Protein AF-0000000076749981 (afdb_homodimer)

Organism: NCBI:txid927661

Foldseek 3Di:
DPPDDPLVVLLLVVLQCLLLCVAAFFRADDLVVSCVVSVHDSVSSVSSLVVCVVLVQWDQDPPSGIGGHHPPNVLLLVLLQVLLVLLLLLLLLLLVVVQADLVQLVVLLVQLQVCLVVVNLLSNLVSLVSNSLRSNVSSVDPVSNVVNVVSVSSSSSSSLCSQVVDRSNVSSVLSVVLSVQSVVRDSVSSSVSSSVVSNVSSPGDNVPPPPPPDPDD/DPPDDPLVVLLLVVLQCLLLCVAAFFRADDLVVSCVVSVHDSVSSVSSLVVCVVLVQWDQDPPSGIGGHHPPNVLLLVLLQVLLVLLLLLLLLLLVVVQADLVQLVVLLVQLQVCLVVVNLLSNLVSLVSNSLRSNVSSVDPVSNVVNVVSVSSSSSSSLCSQVVDRSNVSSVLSVVLSVQSVVSDSVSSSVSSSVVSNVSSDGDNNPPPPPPDPPD

InterPro domains:
  IPR000524 Transcription regulator HTH, GntR [PF00392] (6-68)
  IPR000524 Transcription regulator HTH, GntR [PS50949] (4-71)
  IPR000524 Transcription regulator HTH, GntR [SM00345] (10-68)
  IPR000524 Transcription regulator HTH, GntR [cd07377] (5-68)
  IPR008920 Transcription regulator FadR/GntR, C-terminal [G3DSA:1.20.120.530] (72-205)
  IPR008920 Transcription regulator FadR/GntR, C-terminal [SSF48008] (75-200)
  IPR011711 GntR, C-terminal [PF07729] (78-197)
  IPR011711 GntR, C-terminal [SM00895] (78-200)
  IPR036388 Winged helix-like DNA-binding domain superfamily [G3DSA:1.10.10.10] (3-69)
  IPR036390 Winged helix DNA-binding domain superfamily [SSF46785] (3-93)

Nearest PDB structures (foldseek):
  7u5q-assembly2_B  TM=6.425E-01  e=3.480E-09  Brucella melitensis ATCC 23457
  4p9f-assembly1_A  TM=5.879E-01  e=3.651E-08  Escherichia coli UMEA 3718-1
  3sxy-assembly1_B  TM=6.282E-01  e=2.738E-07  Thermotoga maritima
  2hs5-assembly1_A  TM=5.842E-01  e=1.399E-07  Rhodococcus jostii RHA1
  3ihu-assembly2_B  TM=5.791E-01  e=2.487E-07  Cupriavidus pinatubonensis JMP134

Structure (mmCIF, N/CA/C/O backbone):
data_AF-0000000076749981-model_v1
#
loop_
_entity.id
_entity.type
_entity.pdbx_description
1 polymer 'Transcriptional regulator'
#
loop_
_atom_site.group_PDB
_atom_site.id
_atom_site.type_symbol
_atom_site.label_atom_id
_atom_site.label_alt_id
_atom_site.label_comp_id
_atom_site.label_asym_id
_atom_site.label_entity_id
_atom_site.label_seq_id
_atom_site.pdbx_PDB_ins_code
_atom_site.Cartn_x
_atom_site.Cartn_y
_atom_site.Cartn_z
_atom_site.occupancy
_atom_site.B_iso_or_equiv
_atom_site.auth_seq_id
_atom_site.auth_comp_id
_atom_site.auth_asym_id
_atom_site.auth_atom_id
_atom_site.pdbx_PDB_model_num
ATOM 1 N N . MET A 1 1 ? 7.059 35.438 15.633 1 43.53 1 MET A N 1
ATOM 2 C CA . MET A 1 1 ? 6.176 34.281 15.391 1 43.53 1 MET A CA 1
ATOM 3 C C . MET A 1 1 ? 5.246 34.562 14.211 1 43.53 1 MET A C 1
ATOM 5 O O . MET A 1 1 ? 4.473 35.531 14.242 1 43.53 1 MET A O 1
ATOM 9 N N . THR A 1 2 ? 5.801 34.344 13.086 1 57.22 2 THR A N 1
ATOM 10 C CA . THR A 1 2 ? 5.09 34.969 11.977 1 57.22 2 THR A CA 1
ATOM 11 C C . THR A 1 2 ? 3.621 34.562 11.977 1 57.22 2 THR A C 1
ATOM 13 O O . THR A 1 2 ? 3.305 33.375 11.977 1 57.22 2 THR A O 1
ATOM 16 N N . LYS A 1 3 ? 2.811 35.344 12.469 1 72.19 3 LYS A N 1
ATOM 17 C CA . LYS A 1 3 ? 1.356 35.219 12.492 1 72.19 3 LYS A CA 1
ATOM 18 C C . LYS A 1 3 ? 0.835 34.688 11.156 1 72.19 3 LYS A C 1
ATOM 20 O O . LYS A 1 3 ? 1.291 35.125 10.094 1 72.19 3 LYS A O 1
ATOM 25 N N . PRO A 1 4 ? 0.022 33.625 11.227 1 80.75 4 PRO A N 1
ATOM 26 C CA . PRO A 1 4 ? -0.552 33.156 9.969 1 80.75 4 PRO A CA 1
ATOM 27 C C . PRO A 1 4 ? -1.185 34.281 9.156 1 80.75 4 PRO A C 1
ATOM 29 O O . PRO A 1 4 ? -1.751 35.219 9.727 1 80.75 4 PRO A O 1
ATOM 32 N N . THR A 1 5 ? -0.976 34.25 7.945 1 88.94 5 THR A N 1
ATOM 33 C CA . THR A 1 5 ? -1.604 35.188 7.043 1 88.94 5 THR A CA 1
ATOM 34 C C . THR A 1 5 ? -3.121 35.031 7.043 1 88.94 5 THR A C 1
ATOM 36 O O . THR A 1 5 ? -3.635 34 7.516 1 88.94 5 THR A O 1
ATOM 39 N N . LEU A 1 6 ? -3.773 36.031 6.695 1 92.25 6 LEU A N 1
ATOM 40 C CA . LEU A 1 6 ? -5.227 35.969 6.605 1 92.25 6 LEU A CA 1
ATOM 41 C C . LEU A 1 6 ? -5.668 34.812 5.699 1 92.25 6 LEU A C 1
ATOM 43 O O . LEU A 1 6 ? -6.637 34.125 6.008 1 92.25 6 LEU A O 1
ATOM 47 N N . SER A 1 7 ? -4.926 34.562 4.586 1 94.69 7 SER A N 1
ATOM 48 C CA . SER A 1 7 ? -5.223 33.469 3.682 1 94.69 7 SER A CA 1
ATOM 49 C C . SER A 1 7 ? -5.105 32.125 4.391 1 94.69 7 SER A C 1
ATOM 51 O O . SER A 1 7 ? -5.961 31.234 4.223 1 94.69 7 SER A O 1
ATOM 53 N N . GLU A 1 8 ? -4.105 32 5.191 1 92.44 8 GLU A N 1
ATOM 54 C CA . GLU A 1 8 ? -3.898 30.766 5.93 1 92.44 8 GLU A CA 1
ATOM 55 C C . GLU A 1 8 ? -5.012 30.531 6.945 1 92.44 8 GLU A C 1
ATOM 57 O O . GLU A 1 8 ? -5.461 29.406 7.137 1 92.44 8 GLU A O 1
ATOM 62 N N . GLN A 1 9 ? -5.445 31.594 7.531 1 93.75 9 GLN A N 1
ATOM 63 C CA . GLN A 1 9 ? -6.535 31.5 8.492 1 93.75 9 GLN A CA 1
ATOM 64 C C . GLN A 1 9 ? -7.828 31.062 7.82 1 93.75 9 GLN A C 1
ATOM 66 O O . GLN A 1 9 ? -8.547 30.203 8.344 1 93.75 9 GLN A O 1
ATOM 71 N N . ILE A 1 10 ? -8.086 31.641 6.742 1 96.38 10 ILE A N 1
ATOM 72 C CA . ILE A 1 10 ? -9.281 31.297 5.984 1 96.38 10 ILE A CA 1
ATOM 73 C C . ILE A 1 10 ? -9.195 29.859 5.504 1 96.38 10 ILE A C 1
ATOM 75 O O . ILE A 1 10 ? -10.156 29.094 5.633 1 96.38 10 ILE A O 1
ATOM 79 N N . ARG A 1 11 ? -8.016 29.516 4.961 1 95.69 11 ARG A N 1
ATOM 80 C CA . ARG A 1 11 ? -7.785 28.156 4.512 1 95.69 11 ARG A CA 1
ATOM 81 C C . ARG A 1 11 ? -8.047 27.156 5.637 1 95.69 11 ARG A C 1
ATOM 83 O O . ARG A 1 11 ? -8.781 26.188 5.449 1 95.69 11 ARG A O 1
ATOM 90 N N . ASP A 1 12 ? -7.496 27.391 6.793 1 94.25 12 ASP A N 1
ATOM 91 C CA . ASP A 1 12 ? -7.605 26.469 7.914 1 94.25 12 ASP A CA 1
ATOM 92 C C . ASP A 1 12 ? -9.047 26.359 8.398 1 94.25 12 ASP A C 1
ATOM 94 O O . ASP A 1 12 ? -9.523 25.281 8.742 1 94.25 12 ASP A O 1
ATOM 98 N N . ALA A 1 13 ? -9.727 27.469 8.422 1 94.69 13 ALA A N 1
ATOM 99 C CA . ALA A 1 13 ? -11.125 27.484 8.852 1 94.69 13 ALA A CA 1
ATOM 100 C C . ALA A 1 13 ? -12 26.688 7.891 1 94.69 13 ALA A C 1
ATOM 102 O O . ALA A 1 13 ? -12.82 25.875 8.32 1 94.69 13 ALA A O 1
ATOM 103 N N . LEU A 1 14 ? -11.797 26.906 6.625 1 95.69 14 LEU A N 1
ATOM 104 C CA . LEU A 1 14 ? -12.594 26.188 5.625 1 95.69 14 LEU A CA 1
ATOM 105 C C . LEU A 1 14 ? -12.25 24.703 5.617 1 95.69 14 LEU A C 1
ATOM 107 O O . LEU A 1 14 ? -13.141 23.859 5.48 1 95.69 14 LEU A O 1
ATOM 111 N N . LEU A 1 15 ? -10.984 24.469 5.758 1 94.19 15 LEU A N 1
ATOM 112 C CA . LEU A 1 15 ? -10.539 23.078 5.844 1 94.19 15 LEU A CA 1
ATOM 113 C C . LEU A 1 15 ? -11.234 22.359 6.996 1 94.19 15 LEU A C 1
ATOM 115 O O . LEU A 1 15 ? -11.758 21.25 6.816 1 94.19 15 LEU A O 1
ATOM 119 N N . HIS A 1 16 ? -11.273 22.953 8.086 1 91.19 16 HIS A N 1
ATOM 120 C CA . HIS A 1 16 ? -11.938 22.375 9.25 1 91.19 16 HIS A CA 1
ATOM 121 C C . HIS A 1 16 ? -13.414 22.141 8.969 1 91.19 16 HIS A C 1
ATOM 123 O O . HIS A 1 16 ? -13.938 21.062 9.281 1 91.19 16 HIS A O 1
ATOM 129 N N . ARG A 1 17 ? -14.062 23.047 8.352 1 91.56 17 ARG A N 1
ATOM 130 C CA . ARG A 1 17 ? -15.492 22.938 8.062 1 91.56 17 ARG A CA 1
ATOM 131 C C . ARG A 1 17 ? -15.758 21.812 7.055 1 91.56 17 ARG A C 1
ATOM 133 O O . ARG A 1 17 ? -16.797 21.156 7.121 1 91.56 17 ARG A O 1
ATOM 140 N N . ILE A 1 18 ? -14.828 21.656 6.18 1 92.62 18 ILE A N 1
ATOM 141 C CA . ILE A 1 18 ? -14.977 20.594 5.176 1 92.62 18 ILE A CA 1
ATOM 142 C C . ILE A 1 18 ? -14.828 19.234 5.836 1 92.62 18 ILE A C 1
ATOM 144 O O . ILE A 1 18 ? -15.68 18.359 5.656 1 92.62 18 ILE A O 1
ATOM 148 N N . VAL A 1 19 ? -13.883 19.078 6.68 1 89.19 19 VAL A N 1
ATOM 149 C CA . VAL A 1 19 ? -13.531 17.781 7.242 1 89.19 19 VAL A CA 1
ATOM 150 C C . VAL A 1 19 ? -14.555 17.391 8.312 1 89.19 19 VAL A C 1
ATOM 152 O O . VAL A 1 19 ? -14.852 16.203 8.492 1 89.19 19 VAL A O 1
ATOM 155 N N . THR A 1 20 ? -15.156 18.375 8.938 1 85.5 20 THR A N 1
ATOM 156 C CA . THR A 1 20 ? -16.141 18.094 9.984 1 85.5 20 THR A CA 1
ATOM 157 C C . THR A 1 20 ? -17.531 17.922 9.383 1 85.5 20 THR A C 1
ATOM 159 O O . THR A 1 20 ? -18.469 17.516 10.086 1 85.5 20 THR A O 1
ATOM 162 N N . GLY A 1 21 ? -17.656 18.312 8.141 1 87.69 21 GLY A N 1
ATOM 163 C CA . GLY A 1 21 ? -18.922 18.125 7.457 1 87.69 21 GLY A CA 1
ATOM 164 C C . GLY A 1 21 ? -19.812 19.359 7.5 1 87.69 21 GLY A C 1
ATOM 165 O O . GLY A 1 21 ? -20.906 19.375 6.949 1 87.69 21 GLY A O 1
ATOM 166 N N . GLU A 1 22 ? -19.328 20.406 8.203 1 89.88 22 GLU A N 1
ATOM 167 C CA . GLU A 1 22 ? -20.078 21.656 8.188 1 89.88 22 GLU A CA 1
ATOM 168 C C . GLU A 1 22 ? -20.281 22.156 6.762 1 89.88 22 GLU A C 1
ATOM 170 O O . GLU A 1 22 ? -21.328 22.734 6.445 1 89.88 22 GLU A O 1
ATOM 175 N N . LEU A 1 23 ? -19.281 22.047 5.961 1 93.31 23 LEU A N 1
ATOM 176 C CA . LEU A 1 23 ? -19.422 22.219 4.52 1 93.31 23 LEU A CA 1
ATOM 177 C C . LEU A 1 23 ? -19.578 20.875 3.82 1 93.31 23 LEU A C 1
ATOM 179 O O . LEU A 1 23 ? -18.703 20.016 3.906 1 93.31 23 LEU A O 1
ATOM 183 N N . ALA A 1 24 ? -20.672 20.672 3.172 1 91.31 24 ALA A N 1
ATOM 184 C CA . ALA A 1 24 ? -21.031 19.375 2.615 1 91.31 24 ALA A CA 1
ATOM 185 C C . ALA A 1 24 ? -20.344 19.141 1.275 1 91.31 24 ALA A C 1
ATOM 187 O O . ALA A 1 24 ? -19.938 20.094 0.602 1 91.31 24 ALA A O 1
ATOM 188 N N . GLY A 1 25 ? -20.266 17.859 0.978 1 91.56 25 GLY A N 1
ATOM 189 C CA . GLY A 1 25 ? -19.812 17.516 -0.365 1 91.56 25 GLY A CA 1
ATOM 190 C C . GLY A 1 25 ? -20.656 18.172 -1.45 1 91.56 25 GLY A C 1
ATOM 191 O O . GLY A 1 25 ? -21.875 18.234 -1.35 1 91.56 25 GLY A O 1
ATOM 192 N N . ASP A 1 26 ? -19.906 18.688 -2.385 1 92.69 26 ASP A N 1
ATOM 193 C CA . ASP A 1 26 ? -20.5 19.328 -3.564 1 92.69 26 ASP A CA 1
ATOM 194 C C . ASP A 1 26 ? -21.047 20.703 -3.23 1 92.69 26 ASP A C 1
ATOM 196 O O . ASP A 1 26 ? -21.594 21.391 -4.098 1 92.69 26 ASP A O 1
ATOM 200 N N . GLU A 1 27 ? -20.875 21.141 -1.997 1 93.94 27 GLU A N 1
ATOM 201 C CA . GLU A 1 27 ? -21.281 22.516 -1.652 1 93.94 27 GLU A CA 1
ATOM 202 C C . GLU A 1 27 ? -20.422 23.531 -2.385 1 93.94 27 GLU A C 1
ATOM 204 O O . GLU A 1 27 ? -19.203 23.406 -2.455 1 93.94 27 GLU A O 1
ATOM 209 N N . ARG A 1 28 ? -21.078 24.531 -2.883 1 95.12 28 ARG A N 1
ATOM 210 C CA . ARG A 1 28 ? -20.375 25.578 -3.621 1 95.12 28 ARG A CA 1
ATOM 211 C C . ARG A 1 28 ? -19.734 26.562 -2.67 1 95.12 28 ARG A C 1
ATOM 213 O O . ARG A 1 28 ? -20.328 26.969 -1.674 1 95.12 28 ARG A O 1
ATOM 220 N N . LEU A 1 29 ? -18.531 26.891 -2.986 1 96.62 29 LEU A N 1
ATOM 221 C CA . LEU A 1 29 ? -17.812 27.922 -2.248 1 96.62 29 LEU A CA 1
ATOM 222 C C . LEU A 1 29 ? -17.734 29.219 -3.051 1 96.62 29 LEU A C 1
ATOM 224 O O . LEU A 1 29 ? -16.969 29.312 -4.016 1 96.62 29 LEU A O 1
ATOM 228 N N . VAL A 1 30 ? -18.484 30.156 -2.543 1 95.75 30 VAL A N 1
ATOM 229 C CA . VAL A 1 30 ? -18.578 31.438 -3.242 1 95.75 30 VAL A CA 1
ATOM 230 C C . VAL A 1 30 ? -17.609 32.438 -2.611 1 95.75 30 VAL A C 1
ATOM 232 O O . VAL A 1 30 ? -17.75 32.812 -1.439 1 95.75 30 VAL A O 1
ATOM 235 N N . GLU A 1 31 ? -16.688 32.906 -3.42 1 95.88 31 GLU A N 1
ATOM 236 C CA . GLU A 1 31 ? -15.594 33.75 -2.953 1 95.88 31 GLU 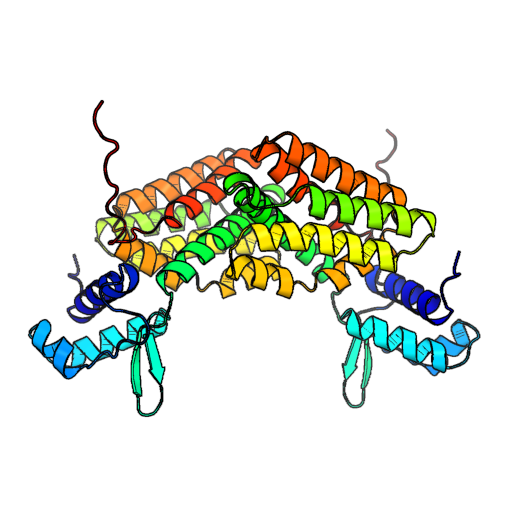A CA 1
ATOM 237 C C . GLU A 1 31 ? -16.125 35 -2.242 1 95.88 31 GLU A C 1
ATOM 239 O O . GLU A 1 31 ? -15.633 35.375 -1.167 1 95.88 31 GLU A O 1
ATOM 244 N N . THR A 1 32 ? -17.156 35.688 -2.797 1 96.44 32 THR A N 1
ATOM 245 C CA . THR A 1 32 ? -17.688 36.938 -2.246 1 96.44 32 THR A CA 1
ATOM 246 C C . THR A 1 32 ? -18.375 36.656 -0.904 1 96.44 32 THR A C 1
ATOM 248 O O . THR A 1 32 ? -18.25 37.469 0.024 1 96.44 32 THR A O 1
ATOM 251 N N . ARG A 1 33 ? -19.062 35.594 -0.754 1 97.19 33 ARG A N 1
ATOM 252 C CA . ARG A 1 33 ? -19.734 35.25 0.488 1 97.19 33 ARG A CA 1
ATOM 253 C C . ARG A 1 33 ? -18.734 34.938 1.592 1 97.19 33 ARG A C 1
ATOM 255 O O . ARG A 1 33 ? -18.891 35.375 2.732 1 97.19 33 ARG A O 1
ATOM 262 N N . ILE A 1 34 ? -17.734 34.219 1.224 1 97.56 34 ILE A N 1
ATOM 263 C CA . ILE A 1 34 ? -16.703 33.844 2.188 1 97.56 34 ILE A CA 1
ATOM 264 C C . ILE A 1 34 ? -15.945 35.094 2.621 1 97.56 34 ILE A C 1
ATOM 266 O O . ILE A 1 34 ? -15.648 35.281 3.807 1 97.56 34 ILE A O 1
ATOM 270 N N . ALA A 1 35 ? -15.641 35.969 1.649 1 97.81 35 ALA A N 1
ATOM 271 C CA . ALA A 1 35 ? -14.977 37.25 1.965 1 97.81 35 ALA A CA 1
ATOM 272 C C . ALA A 1 35 ? -15.789 38.062 2.971 1 97.81 35 ALA A C 1
ATOM 274 O O . ALA A 1 35 ? -15.234 38.594 3.926 1 97.81 35 ALA A O 1
ATOM 275 N N . ALA A 1 36 ? -17.078 38.094 2.779 1 97.62 36 ALA A N 1
ATOM 276 C CA . ALA A 1 36 ? -17.984 38.812 3.686 1 97.62 36 ALA A CA 1
ATOM 277 C C . ALA A 1 36 ? -17.969 38.188 5.078 1 97.62 36 ALA A C 1
ATOM 279 O O . ALA A 1 36 ? -17.922 38.875 6.086 1 97.62 36 ALA A O 1
ATOM 280 N N . GLU A 1 37 ? -17.984 36.906 5.117 1 96.38 37 GLU A N 1
ATOM 281 C CA . GLU A 1 37 ? -17.984 36.188 6.379 1 96.38 37 GLU A CA 1
ATOM 282 C C . GLU A 1 37 ? -16.719 36.469 7.195 1 96.38 37 GLU A C 1
ATOM 284 O O . GLU A 1 37 ? -16.781 36.594 8.422 1 96.38 37 GLU A O 1
ATOM 289 N N . PHE A 1 38 ? -15.648 36.625 6.516 1 96.5 38 PHE A N 1
ATOM 290 C CA . PHE A 1 38 ? -14.375 36.812 7.215 1 96.5 38 PHE A CA 1
ATOM 291 C C . PHE A 1 38 ? -13.984 38.281 7.27 1 96.5 38 PHE A C 1
ATOM 293 O O . PHE A 1 38 ? -12.938 38.625 7.824 1 96.5 38 PHE A O 1
ATOM 300 N N . GLY A 1 39 ? -14.781 39.094 6.715 1 96.94 39 GLY A N 1
ATOM 301 C CA . GLY A 1 39 ? -14.531 40.531 6.754 1 96.94 39 GLY A CA 1
ATOM 302 C C . GLY A 1 39 ? -13.273 40.938 6.012 1 96.94 39 GLY A C 1
ATOM 303 O O . GLY A 1 39 ? -12.469 41.719 6.527 1 96.94 39 GLY A O 1
ATOM 304 N N . THR A 1 40 ? -13.055 40.375 4.883 1 97.12 40 THR A N 1
ATOM 305 C CA . THR A 1 40 ? -11.844 40.656 4.117 1 97.12 40 THR A CA 1
ATOM 306 C C . THR A 1 40 ? -12.164 40.812 2.633 1 97.12 40 THR A C 1
ATOM 308 O O . THR A 1 40 ? -13.32 40.688 2.227 1 97.12 40 THR A O 1
ATOM 311 N N . SER A 1 41 ? -11.164 41.188 1.918 1 96.31 41 SER A N 1
ATOM 312 C CA . SER A 1 41 ? -11.312 41.25 0.467 1 96.31 41 SER A CA 1
ATOM 313 C C . SER A 1 41 ? -11.289 39.844 -0.135 1 96.31 41 SER A C 1
ATOM 315 O O . SER A 1 41 ? -11.031 38.875 0.566 1 96.31 41 SER A O 1
ATOM 317 N N . GLN A 1 42 ? -11.531 39.781 -1.438 1 96.19 42 GLN A N 1
ATOM 318 C CA . GLN A 1 42 ? -11.586 38.5 -2.133 1 96.19 42 GLN A CA 1
ATOM 319 C C . GLN A 1 42 ? -10.18 37.938 -2.328 1 96.19 42 GLN A C 1
ATOM 321 O O . GLN A 1 42 ? -10.023 36.719 -2.516 1 96.19 42 GLN A O 1
ATOM 326 N N . ALA A 1 43 ? -9.211 38.656 -2.262 1 96.5 43 ALA A N 1
ATOM 327 C CA . ALA A 1 43 ? -7.848 38.25 -2.588 1 96.5 43 ALA A CA 1
ATOM 328 C C . ALA A 1 43 ? -7.379 37.125 -1.644 1 96.5 43 ALA A C 1
ATOM 330 O O . ALA A 1 43 ? -6.984 36.062 -2.088 1 96.5 43 ALA A O 1
ATOM 331 N N . PRO A 1 44 ? -7.449 37.344 -0.351 1 97.12 44 PRO A N 1
ATOM 332 C CA . PRO A 1 44 ? -7.023 36.25 0.541 1 97.12 44 PRO A CA 1
ATOM 333 C C . PRO A 1 44 ? -7.914 35.031 0.441 1 97.12 44 PRO A C 1
ATOM 335 O O . PRO A 1 44 ? -7.445 33.906 0.658 1 97.12 44 PRO A O 1
ATOM 338 N N . VAL A 1 45 ? -9.156 35.25 0.099 1 97.38 45 VAL A N 1
ATOM 339 C CA . VAL A 1 45 ? -10.086 34.125 -0.062 1 97.38 45 VAL A CA 1
ATOM 340 C C . VAL A 1 45 ? -9.688 33.281 -1.281 1 97.38 45 VAL A C 1
ATOM 342 O O . VAL A 1 45 ? -9.648 32.062 -1.217 1 97.38 45 VAL A O 1
ATOM 345 N N . ARG A 1 46 ? -9.344 33.938 -2.35 1 96.19 46 ARG A N 1
ATOM 346 C CA . ARG A 1 46 ? -8.914 33.25 -3.561 1 96.19 46 ARG A CA 1
ATOM 347 C C . ARG A 1 46 ? -7.66 32.406 -3.303 1 96.19 46 ARG A C 1
ATOM 349 O O . ARG A 1 46 ? -7.539 31.297 -3.805 1 96.19 46 ARG A O 1
ATOM 356 N N . GLU A 1 47 ? -6.793 32.969 -2.576 1 96.19 47 GLU A N 1
ATOM 357 C CA . GLU A 1 47 ? -5.57 32.25 -2.227 1 96.19 47 GLU A CA 1
ATOM 358 C C . GLU A 1 47 ? -5.879 31.031 -1.363 1 96.19 47 GLU A C 1
ATOM 360 O O . GLU A 1 47 ? -5.324 29.953 -1.587 1 96.19 47 GLU A O 1
ATOM 365 N N . ALA A 1 48 ? -6.73 31.219 -0.422 1 96.56 48 ALA A N 1
ATOM 366 C CA . ALA A 1 48 ? -7.137 30.109 0.45 1 96.56 48 ALA A CA 1
ATOM 367 C C . ALA A 1 48 ? -7.797 29 -0.349 1 96.56 48 ALA A C 1
ATOM 369 O O . ALA A 1 48 ? -7.496 27.812 -0.146 1 96.56 48 ALA A O 1
ATOM 370 N N . LEU A 1 49 ? -8.625 29.391 -1.242 1 96.5 49 LEU A N 1
ATOM 371 C CA . LEU A 1 49 ? -9.352 28.422 -2.051 1 96.5 49 LEU A CA 1
ATOM 372 C C . LEU A 1 49 ? -8.398 27.688 -2.986 1 96.5 49 LEU A C 1
ATOM 374 O O . LEU A 1 49 ? -8.562 26.484 -3.229 1 96.5 49 LEU A O 1
ATOM 378 N N . ARG A 1 50 ? -7.422 28.328 -3.459 1 95.44 50 ARG A N 1
ATOM 379 C CA . ARG A 1 50 ? -6.398 27.672 -4.277 1 95.44 50 ARG A CA 1
ATOM 380 C C . ARG A 1 50 ? -5.637 26.625 -3.479 1 95.44 50 ARG A C 1
ATOM 382 O O . ARG A 1 50 ? -5.352 25.547 -3.984 1 95.44 50 ARG A O 1
ATOM 389 N N . GLU A 1 51 ? -5.324 26.984 -2.285 1 94.44 51 GLU A N 1
ATOM 390 C CA . GLU A 1 51 ? -4.617 26.031 -1.432 1 94.44 51 GLU A CA 1
ATOM 391 C C . GLU A 1 51 ? -5.48 24.812 -1.127 1 94.44 51 GLU A C 1
ATOM 393 O O . GLU A 1 51 ? -4.988 23.688 -1.117 1 94.44 51 GLU A O 1
ATOM 398 N N . LEU A 1 52 ? -6.738 25.062 -0.901 1 95.25 52 LEU A N 1
ATOM 399 C CA . LEU A 1 52 ? -7.66 23.969 -0.636 1 95.25 52 LEU A CA 1
ATOM 400 C C . LEU A 1 52 ? -7.801 23.062 -1.858 1 95.25 52 LEU A C 1
ATOM 402 O O . LEU A 1 52 ? -7.953 21.859 -1.725 1 95.25 52 LEU A O 1
ATOM 406 N N . GLU A 1 53 ? -7.719 23.641 -2.98 1 93.5 53 GLU A N 1
ATOM 407 C CA . GLU A 1 53 ? -7.727 22.875 -4.219 1 93.5 53 GLU A CA 1
ATOM 408 C C . GLU A 1 53 ? -6.477 22 -4.34 1 93.5 53 GLU A C 1
ATOM 410 O O . GLU A 1 53 ? -6.559 20.844 -4.723 1 93.5 53 GLU A O 1
ATOM 415 N N . GLY A 1 54 ? -5.344 22.578 -3.959 1 90.69 54 GLY A N 1
ATOM 416 C CA . GLY A 1 54 ? -4.098 21.828 -3.932 1 90.69 54 GLY A CA 1
ATOM 417 C C . GLY A 1 54 ? -4.121 20.672 -2.955 1 90.69 54 GLY A C 1
ATOM 418 O O . GLY A 1 54 ? -3.447 19.656 -3.17 1 90.69 54 GLY A O 1
ATOM 419 N N . LEU A 1 55 ? -4.953 20.797 -1.984 1 90.81 55 LEU A N 1
ATOM 420 C CA . LEU A 1 55 ? -5.098 19.75 -0.984 1 90.81 55 LEU A CA 1
ATOM 421 C C . LEU A 1 55 ? -6.164 18.75 -1.404 1 90.81 55 LEU A C 1
ATOM 423 O O . LEU A 1 55 ? -6.453 17.797 -0.672 1 90.81 55 LEU A O 1
ATOM 427 N N . ALA A 1 56 ? -6.828 19 -2.451 1 90.5 56 ALA A N 1
ATOM 428 C CA . ALA A 1 56 ? -7.836 18.141 -3.049 1 90.5 56 ALA A CA 1
ATOM 429 C C . ALA A 1 56 ? -9.094 18.078 -2.184 1 90.5 56 ALA A C 1
ATOM 431 O O . ALA A 1 56 ? -9.75 17.031 -2.105 1 90.5 56 ALA A O 1
ATOM 432 N N . LEU A 1 57 ? -9.336 19.109 -1.556 1 93.5 57 LEU A N 1
ATOM 433 C CA . LEU A 1 57 ? -10.547 19.188 -0.747 1 93.5 57 LEU A CA 1
ATOM 434 C C . LEU A 1 57 ? -11.672 19.875 -1.523 1 93.5 57 LEU A C 1
ATOM 436 O O . LEU A 1 57 ? -12.844 19.734 -1.169 1 93.5 57 LEU A O 1
ATOM 440 N N . ILE A 1 58 ? -11.273 20.703 -2.521 1 95 58 ILE A N 1
ATOM 441 C CA . ILE A 1 58 ? -12.25 21.359 -3.385 1 95 58 ILE A CA 1
ATOM 442 C C . ILE A 1 58 ? -11.859 21.172 -4.848 1 95 58 ILE A C 1
ATOM 444 O O . ILE A 1 58 ? -10.727 20.781 -5.148 1 95 58 ILE A O 1
ATOM 448 N N . GLN A 1 59 ? -12.773 21.266 -5.707 1 94.5 59 GLN A N 1
ATOM 449 C CA . GLN A 1 59 ? -12.547 21.141 -7.141 1 94.5 59 GLN A CA 1
ATOM 450 C C . GLN A 1 59 ? -13.297 22.219 -7.914 1 94.5 59 GLN A C 1
ATOM 452 O O . GLN A 1 59 ? -14.328 22.719 -7.457 1 94.5 59 GLN A O 1
ATOM 457 N N . SER A 1 60 ? -12.641 22.609 -8.984 1 91.44 60 SER A N 1
ATOM 458 C CA . SER A 1 60 ? -13.281 23.562 -9.883 1 91.44 60 SER A CA 1
ATOM 459 C C . SER A 1 60 ? -13.969 22.844 -11.039 1 91.44 60 SER A C 1
ATOM 461 O O . SER A 1 60 ? -13.398 21.938 -11.648 1 91.44 60 SER A O 1
ATOM 463 N N . ARG A 1 61 ? -15.172 23.047 -11.188 1 82.81 61 ARG A N 1
ATOM 464 C CA . ARG A 1 61 ? -15.922 22.5 -12.312 1 82.81 61 ARG A CA 1
ATOM 465 C C . ARG A 1 61 ? -16.438 23.609 -13.227 1 82.81 61 ARG A C 1
ATOM 467 O O . ARG A 1 61 ? -16.844 24.672 -12.75 1 82.81 61 ARG A O 1
ATOM 474 N N . PRO A 1 62 ? -16.375 23.328 -14.461 1 83.38 62 PRO A N 1
ATOM 475 C CA . PRO A 1 62 ? -16.938 24.328 -15.375 1 83.38 62 PRO A CA 1
ATOM 476 C C . PRO A 1 62 ? -18.391 24.656 -15.07 1 83.38 62 PRO A C 1
ATOM 478 O O . PRO A 1 62 ? -19.172 23.75 -14.75 1 83.38 62 PRO A O 1
ATOM 481 N N . ARG A 1 63 ? -18.797 25.812 -15.102 1 80.38 63 ARG A N 1
ATOM 482 C CA . ARG A 1 63 ? -20.141 26.359 -14.945 1 80.38 63 ARG A CA 1
ATOM 483 C C . ARG A 1 63 ? -20.625 26.188 -13.508 1 80.38 63 ARG A C 1
ATOM 485 O O . ARG A 1 63 ? -21.703 26.688 -13.156 1 80.38 63 ARG A O 1
ATOM 492 N N . HIS A 1 64 ? -19.891 25.469 -12.672 1 83.81 64 HIS A N 1
ATOM 493 C CA . HIS A 1 64 ? -20.359 25.25 -11.32 1 83.81 64 HIS A CA 1
ATOM 494 C C . HIS A 1 64 ? -19.484 25.953 -10.289 1 83.81 64 HIS A C 1
ATOM 496 O O . HIS A 1 64 ? -19.844 26.062 -9.117 1 83.81 64 HIS A O 1
ATOM 502 N N . GLY A 1 65 ? -18.344 26.406 -10.727 1 91.75 65 GLY A N 1
ATOM 503 C CA . GLY A 1 65 ? -17.438 27.062 -9.797 1 91.75 65 GLY A CA 1
ATOM 504 C C . GLY A 1 65 ? -16.672 26.078 -8.914 1 91.75 65 GLY A C 1
ATOM 505 O O . GLY A 1 65 ? -16.406 24.953 -9.328 1 91.75 65 GLY A O 1
ATOM 506 N N . ARG A 1 66 ? -16.219 26.562 -7.688 1 95.5 66 ARG A N 1
ATOM 507 C CA . ARG A 1 66 ? -15.469 25.734 -6.754 1 95.5 66 ARG A CA 1
ATOM 508 C C . ARG A 1 66 ? -16.406 25.031 -5.773 1 95.5 66 ARG A C 1
ATOM 510 O O . ARG A 1 66 ? -17.234 25.672 -5.141 1 95.5 66 ARG A O 1
ATOM 517 N N . THR A 1 67 ? -16.328 23.688 -5.727 1 95.88 67 THR A N 1
ATOM 518 C CA . THR A 1 67 ? -17.172 22.906 -4.836 1 95.88 67 THR A CA 1
ATOM 519 C C . THR A 1 67 ? -16.328 22 -3.939 1 95.88 67 THR A C 1
ATOM 521 O O . THR A 1 67 ? -15.195 21.672 -4.273 1 95.88 67 THR A O 1
ATOM 524 N N . VAL A 1 68 ? -16.891 21.672 -2.811 1 95.62 68 VAL A N 1
ATOM 525 C CA . VAL A 1 68 ? -16.25 20.734 -1.89 1 95.62 68 VAL A CA 1
ATOM 526 C C . VAL A 1 68 ? -16.281 19.328 -2.484 1 95.62 68 VAL A C 1
ATOM 528 O O . VAL A 1 68 ? -17.312 18.891 -3.016 1 95.62 68 VAL A O 1
ATOM 531 N N . VAL A 1 69 ? -15.117 18.656 -2.4 1 92.94 69 VAL A N 1
ATOM 532 C CA . VAL A 1 69 ? -15.047 17.281 -2.861 1 92.94 69 VAL A CA 1
ATOM 533 C C . VAL A 1 69 ? -15.844 16.375 -1.923 1 92.94 69 VAL A C 1
ATOM 535 O O . VAL A 1 69 ? -15.695 16.453 -0.701 1 92.94 69 VAL A O 1
ATOM 538 N N . PRO A 1 70 ? -16.672 15.5 -2.471 1 90.19 70 PRO A N 1
ATOM 539 C CA . PRO A 1 70 ? -17.453 14.609 -1.613 1 90.19 70 PRO A CA 1
ATOM 540 C C . PRO A 1 70 ? -16.578 13.586 -0.883 1 90.19 70 PRO A C 1
ATOM 542 O O . PRO A 1 70 ? -15.578 13.133 -1.426 1 90.19 70 PRO A O 1
ATOM 545 N N . PHE A 1 71 ? -16.922 13.219 0.358 1 84.25 71 PHE A N 1
ATOM 546 C CA . PHE A 1 71 ? -16.328 12.164 1.177 1 84.25 71 PHE A CA 1
ATOM 547 C C . PHE A 1 71 ? -14.867 12.453 1.479 1 84.25 71 PHE A C 1
ATOM 549 O O . PHE A 1 71 ? -14.055 11.531 1.58 1 84.25 71 PHE A O 1
ATOM 556 N N . ALA A 1 72 ? -14.57 13.688 1.565 1 81.88 72 ALA A N 1
ATOM 557 C CA . ALA A 1 72 ? -13.188 14.094 1.806 1 81.88 72 ALA A CA 1
ATOM 558 C C . ALA A 1 72 ? -12.656 13.492 3.104 1 81.88 72 ALA A C 1
ATOM 560 O O . ALA A 1 72 ? -11.531 12.992 3.148 1 81.88 72 ALA A O 1
ATOM 561 N N . GLU A 1 73 ? -13.492 13.477 4.137 1 82.38 73 GLU A N 1
ATOM 562 C CA . GLU A 1 73 ? -13.07 12.961 5.434 1 82.38 73 GLU A CA 1
ATOM 563 C C . GLU A 1 73 ? -12.773 11.469 5.363 1 82.38 73 GLU A C 1
ATOM 565 O O . GLU A 1 73 ? -11.773 11.008 5.918 1 82.38 73 GLU A O 1
ATOM 570 N N . GLN A 1 74 ? -13.609 10.789 4.695 1 86.5 74 GLN A N 1
ATOM 571 C CA . GLN A 1 74 ? -13.43 9.352 4.543 1 86.5 74 GLN A CA 1
ATOM 572 C C . GLN A 1 74 ? -12.148 9.031 3.777 1 86.5 74 GLN A C 1
ATOM 574 O O . GLN A 1 74 ? -11.406 8.117 4.145 1 86.5 74 GLN A O 1
ATOM 579 N N . THR A 1 75 ? -11.898 9.781 2.799 1 87.12 75 THR A N 1
ATOM 580 C CA . THR A 1 75 ? -10.719 9.555 1.97 1 87.12 75 THR A CA 1
ATOM 581 C C . THR A 1 75 ? -9.438 9.781 2.773 1 87.12 75 THR A C 1
ATOM 583 O O . THR A 1 75 ? -8.461 9.055 2.604 1 87.12 75 THR A O 1
ATOM 586 N N . ILE A 1 76 ? -9.531 10.688 3.621 1 88.06 76 ILE A N 1
ATOM 587 C CA . ILE A 1 76 ? -8.367 10.992 4.445 1 88.06 76 ILE A CA 1
ATOM 588 C C . ILE A 1 76 ? -8.117 9.852 5.43 1 88.06 76 ILE A C 1
ATOM 590 O O . ILE A 1 76 ? -6.992 9.375 5.57 1 88.06 76 ILE A O 1
ATOM 594 N N . ARG A 1 77 ? -9.164 9.391 6.07 1 90.44 77 ARG A N 1
ATOM 595 C CA . ARG A 1 77 ? -9.047 8.289 7.012 1 90.44 77 ARG A CA 1
ATOM 596 C C . ARG A 1 77 ? -8.523 7.035 6.32 1 90.44 77 ARG A C 1
ATOM 598 O O . ARG A 1 77 ? -7.613 6.371 6.828 1 90.44 77 ARG A O 1
ATOM 605 N N . GLU A 1 78 ? -9.031 6.781 5.188 1 94.31 78 GLU A N 1
ATOM 606 C CA . GLU A 1 78 ? -8.625 5.602 4.43 1 94.31 78 GLU A CA 1
ATOM 607 C C . GLU A 1 78 ? -7.16 5.699 4.008 1 94.31 78 GLU A C 1
ATOM 609 O O . GLU A 1 78 ? -6.438 4.699 4.027 1 94.31 78 GLU A O 1
ATOM 614 N N . ALA A 1 79 ? -6.766 6.859 3.701 1 95.44 79 ALA A N 1
ATOM 615 C CA . ALA A 1 79 ? -5.391 7.066 3.254 1 95.44 79 ALA A CA 1
ATOM 616 C C . ALA A 1 79 ? -4.402 6.777 4.379 1 95.44 79 ALA A C 1
ATOM 618 O O . ALA A 1 79 ? -3.303 6.273 4.133 1 95.44 79 ALA A O 1
ATOM 619 N N . TYR A 1 80 ? -4.727 7.109 5.562 1 96.56 80 TYR A N 1
ATOM 620 C CA . TYR A 1 80 ? -3.801 6.914 6.672 1 96.56 80 TYR A CA 1
ATOM 621 C C . TYR A 1 80 ? -3.623 5.434 6.98 1 96.56 80 TYR A C 1
ATOM 623 O O . TYR A 1 80 ? -2.545 5.008 7.402 1 96.56 80 TYR A O 1
ATOM 631 N N . VAL A 1 81 ? -4.652 4.648 6.723 1 97.25 81 VAL A N 1
ATOM 632 C CA . VAL A 1 81 ? -4.535 3.203 6.895 1 97.25 81 VAL A CA 1
ATOM 633 C C . VAL A 1 81 ? -3.545 2.639 5.879 1 97.25 81 VAL A C 1
ATOM 635 O O . VAL A 1 81 ? -2.658 1.86 6.234 1 97.25 81 VAL A O 1
ATOM 638 N N . VAL A 1 82 ? -3.688 3.057 4.656 1 98.31 82 VAL A N 1
ATOM 639 C CA . VAL A 1 82 ? -2.787 2.6 3.6 1 98.31 82 VAL A CA 1
ATOM 640 C C . VAL A 1 82 ? -1.377 3.123 3.859 1 98.31 82 VAL A C 1
ATOM 642 O O . VAL A 1 82 ? -0.399 2.385 3.727 1 98.31 82 VAL A O 1
ATOM 645 N N . ARG A 1 83 ? -1.295 4.395 4.219 1 98.44 83 ARG A N 1
ATOM 646 C CA . ARG A 1 83 ? -0.007 4.984 4.562 1 98.44 83 ARG A CA 1
ATOM 647 C C . ARG A 1 83 ? 0.689 4.184 5.66 1 98.44 83 ARG A C 1
ATOM 649 O O . ARG A 1 83 ? 1.884 3.895 5.559 1 98.44 83 ARG A O 1
ATOM 656 N N . ALA A 1 84 ? -0.071 3.836 6.703 1 98.38 84 ALA A N 1
ATOM 657 C CA . ALA A 1 84 ? 0.484 3.062 7.812 1 98.38 84 ALA A CA 1
ATOM 658 C C . ALA A 1 84 ? 1.084 1.749 7.316 1 98.38 84 ALA A C 1
ATOM 660 O O . ALA A 1 84 ? 2.199 1.388 7.695 1 98.38 84 ALA A O 1
ATOM 661 N N . ALA A 1 85 ? 0.378 1.117 6.496 1 98.62 85 ALA A N 1
ATOM 662 C CA . ALA A 1 85 ? 0.829 -0.163 5.953 1 98.62 85 ALA A CA 1
ATOM 663 C C . ALA A 1 85 ? 2.113 0.003 5.145 1 98.62 85 ALA A C 1
ATOM 665 O O . ALA A 1 85 ? 3.066 -0.76 5.32 1 98.62 85 ALA A O 1
ATOM 666 N N . LEU A 1 86 ? 2.133 0.946 4.305 1 98.75 86 LEU A N 1
ATOM 667 C CA . LEU A 1 86 ? 3.271 1.173 3.424 1 98.75 86 LEU A CA 1
ATOM 668 C C . LEU A 1 86 ? 4.492 1.622 4.219 1 98.75 86 LEU A C 1
ATOM 670 O O . LEU A 1 86 ? 5.609 1.174 3.953 1 98.75 86 LEU A O 1
ATOM 674 N N . GLU A 1 87 ? 4.297 2.498 5.152 1 98.75 87 GLU A N 1
ATOM 675 C CA . GLU A 1 87 ? 5.43 3 5.93 1 98.75 87 GLU A CA 1
ATOM 676 C C . GLU A 1 87 ? 5.957 1.935 6.887 1 98.75 87 GLU A C 1
ATOM 678 O O . GLU A 1 87 ? 7.156 1.89 7.172 1 98.75 87 GLU A O 1
ATOM 683 N N . GLU A 1 88 ? 5.062 1.051 7.375 1 98.56 88 GLU A N 1
ATOM 684 C CA . GLU A 1 88 ? 5.535 -0.113 8.117 1 98.56 88 GLU A CA 1
ATOM 685 C C . GLU A 1 88 ? 6.453 -0.98 7.266 1 98.56 88 GLU A C 1
ATOM 687 O O . GLU A 1 88 ? 7.543 -1.356 7.703 1 98.56 88 GLU A O 1
ATOM 692 N N . ALA A 1 89 ? 6.051 -1.256 6.082 1 98.5 89 ALA A N 1
ATOM 693 C CA . ALA A 1 89 ? 6.836 -2.078 5.164 1 98.5 89 ALA A CA 1
ATOM 694 C C . ALA A 1 89 ? 8.156 -1.396 4.809 1 98.5 89 ALA A C 1
ATOM 696 O O . ALA A 1 89 ? 9.203 -2.045 4.762 1 98.5 89 ALA A O 1
ATOM 697 N N . ALA A 1 90 ? 8.07 -0.117 4.547 1 98.62 90 ALA A N 1
ATOM 698 C CA . ALA A 1 90 ? 9.281 0.64 4.227 1 98.62 90 ALA A CA 1
ATOM 699 C C . ALA A 1 90 ? 10.273 0.608 5.387 1 98.62 90 ALA A C 1
ATOM 701 O O . ALA A 1 90 ? 11.477 0.472 5.176 1 98.62 90 ALA A O 1
ATOM 702 N N . THR A 1 91 ? 9.75 0.756 6.574 1 98.56 91 THR A N 1
ATOM 703 C CA . THR A 1 91 ? 10.594 0.701 7.766 1 98.56 91 THR A CA 1
ATOM 704 C C . THR A 1 91 ? 11.289 -0.651 7.871 1 98.56 91 THR A C 1
ATOM 706 O O . THR A 1 91 ? 12.5 -0.714 8.102 1 98.56 91 THR A O 1
ATOM 709 N N . ARG A 1 92 ? 10.57 -1.688 7.672 1 97.69 92 ARG A N 1
ATOM 710 C CA . ARG A 1 92 ? 11.148 -3.029 7.695 1 97.69 92 ARG A CA 1
ATOM 711 C C . ARG A 1 92 ? 12.266 -3.164 6.672 1 97.69 92 ARG A C 1
ATOM 713 O O . ARG A 1 92 ? 13.375 -3.594 7.004 1 97.69 92 ARG A O 1
ATOM 720 N N . LEU A 1 93 ? 11.977 -2.783 5.477 1 97.5 93 LEU A N 1
ATOM 721 C CA . LEU A 1 93 ? 12.953 -2.896 4.402 1 97.5 93 LEU A CA 1
ATOM 722 C C . LEU A 1 93 ? 14.211 -2.088 4.719 1 97.5 93 LEU A C 1
ATOM 724 O O . LEU A 1 93 ? 15.328 -2.596 4.602 1 97.5 93 LEU A O 1
ATOM 728 N N . ALA A 1 94 ? 13.984 -0.829 5.082 1 98 94 ALA A N 1
ATOM 729 C CA . ALA A 1 94 ? 15.094 0.084 5.324 1 98 94 ALA A CA 1
ATOM 730 C C . ALA A 1 94 ? 15.977 -0.417 6.465 1 98 94 ALA A C 1
ATOM 732 O O . ALA A 1 94 ? 17.203 -0.34 6.387 1 98 94 ALA A O 1
ATOM 733 N N . MET A 1 95 ? 15.406 -0.916 7.516 1 97.44 95 MET A N 1
ATOM 734 C CA . MET A 1 95 ? 16.172 -1.375 8.672 1 97.44 95 MET A CA 1
ATOM 735 C C . MET A 1 95 ? 16.922 -2.666 8.359 1 97.44 95 MET A C 1
ATOM 737 O O . MET A 1 95 ? 18.078 -2.822 8.734 1 97.44 95 MET A O 1
ATOM 741 N N . LEU A 1 96 ? 16.25 -3.584 7.66 1 95.75 96 LEU A N 1
ATOM 742 C CA . LEU A 1 96 ? 16.906 -4.84 7.305 1 95.75 96 LEU A CA 1
ATOM 743 C C . LEU A 1 96 ? 18.062 -4.598 6.348 1 95.75 96 LEU A C 1
ATOM 745 O O . LEU A 1 96 ? 19.078 -5.312 6.395 1 95.75 96 LEU A O 1
ATOM 749 N N . ARG A 1 97 ? 17.938 -3.623 5.543 1 95.31 97 ARG A N 1
ATOM 750 C CA . ARG A 1 97 ? 18.984 -3.268 4.594 1 95.31 97 ARG A CA 1
ATOM 751 C C . ARG A 1 97 ? 20.047 -2.404 5.254 1 95.31 97 ARG A C 1
ATOM 753 O O . ARG A 1 97 ? 21.172 -2.291 4.742 1 95.31 97 ARG A O 1
ATOM 760 N N . GLY A 1 98 ? 19.703 -1.819 6.352 1 94.88 98 GLY A N 1
ATOM 761 C CA . GLY A 1 98 ? 20.609 -0.852 6.961 1 94.88 98 GLY A CA 1
ATOM 762 C C . GLY A 1 98 ? 20.875 0.354 6.078 1 94.88 98 GLY A C 1
ATOM 763 O O . GLY A 1 98 ? 22 0.837 6.004 1 94.88 98 GLY A O 1
ATOM 764 N N . SER A 1 99 ? 19.812 0.8 5.438 1 93.06 99 SER A N 1
ATOM 765 C CA . SER A 1 99 ? 20.031 1.757 4.359 1 93.06 99 SER A CA 1
ATOM 766 C C . SER A 1 99 ? 19.562 3.15 4.75 1 93.06 99 SER A C 1
ATOM 768 O O . SER A 1 99 ? 19.812 4.125 4.039 1 93.06 99 SER A O 1
ATOM 770 N N . PHE A 1 100 ? 18.875 3.256 5.84 1 91.56 100 PHE A N 1
ATOM 771 C CA . PHE A 1 100 ? 18.469 4.605 6.203 1 91.56 100 PHE A CA 1
ATOM 772 C C . PHE A 1 100 ? 19.562 5.312 7 1 91.56 100 PHE A C 1
ATOM 774 O O . PHE A 1 100 ? 20.438 4.664 7.562 1 91.56 100 PHE A O 1
ATOM 781 N N . SER A 1 101 ? 19.531 6.629 6.973 1 96.44 101 SER A N 1
ATOM 782 C CA . SER A 1 101 ? 20.469 7.477 7.703 1 96.44 101 SER A CA 1
ATOM 783 C C . SER A 1 101 ? 19.828 8.07 8.953 1 96.44 101 SER A C 1
ATOM 785 O O . SER A 1 101 ? 18.922 8.891 8.852 1 96.44 101 SER A O 1
ATOM 787 N N . THR A 1 102 ? 20.359 7.668 10.078 1 96.25 102 THR A N 1
ATOM 788 C CA . THR A 1 102 ? 19.844 8.219 11.328 1 96.25 102 THR A CA 1
ATOM 789 C C . THR A 1 102 ? 20.125 9.719 11.406 1 96.25 102 THR A C 1
ATOM 791 O O . THR A 1 102 ? 19.359 10.469 12.023 1 96.25 102 THR A O 1
ATOM 794 N N . ALA A 1 103 ? 21.156 10.156 10.734 1 97.69 103 ALA A N 1
ATOM 795 C CA . ALA A 1 103 ? 21.484 11.578 10.719 1 97.69 103 ALA A CA 1
ATOM 796 C C . ALA A 1 103 ? 20.438 12.375 9.953 1 97.69 103 ALA A C 1
ATOM 798 O O . ALA A 1 103 ? 20.047 13.469 10.383 1 97.69 103 ALA A O 1
ATOM 799 N N . VAL A 1 104 ? 20.031 11.836 8.828 1 98.31 104 VAL A N 1
ATOM 800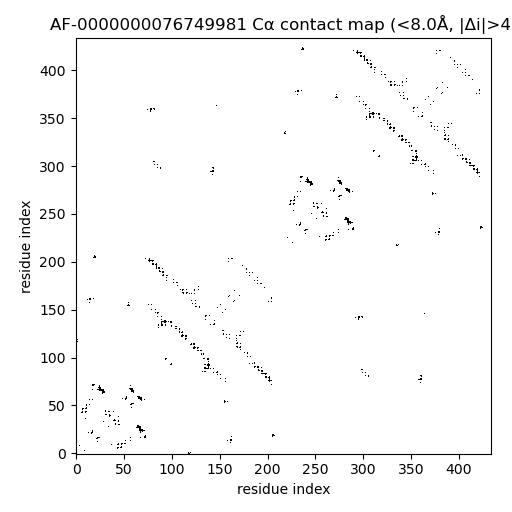 C CA . VAL A 1 104 ? 19.016 12.5 8.023 1 98.31 104 VAL A CA 1
ATOM 801 C C . VAL A 1 104 ? 17.703 12.555 8.797 1 98.31 104 VAL A C 1
ATOM 803 O O . VAL A 1 104 ? 17.031 13.586 8.812 1 98.31 104 VAL A O 1
ATOM 806 N N . LEU A 1 105 ? 17.375 11.469 9.492 1 98.56 105 LEU A N 1
ATOM 807 C CA . LEU A 1 105 ? 16.156 11.422 10.281 1 98.56 105 LEU A CA 1
ATOM 808 C C . LEU A 1 105 ? 16.234 12.391 11.461 1 98.56 105 LEU A C 1
ATOM 810 O O . LEU A 1 105 ? 15.273 13.102 11.758 1 98.56 105 LEU A O 1
ATOM 814 N N . ALA A 1 106 ? 17.359 12.445 12.086 1 98.62 106 ALA A N 1
ATOM 815 C CA . ALA A 1 106 ? 17.562 13.352 13.211 1 98.62 106 ALA A CA 1
ATOM 816 C C . ALA A 1 106 ? 17.453 14.805 12.766 1 98.62 106 ALA A C 1
ATOM 818 O O . ALA A 1 106 ? 16.906 15.641 13.492 1 98.62 106 ALA A O 1
ATOM 819 N N . ALA A 1 107 ? 17.969 15.078 11.609 1 98.75 107 ALA A N 1
ATOM 820 C CA . ALA A 1 107 ? 17.875 16.438 11.07 1 98.75 107 ALA A CA 1
ATOM 821 C C . ALA A 1 107 ? 16.422 16.828 10.82 1 98.75 107 ALA A C 1
ATOM 823 O O . ALA A 1 107 ? 16.016 17.969 11.07 1 98.75 107 ALA A O 1
ATOM 824 N N . ALA A 1 108 ? 15.633 15.914 10.297 1 98.69 108 ALA A N 1
ATOM 825 C CA . ALA A 1 108 ? 14.211 16.172 10.07 1 98.69 108 ALA A CA 1
ATOM 826 C C . ALA A 1 108 ? 13.492 16.453 11.391 1 98.69 108 ALA A C 1
ATOM 828 O O . ALA A 1 108 ? 12.664 17.359 11.469 1 98.69 108 ALA A O 1
ATOM 829 N N . VAL A 1 109 ? 13.82 15.672 12.438 1 98.75 109 VAL A N 1
ATOM 830 C CA . VAL A 1 109 ? 13.211 15.875 13.75 1 98.75 109 VAL A CA 1
ATOM 831 C C . VAL A 1 109 ? 13.617 17.234 14.312 1 98.75 109 VAL A C 1
ATOM 833 O O . VAL A 1 109 ? 12.789 17.953 14.859 1 98.75 109 VAL A O 1
ATOM 836 N N . ALA A 1 110 ? 14.867 17.594 14.141 1 98.81 110 ALA A N 1
ATOM 837 C CA . ALA A 1 110 ? 15.352 18.906 14.578 1 98.81 110 ALA A CA 1
ATOM 838 C C . ALA A 1 110 ? 14.633 20.031 13.844 1 98.81 110 ALA A C 1
ATOM 840 O O . ALA A 1 110 ? 14.273 21.047 14.453 1 98.81 110 ALA A O 1
ATOM 841 N N . ASP A 1 111 ? 14.445 19.844 12.547 1 98.69 111 ASP A N 1
ATOM 842 C CA . ASP A 1 111 ? 13.695 20.812 11.766 1 98.69 111 ASP A CA 1
ATOM 843 C C . ASP A 1 111 ? 12.266 20.953 12.289 1 98.69 111 ASP A C 1
ATOM 845 O O . ASP A 1 111 ? 11.758 22.078 12.43 1 98.69 111 ASP A O 1
ATOM 849 N N . MET A 1 112 ? 11.633 19.797 12.586 1 98.69 112 MET A N 1
ATOM 850 C CA . MET A 1 112 ? 10.289 19.844 13.148 1 98.69 112 MET A CA 1
ATOM 851 C C . MET A 1 112 ? 10.266 20.656 14.445 1 98.69 112 MET A C 1
ATOM 853 O O . MET A 1 112 ? 9.383 21.484 14.648 1 98.69 112 MET A O 1
ATOM 857 N N . SER A 1 113 ? 11.219 20.406 15.281 1 98.56 113 SER A N 1
ATOM 858 C CA . SER A 1 113 ? 11.305 21.094 16.562 1 98.56 113 SER A CA 1
ATOM 859 C C . SER A 1 113 ? 11.492 22.594 16.391 1 98.56 113 SER A C 1
ATOM 861 O O . SER A 1 113 ? 10.859 23.391 17.078 1 98.56 113 SER A O 1
ATOM 863 N N . ARG A 1 114 ? 12.32 22.953 15.492 1 98.31 114 ARG A N 1
ATOM 864 C CA . ARG A 1 114 ? 12.57 24.359 15.211 1 98.31 114 ARG A CA 1
ATOM 865 C C . ARG A 1 114 ? 11.305 25.047 14.703 1 98.31 114 ARG A C 1
ATOM 867 O O . ARG A 1 114 ? 10.938 26.125 15.18 1 98.31 114 ARG A O 1
ATOM 874 N N . HIS A 1 115 ? 10.664 24.406 13.734 1 97.94 115 HIS A N 1
ATOM 875 C CA . HIS A 1 115 ? 9.43 24.969 13.195 1 97.94 115 HIS A CA 1
ATOM 876 C C . HIS A 1 115 ? 8.328 25 14.258 1 97.94 115 HIS A C 1
ATOM 878 O O . HIS A 1 115 ? 7.531 25.953 14.297 1 97.94 115 HIS A O 1
ATOM 884 N N . ALA A 1 116 ? 8.297 23.969 15.117 1 97.81 116 ALA A N 1
ATOM 885 C CA . ALA A 1 116 ? 7.312 23.922 16.188 1 97.81 116 ALA A CA 1
ATOM 886 C C . ALA A 1 116 ? 7.496 25.094 17.156 1 97.81 116 ALA A C 1
ATOM 888 O O . ALA A 1 116 ? 6.52 25.734 17.547 1 97.81 116 ALA A O 1
ATOM 889 N N . ALA A 1 117 ? 8.703 25.406 17.484 1 96.75 117 ALA A N 1
ATOM 890 C CA . ALA A 1 117 ? 9.016 26.516 18.375 1 96.75 117 ALA A CA 1
ATOM 891 C C . ALA A 1 117 ? 8.555 27.844 17.781 1 96.75 117 ALA A C 1
ATOM 893 O O . ALA A 1 117 ? 8.219 28.781 18.516 1 96.75 117 ALA A O 1
ATOM 894 N N . ALA A 1 118 ? 8.5 27.891 16.5 1 95.69 118 ALA A N 1
ATOM 895 C CA . ALA A 1 118 ? 8.086 29.109 15.805 1 95.69 118 ALA A CA 1
ATOM 896 C C . ALA A 1 118 ? 6.602 29.062 15.453 1 95.69 118 ALA A C 1
ATOM 898 O O . ALA A 1 118 ? 6.102 29.922 14.719 1 95.69 118 ALA A O 1
ATOM 899 N N . ASP A 1 119 ? 5.941 28.016 15.898 1 94.31 119 ASP A N 1
ATOM 900 C CA . ASP A 1 119 ? 4.527 27.781 15.609 1 94.31 119 ASP A CA 1
ATOM 901 C C . ASP A 1 119 ? 4.273 27.766 14.102 1 94.31 119 ASP A C 1
ATOM 903 O O . ASP A 1 119 ? 3.271 28.312 13.633 1 94.31 119 ASP A O 1
ATOM 907 N N . ASP A 1 120 ? 5.207 27.234 13.406 1 94.44 120 ASP A N 1
ATOM 908 C CA . ASP A 1 120 ? 5.16 27.109 11.953 1 94.44 120 ASP A CA 1
ATOM 909 C C . ASP A 1 120 ? 4.633 25.734 11.539 1 94.44 120 ASP A C 1
ATOM 911 O O . ASP A 1 120 ? 5.414 24.812 11.297 1 94.44 120 ASP A O 1
ATOM 915 N N . ARG A 1 121 ? 3.359 25.625 11.414 1 95.19 121 ARG A N 1
ATOM 916 C CA . ARG A 1 121 ? 2.705 24.359 11.117 1 95.19 121 ARG A CA 1
ATOM 917 C C . ARG A 1 121 ? 3.143 23.828 9.758 1 95.19 121 ARG A C 1
ATOM 919 O O . ARG A 1 121 ? 3.371 22.625 9.602 1 95.19 121 ARG A O 1
ATOM 926 N N . ASP A 1 122 ? 3.258 24.688 8.781 1 93.56 122 ASP A N 1
ATOM 927 C CA . ASP A 1 122 ? 3.666 24.281 7.438 1 93.56 122 ASP A CA 1
ATOM 928 C C . ASP A 1 122 ? 5.062 23.672 7.457 1 93.56 122 ASP A C 1
ATOM 930 O O . ASP A 1 122 ? 5.312 22.656 6.797 1 93.56 122 ASP A O 1
ATOM 934 N N . GLY A 1 123 ? 5.914 24.328 8.203 1 96.62 123 GLY A N 1
ATOM 935 C CA . GLY A 1 123 ? 7.262 23.797 8.336 1 96.62 123 GLY A CA 1
ATOM 936 C C . GLY A 1 123 ? 7.297 22.438 9.016 1 96.62 123 GLY A C 1
ATOM 937 O O . GLY A 1 123 ? 8.039 21.547 8.594 1 96.62 123 GLY A O 1
ATOM 938 N N . VAL A 1 124 ? 6.504 22.25 10.086 1 98 124 VAL A N 1
ATOM 939 C CA . VAL A 1 124 ? 6.418 20.953 10.766 1 98 124 VAL A CA 1
ATOM 940 C C . VAL A 1 124 ? 5.895 19.891 9.797 1 98 124 VAL A C 1
ATOM 942 O O . VAL A 1 124 ? 6.422 18.781 9.75 1 98 124 VAL A O 1
ATOM 945 N N . CYS A 1 125 ? 4.934 20.266 9.008 1 97.5 125 CYS A N 1
ATOM 946 C CA . CYS A 1 125 ? 4.363 19.344 8.023 1 97.5 125 CYS A CA 1
ATOM 947 C C . CYS A 1 125 ? 5.426 18.875 7.035 1 97.5 125 CYS A C 1
ATOM 949 O O . CYS A 1 125 ? 5.609 17.672 6.84 1 97.5 125 CYS A O 1
ATOM 951 N N . ALA A 1 126 ? 6.133 19.844 6.477 1 97.75 126 ALA A N 1
ATOM 952 C CA . ALA A 1 126 ? 7.145 19.516 5.473 1 97.75 126 ALA A CA 1
ATOM 953 C C . ALA A 1 126 ? 8.234 18.625 6.055 1 97.75 126 ALA A C 1
ATOM 955 O O . ALA A 1 126 ? 8.664 17.656 5.414 1 97.75 126 ALA A O 1
ATOM 956 N N . ALA A 1 127 ? 8.664 18.953 7.238 1 98.69 127 ALA A N 1
ATOM 957 C CA . ALA A 1 127 ? 9.727 18.172 7.883 1 98.69 127 ALA A CA 1
ATOM 958 C C . ALA A 1 127 ? 9.242 16.766 8.234 1 98.69 127 ALA A C 1
ATOM 960 O O . ALA A 1 127 ? 10 15.805 8.125 1 98.69 127 ALA A O 1
ATOM 961 N N . SER A 1 128 ? 8.031 16.641 8.734 1 98.5 128 SER A N 1
ATOM 962 C CA . SER A 1 128 ? 7.438 15.336 9.016 1 98.5 128 SER A CA 1
ATOM 963 C C . SER A 1 128 ? 7.395 14.469 7.766 1 98.5 128 SER A C 1
ATOM 965 O O . SER A 1 128 ? 7.777 13.297 7.805 1 98.5 128 SER A O 1
ATOM 967 N N . VAL A 1 129 ? 6.949 15.047 6.684 1 98.5 129 VAL A N 1
ATOM 968 C CA . VAL A 1 129 ? 6.855 14.312 5.422 1 98.5 129 VAL A CA 1
ATOM 969 C C . VAL A 1 129 ? 8.25 13.898 4.965 1 98.5 129 VAL A C 1
ATOM 971 O O . VAL A 1 129 ? 8.445 12.773 4.484 1 98.5 129 VAL A O 1
ATOM 974 N N . ALA A 1 130 ? 9.219 14.773 5.125 1 98.62 130 ALA A N 1
ATOM 975 C CA . ALA A 1 130 ? 10.594 14.469 4.746 1 98.62 130 ALA A CA 1
ATOM 976 C C . ALA A 1 130 ? 11.133 13.273 5.531 1 98.62 130 ALA A C 1
ATOM 978 O O . ALA A 1 130 ? 11.867 12.445 4.992 1 98.62 130 ALA A O 1
ATOM 979 N N . PHE A 1 131 ? 10.781 13.188 6.84 1 98.81 131 PHE A N 1
ATOM 980 C CA . PHE A 1 131 ? 11.172 12.07 7.695 1 98.81 131 PHE A CA 1
ATOM 981 C C . PHE A 1 131 ? 10.703 10.75 7.113 1 98.81 131 PHE A C 1
ATOM 983 O O . PHE A 1 131 ? 11.508 9.844 6.875 1 98.81 131 PHE A O 1
ATOM 990 N N . HIS A 1 132 ? 9.477 10.641 6.773 1 98.75 132 HIS A N 1
ATOM 991 C CA . HIS A 1 132 ? 8.891 9.406 6.27 1 98.75 132 HIS A CA 1
ATOM 992 C C . HIS A 1 132 ? 9.359 9.109 4.848 1 98.75 132 HIS A C 1
ATOM 994 O O . HIS A 1 132 ? 9.555 7.953 4.48 1 98.75 132 HIS A O 1
ATOM 1000 N N . ARG A 1 133 ? 9.484 10.203 4.059 1 98.56 133 ARG A N 1
ATOM 1001 C CA . ARG A 1 133 ? 9.992 10.031 2.701 1 98.56 133 ARG A CA 1
ATOM 1002 C C . ARG A 1 133 ? 11.367 9.383 2.703 1 98.56 133 ARG A C 1
ATOM 1004 O O . ARG A 1 133 ? 11.641 8.5 1.889 1 98.56 133 ARG A O 1
ATOM 1011 N N . HIS A 1 134 ? 12.203 9.812 3.594 1 98.69 134 HIS A N 1
ATOM 1012 C CA . HIS A 1 134 ? 13.539 9.234 3.682 1 98.69 134 HIS A CA 1
ATOM 1013 C C . HIS A 1 134 ? 13.477 7.734 3.947 1 98.69 134 HIS A C 1
ATOM 1015 O O . HIS A 1 134 ? 14.188 6.953 3.312 1 98.69 134 HIS A O 1
ATOM 1021 N N . VAL A 1 135 ? 12.625 7.316 4.875 1 98.69 135 VAL A N 1
ATOM 1022 C CA . VAL A 1 135 ? 12.477 5.906 5.223 1 98.69 135 VAL A CA 1
ATOM 1023 C C . VAL A 1 135 ? 11.953 5.129 4.02 1 98.69 135 VAL A C 1
ATOM 1025 O O . VAL A 1 135 ? 12.477 4.062 3.688 1 98.69 135 VAL A O 1
ATOM 1028 N N . VAL A 1 136 ? 10.953 5.688 3.336 1 98.62 136 VAL A N 1
ATOM 1029 C CA . VAL A 1 136 ? 10.344 5.043 2.178 1 98.62 136 VAL A CA 1
ATOM 1030 C C . VAL A 1 136 ? 11.375 4.891 1.067 1 98.62 136 VAL A C 1
ATOM 1032 O O . VAL A 1 136 ? 11.508 3.816 0.472 1 98.62 136 VAL A O 1
ATOM 1035 N N . GLU A 1 137 ? 12.156 5.934 0.838 1 98.31 137 GLU A N 1
ATOM 1036 C CA . GLU A 1 137 ? 13.188 5.895 -0.196 1 98.31 137 GLU A CA 1
ATOM 1037 C C . GLU A 1 137 ? 14.297 4.914 0.169 1 98.31 137 GLU A C 1
ATOM 1039 O O . GLU A 1 137 ? 14.812 4.199 -0.695 1 98.31 137 GLU A O 1
ATOM 1044 N N . ALA A 1 138 ? 14.617 4.848 1.432 1 98.06 138 ALA A N 1
ATOM 1045 C CA . ALA A 1 138 ? 15.672 3.953 1.909 1 98.06 138 ALA A CA 1
ATOM 1046 C C . ALA A 1 138 ? 15.266 2.49 1.748 1 98.06 138 ALA A C 1
ATOM 1048 O O . ALA A 1 138 ? 16.125 1.608 1.656 1 98.06 138 ALA A O 1
ATOM 1049 N N . GLY A 1 139 ? 13.953 2.219 1.775 1 96.94 139 GLY A N 1
ATOM 1050 C CA . GLY A 1 139 ? 13.469 0.865 1.566 1 96.94 139 GLY A CA 1
ATOM 1051 C C . GLY A 1 139 ? 13.766 0.33 0.18 1 96.94 139 GLY A C 1
ATOM 1052 O O . GLY A 1 139 ? 13.727 -0.882 -0.045 1 96.94 139 GLY A O 1
ATOM 1053 N N . ASP A 1 140 ? 13.961 1.204 -0.779 1 96.38 140 ASP A N 1
ATOM 1054 C CA . ASP A 1 140 ? 14.414 0.895 -2.131 1 96.38 140 ASP A CA 1
ATOM 1055 C C . ASP A 1 140 ? 13.445 -0.053 -2.832 1 96.38 140 ASP A C 1
ATOM 1057 O O . ASP A 1 140 ? 13.859 -1.044 -3.436 1 96.38 140 ASP A O 1
ATOM 1061 N N . ASN A 1 141 ? 12.258 0.09 -2.674 1 96.88 141 ASN A N 1
ATOM 1062 C CA . ASN A 1 141 ? 11.156 -0.511 -3.422 1 96.88 141 ASN A CA 1
ATOM 1063 C C . ASN A 1 141 ? 10.375 0.536 -4.211 1 96.88 141 ASN A C 1
ATOM 1065 O O . ASN A 1 141 ? 9.625 1.319 -3.635 1 96.88 141 ASN A O 1
ATOM 1069 N N . LEU A 1 142 ? 10.562 0.497 -5.453 1 95.5 142 LEU A N 1
ATOM 1070 C CA . LEU A 1 142 ? 10.039 1.564 -6.297 1 95.5 142 LEU A CA 1
ATOM 1071 C C . LEU A 1 142 ? 8.516 1.551 -6.309 1 95.5 142 LEU A C 1
ATOM 1073 O O . LEU A 1 142 ? 7.883 2.609 -6.312 1 95.5 142 LEU A O 1
ATOM 1077 N N . LEU A 1 143 ? 7.957 0.378 -6.324 1 95.19 143 LEU A N 1
ATOM 1078 C CA . LEU A 1 143 ? 6.5 0.286 -6.332 1 95.19 143 LEU A CA 1
ATOM 1079 C C . LEU A 1 143 ? 5.918 0.79 -5.016 1 95.19 143 LEU A C 1
ATOM 1081 O O . LEU A 1 143 ? 4.906 1.491 -5.008 1 95.19 143 LEU A O 1
ATOM 1085 N N . LEU A 1 144 ? 6.543 0.454 -3.912 1 98 144 LEU A N 1
ATOM 1086 C CA . LEU A 1 144 ? 6.125 0.961 -2.611 1 98 144 LEU A CA 1
ATOM 1087 C C . LEU A 1 144 ? 6.188 2.484 -2.576 1 98 144 LEU A C 1
ATOM 1089 O O . LEU A 1 144 ? 5.234 3.139 -2.141 1 98 144 LEU A O 1
ATOM 1093 N N . ARG A 1 145 ? 7.266 3.062 -3.094 1 97.81 145 ARG A N 1
ATOM 1094 C CA . ARG A 1 145 ? 7.441 4.512 -3.117 1 97.81 145 ARG A CA 1
ATOM 1095 C C . ARG A 1 145 ? 6.367 5.18 -3.967 1 97.81 145 ARG A C 1
ATOM 1097 O O . ARG A 1 145 ? 5.758 6.164 -3.545 1 97.81 145 ARG A O 1
ATOM 1104 N N . ARG A 1 146 ? 6.059 4.59 -5.086 1 96.25 146 ARG A N 1
ATOM 1105 C CA . ARG A 1 146 ? 5.047 5.156 -5.973 1 96.25 146 ARG A CA 1
ATOM 1106 C C . ARG A 1 146 ? 3.664 5.098 -5.328 1 96.25 146 ARG A C 1
ATOM 1108 O O . ARG A 1 146 ? 2.889 6.055 -5.426 1 96.25 146 ARG A O 1
ATOM 1115 N N . SER A 1 147 ? 3.361 3.973 -4.695 1 96.69 147 SER A N 1
ATOM 1116 C CA . SER A 1 147 ? 2.094 3.836 -3.984 1 96.69 147 SER A CA 1
ATOM 1117 C C . SER A 1 147 ? 1.975 4.859 -2.861 1 96.69 147 SER A C 1
ATOM 1119 O O . SER A 1 147 ? 0.926 5.484 -2.693 1 96.69 147 SER A O 1
ATOM 1121 N N . TRP A 1 148 ? 3.023 5.066 -2.141 1 97.88 148 TRP A N 1
ATOM 1122 C CA . TRP A 1 148 ? 3.066 6.027 -1.043 1 97.88 148 TRP A CA 1
ATOM 1123 C C . TRP A 1 148 ? 2.879 7.449 -1.558 1 97.88 148 TRP A C 1
ATOM 1125 O O . TRP A 1 148 ? 2.082 8.211 -1.009 1 97.88 148 TRP A O 1
ATOM 1135 N N . GLU A 1 149 ? 3.529 7.801 -2.682 1 95.88 149 GLU A N 1
ATOM 1136 C CA . GLU A 1 149 ? 3.451 9.133 -3.271 1 95.88 149 GLU A CA 1
ATOM 1137 C C . GLU A 1 149 ? 2.059 9.406 -3.832 1 95.88 149 GLU A C 1
ATOM 1139 O O . GLU A 1 149 ? 1.582 10.547 -3.795 1 95.88 149 GLU A O 1
ATOM 1144 N N . SER A 1 150 ? 1.436 8.383 -4.223 1 94.31 150 SER A N 1
ATOM 1145 C CA . SER A 1 150 ? 0.111 8.547 -4.812 1 94.31 150 SER A CA 1
ATOM 1146 C C . SER A 1 150 ? -0.921 8.93 -3.76 1 94.31 150 SER A C 1
ATOM 1148 O O . SER A 1 150 ? -2.02 9.383 -4.094 1 94.31 150 SER A O 1
ATOM 1150 N N . LEU A 1 151 ? -0.609 8.789 -2.502 1 95.31 151 LEU A N 1
ATOM 1151 C CA . LEU A 1 151 ? -1.519 9.086 -1.401 1 95.31 151 LEU A CA 1
ATOM 1152 C C . LEU A 1 151 ? -1.549 10.578 -1.109 1 95.31 151 LEU A C 1
ATOM 1154 O O . LEU A 1 151 ? -2.312 11.039 -0.256 1 95.31 151 LEU A O 1
ATOM 1158 N N . GLN A 1 152 ? -0.689 11.336 -1.806 1 92.81 152 GLN A N 1
ATOM 1159 C CA . GLN A 1 152 ? -0.623 12.773 -1.562 1 92.81 152 GLN A CA 1
ATOM 1160 C C . GLN A 1 152 ? -0.35 13.07 -0.09 1 92.81 152 GLN A C 1
ATOM 1162 O O . GLN A 1 152 ? -1.083 13.836 0.541 1 92.81 152 GLN A O 1
ATOM 1167 N N . ILE A 1 153 ? 0.711 12.586 0.429 1 93.5 153 ILE A N 1
ATOM 1168 C CA . ILE A 1 153 ? 1.066 12.508 1.842 1 93.5 153 ILE A CA 1
ATOM 1169 C C . ILE A 1 153 ? 1.145 13.914 2.43 1 93.5 153 ILE A C 1
ATOM 1171 O O . ILE A 1 153 ? 0.629 14.172 3.521 1 93.5 153 ILE A O 1
ATOM 1175 N N . GLU A 1 154 ? 1.749 14.828 1.729 1 93.75 154 GLU A N 1
ATOM 1176 C CA . GLU A 1 154 ? 1.902 16.172 2.264 1 93.75 154 GLU A CA 1
ATOM 1177 C C . GLU A 1 154 ? 0.546 16.844 2.477 1 93.75 154 GLU A C 1
ATOM 1179 O O . GLU A 1 154 ? 0.307 17.453 3.52 1 93.75 154 GLU A O 1
ATOM 1184 N N . ALA A 1 155 ? -0.315 16.703 1.543 1 93.06 155 ALA A N 1
ATOM 1185 C CA . ALA A 1 155 ? -1.661 17.266 1.662 1 93.06 155 ALA A CA 1
ATOM 1186 C C . ALA A 1 155 ? -2.416 16.625 2.826 1 93.06 155 ALA A C 1
ATOM 1188 O O . ALA A 1 155 ? -3.016 17.328 3.645 1 93.06 155 ALA A O 1
ATOM 1189 N N . ARG A 1 156 ? -2.344 15.367 2.947 1 92.81 156 ARG A N 1
ATOM 1190 C CA . ARG A 1 156 ? -3.066 14.664 4 1 92.81 156 ARG A CA 1
ATOM 1191 C C . ARG A 1 156 ? -2.502 15 5.375 1 92.81 156 ARG A C 1
ATOM 1193 O O . ARG A 1 156 ? -3.25 15.117 6.348 1 92.81 156 ARG A O 1
ATOM 1200 N N . THR A 1 157 ? -1.212 15.094 5.445 1 94.81 157 THR A N 1
ATOM 1201 C CA . THR A 1 157 ? -0.572 15.469 6.699 1 94.81 157 THR A CA 1
ATOM 1202 C C . THR A 1 157 ? -1.011 16.859 7.133 1 94.81 157 THR A C 1
ATOM 1204 O O . THR A 1 157 ? -1.356 17.078 8.297 1 94.81 157 THR A O 1
ATOM 1207 N N . MET A 1 158 ? -1.066 17.781 6.191 1 93.19 158 MET A N 1
ATOM 1208 C CA . MET A 1 158 ? -1.525 19.141 6.496 1 93.19 158 MET A CA 1
ATOM 1209 C C . MET A 1 158 ? -2.963 19.125 7.004 1 93.19 158 MET A C 1
ATOM 1211 O O . MET A 1 158 ? -3.279 19.766 8.008 1 93.19 158 MET A O 1
ATOM 1215 N N . ILE A 1 159 ? -3.783 18.422 6.355 1 92.75 159 ILE A N 1
ATOM 1216 C CA . ILE A 1 159 ? -5.184 18.312 6.754 1 92.75 159 ILE A CA 1
ATOM 1217 C C . ILE A 1 159 ? -5.277 17.766 8.18 1 92.75 159 ILE A C 1
ATOM 1219 O O . ILE A 1 159 ? -6.012 18.312 9.008 1 92.75 159 ILE A O 1
ATOM 1223 N N . ALA A 1 160 ? -4.539 16.75 8.453 1 92.19 160 ALA A N 1
ATOM 1224 C CA . ALA A 1 160 ? -4.547 16.156 9.789 1 92.19 160 ALA A CA 1
ATOM 1225 C C . ALA A 1 160 ? -4.074 17.156 10.836 1 92.19 160 ALA A C 1
ATOM 1227 O O . ALA A 1 160 ? -4.672 17.266 11.914 1 92.19 160 ALA A O 1
ATOM 1228 N N . LEU A 1 161 ? -3.027 17.906 10.547 1 92.25 161 LEU A N 1
ATOM 1229 C CA . LEU A 1 161 ? -2.475 18.875 11.492 1 92.25 161 LEU A CA 1
ATOM 1230 C C . LEU A 1 161 ? -3.477 19.984 11.773 1 92.25 161 LEU A C 1
ATOM 1232 O O . LEU A 1 161 ? -3.602 20.438 12.914 1 92.25 161 LEU A O 1
ATOM 1236 N N . VAL A 1 162 ? -4.18 20.359 10.742 1 90.19 162 VAL A N 1
ATOM 1237 C CA . VAL A 1 162 ? -5.129 21.453 10.898 1 90.19 162 VAL A CA 1
ATOM 1238 C C . VAL A 1 162 ? -6.375 20.953 11.625 1 90.19 162 VAL A C 1
ATOM 1240 O O . VAL A 1 162 ? -6.938 21.672 12.461 1 90.19 162 VAL A O 1
ATOM 1243 N N . THR A 1 163 ? -6.809 19.812 11.352 1 89.5 163 THR A N 1
ATOM 1244 C CA . THR A 1 163 ? -8.062 19.297 11.867 1 89.5 163 THR A CA 1
ATOM 1245 C C . THR A 1 163 ? -7.895 18.828 13.312 1 89.5 163 THR A C 1
ATOM 1247 O O . THR A 1 163 ? -8.727 19.125 14.172 1 89.5 163 THR A O 1
ATOM 1250 N N . LEU A 1 164 ? -6.855 18.141 13.547 1 89.06 164 LEU A N 1
ATOM 1251 C CA . LEU A 1 164 ? -6.652 17.562 14.875 1 89.06 164 LEU A CA 1
ATOM 1252 C C . LEU A 1 164 ? -5.969 18.578 15.797 1 89.06 164 LEU A C 1
ATOM 1254 O O . LEU A 1 164 ? -6.043 18.453 17.016 1 89.06 164 LEU A O 1
ATOM 1258 N N . GLU A 1 165 ? -5.27 19.438 15.211 1 89.94 165 GLU A N 1
ATOM 1259 C CA . GLU A 1 165 ? -4.59 20.516 15.922 1 89.94 165 GLU A CA 1
ATOM 1260 C C . GLU A 1 165 ? -3.725 19.969 17.062 1 89.94 165 GLU A C 1
ATOM 1262 O O . GLU A 1 165 ? -3.807 20.438 18.188 1 89.94 165 GLU A O 1
ATOM 1267 N N . PRO A 1 166 ? -2.973 19.031 16.719 1 91.94 166 PRO A N 1
ATOM 1268 C CA . PRO A 1 166 ? -2.051 18.578 17.75 1 91.94 166 PRO A CA 1
ATOM 1269 C C . PRO A 1 166 ? -1.005 19.625 18.125 1 91.94 166 PRO A C 1
ATOM 1271 O O . PRO A 1 166 ? -0.77 20.562 17.344 1 91.94 166 PRO A O 1
ATOM 1274 N N . SER A 1 167 ? -0.477 19.5 19.359 1 96.12 167 SER A N 1
ATOM 1275 C CA . SER A 1 167 ? 0.716 20.281 19.672 1 96.12 167 SER A CA 1
ATOM 1276 C C . SER A 1 167 ? 1.832 20 18.672 1 96.12 167 SER A C 1
ATOM 1278 O O . SER A 1 167 ? 2.203 18.844 18.453 1 96.12 167 SER A O 1
ATOM 1280 N N . LEU A 1 168 ? 2.328 21.094 18.047 1 97.31 168 LEU A N 1
ATOM 1281 C CA . LEU A 1 168 ? 3.393 20.906 17.062 1 97.31 168 LEU A CA 1
ATOM 1282 C C . LEU A 1 168 ? 4.637 20.312 17.703 1 97.31 168 LEU A C 1
ATOM 1284 O O . LEU A 1 168 ? 5.352 19.531 17.094 1 97.31 168 LEU A O 1
ATOM 1288 N N . THR A 1 169 ? 4.836 20.688 18.938 1 97.75 169 THR A N 1
ATOM 1289 C CA . THR A 1 169 ? 5.953 20.109 19.688 1 97.75 169 THR A CA 1
ATOM 1290 C C . THR A 1 169 ? 5.738 18.609 19.922 1 97.75 169 THR A C 1
ATOM 1292 O O . THR A 1 169 ? 6.691 17.828 19.906 1 97.75 169 THR A O 1
ATOM 1295 N N . ALA A 1 170 ? 4.516 18.219 20.156 1 97.44 170 ALA A N 1
ATOM 1296 C CA . ALA A 1 170 ? 4.207 16.797 20.344 1 97.44 170 ALA A CA 1
ATOM 1297 C C . ALA A 1 170 ? 4.445 16.016 19.047 1 97.44 170 ALA A C 1
ATOM 1299 O O . ALA A 1 170 ? 4.883 14.867 19.094 1 97.44 170 ALA A O 1
ATOM 1300 N N . VAL A 1 171 ? 4.129 16.641 17.938 1 97.81 171 VAL A N 1
ATOM 1301 C CA . VAL A 1 171 ? 4.379 16 16.641 1 97.81 171 VAL A CA 1
ATOM 1302 C C . VAL A 1 171 ? 5.871 15.703 16.5 1 97.81 171 VAL A C 1
ATOM 1304 O O . VAL A 1 171 ? 6.254 14.602 16.094 1 97.81 171 VAL A O 1
ATOM 1307 N N . ALA A 1 172 ? 6.719 16.672 16.844 1 98.5 172 ALA A N 1
ATOM 1308 C CA . ALA A 1 172 ? 8.164 16.484 16.797 1 98.5 172 ALA A CA 1
ATOM 1309 C C . ALA A 1 172 ? 8.609 15.391 17.75 1 98.5 172 ALA A C 1
ATOM 1311 O O . ALA A 1 172 ? 9.438 14.539 17.406 1 98.5 172 ALA A O 1
ATOM 1312 N N . ALA A 1 173 ? 8.047 15.398 18.938 1 98.25 173 ALA A N 1
ATOM 1313 C CA . ALA A 1 173 ? 8.398 14.414 19.953 1 98.25 173 ALA A CA 1
ATOM 1314 C C . ALA A 1 173 ? 8.047 13 19.5 1 98.25 173 ALA A C 1
ATOM 1316 O O . ALA A 1 173 ? 8.797 12.055 19.75 1 98.25 173 ALA A O 1
ATOM 1317 N N . GLU A 1 174 ? 6.891 12.852 18.875 1 97.81 174 GLU A N 1
ATOM 1318 C CA . GLU A 1 174 ? 6.473 11.555 18.359 1 97.81 174 GLU A CA 1
ATOM 1319 C C . GLU A 1 174 ? 7.484 11.023 17.344 1 97.81 174 GLU A C 1
ATOM 1321 O O . GLU A 1 174 ? 7.773 9.82 17.328 1 97.81 174 GLU A O 1
ATOM 1326 N N . HIS A 1 175 ? 7.953 11.891 16.484 1 98.56 175 HIS A N 1
ATOM 1327 C CA . HIS A 1 175 ? 8.938 11.477 15.5 1 98.56 175 HIS A CA 1
ATOM 1328 C C . HIS A 1 175 ? 10.281 11.18 16.156 1 98.56 175 HIS A C 1
ATOM 1330 O O . HIS A 1 175 ? 11.023 10.305 15.695 1 98.56 175 HIS A O 1
ATOM 1336 N N . GLN A 1 176 ? 10.617 11.938 17.234 1 98.56 176 GLN A N 1
ATOM 1337 C CA . GLN A 1 176 ? 11.805 11.594 18.016 1 98.56 176 GLN A CA 1
ATOM 1338 C C . GLN A 1 176 ? 11.695 10.188 18.594 1 98.56 176 GLN A C 1
ATOM 1340 O O . GLN A 1 176 ? 12.656 9.422 18.547 1 98.56 176 GLN A O 1
ATOM 1345 N N . ASP A 1 177 ? 10.562 9.844 19.109 1 98.06 177 ASP A N 1
ATOM 1346 C CA . ASP A 1 177 ? 10.312 8.5 19.641 1 98.06 177 ASP A CA 1
ATOM 1347 C C . ASP A 1 177 ? 10.516 7.449 18.547 1 98.06 177 ASP A C 1
ATOM 1349 O O . ASP A 1 177 ? 11.117 6.402 18.797 1 98.06 177 ASP A O 1
ATOM 1353 N N . LEU A 1 178 ? 9.961 7.707 17.375 1 97.94 178 LEU A N 1
ATOM 1354 C CA . LEU A 1 178 ? 10.117 6.793 16.25 1 97.94 178 LEU A CA 1
ATOM 1355 C C . LEU A 1 178 ? 11.594 6.605 15.898 1 97.94 178 LEU A C 1
ATOM 1357 O O . LEU A 1 178 ? 12.047 5.477 15.695 1 97.94 178 LEU A O 1
ATOM 1361 N N . LEU A 1 179 ? 12.312 7.723 15.859 1 98.31 179 LEU A N 1
ATOM 1362 C CA . LEU A 1 179 ? 13.742 7.68 15.578 1 98.31 179 LEU A CA 1
ATOM 1363 C C . LEU A 1 179 ? 14.477 6.844 16.625 1 98.31 179 LEU A C 1
ATOM 1365 O O . LEU A 1 179 ? 15.328 6.027 16.281 1 98.31 179 LEU A O 1
ATOM 1369 N N . ASP A 1 180 ? 14.148 7.031 17.875 1 98.31 180 ASP A N 1
ATOM 1370 C CA . ASP A 1 180 ? 14.797 6.312 18.969 1 98.31 180 ASP A CA 1
ATOM 1371 C C . ASP A 1 180 ? 14.547 4.809 18.859 1 98.31 180 ASP A C 1
ATOM 1373 O O . ASP A 1 180 ? 15.461 4.004 19.078 1 98.31 180 ASP A O 1
ATOM 1377 N N . VAL A 1 181 ? 13.336 4.469 18.547 1 97.69 181 VAL A N 1
ATOM 1378 C CA . VAL A 1 181 ? 12.984 3.064 18.391 1 97.69 181 VAL A CA 1
ATOM 1379 C C . VAL A 1 181 ? 13.758 2.475 17.203 1 97.69 181 VAL A C 1
ATOM 1381 O O . VAL A 1 181 ? 14.234 1.342 17.281 1 97.69 181 VAL A O 1
ATOM 1384 N N . MET A 1 182 ? 13.844 3.188 16.141 1 97.19 182 MET A N 1
ATOM 1385 C CA . MET A 1 182 ? 14.594 2.73 14.969 1 97.19 182 MET A CA 1
ATOM 1386 C C . MET A 1 182 ? 16.078 2.568 15.305 1 97.19 182 MET A C 1
ATOM 1388 O O . MET A 1 182 ? 16.719 1.605 14.867 1 97.19 182 MET A O 1
ATOM 1392 N N . ARG A 1 183 ? 16.609 3.48 16.094 1 96.62 183 ARG A N 1
ATOM 1393 C CA . ARG A 1 183 ? 18 3.439 16.5 1 96.62 183 ARG A CA 1
ATOM 1394 C C . ARG A 1 183 ? 18.281 2.217 17.359 1 96.62 183 ARG A C 1
ATOM 1396 O O . ARG A 1 183 ? 19.375 1.651 17.312 1 96.62 183 ARG A O 1
ATOM 1403 N N . ALA A 1 184 ? 17.344 1.83 18.156 1 96.5 184 ALA A N 1
ATOM 1404 C CA . ALA A 1 184 ? 17.484 0.684 19.047 1 96.5 184 ALA A CA 1
ATOM 1405 C C . ALA A 1 184 ? 17.672 -0.608 18.25 1 96.5 184 ALA A C 1
ATOM 1407 O O . ALA A 1 184 ? 18.172 -1.603 18.781 1 96.5 184 ALA A O 1
ATOM 1408 N N . GLY A 1 185 ? 17.125 -0.69 17.031 1 95.5 185 GLY A N 1
ATOM 1409 C CA . GLY A 1 185 ? 17.484 -1.756 16.109 1 95.5 185 GLY A CA 1
ATOM 1410 C C . GLY A 1 185 ? 16.484 -2.902 16.109 1 95.5 185 GLY A C 1
ATOM 1411 O O . GLY A 1 185 ? 16.625 -3.85 15.336 1 95.5 185 GLY A O 1
ATOM 1412 N N . ASP A 1 186 ? 15.562 -2.883 16.938 1 97.06 186 ASP A N 1
ATOM 1413 C CA . ASP A 1 186 ? 14.516 -3.896 16.922 1 97.06 186 ASP A CA 1
ATOM 1414 C C . ASP A 1 186 ? 13.539 -3.643 15.773 1 97.06 186 ASP A C 1
ATOM 1416 O O . ASP A 1 186 ? 12.664 -2.781 15.875 1 97.06 186 ASP A O 1
ATOM 1420 N N . VAL A 1 187 ? 13.586 -4.465 14.75 1 97.19 187 VAL A N 1
ATOM 1421 C CA . VAL A 1 187 ? 12.852 -4.246 13.5 1 97.19 187 VAL A CA 1
ATOM 1422 C C . VAL A 1 187 ? 11.352 -4.34 13.766 1 97.19 187 VAL A C 1
ATOM 1424 O O . VAL A 1 187 ? 10.586 -3.473 13.336 1 97.19 187 VAL A O 1
ATOM 1427 N N . GLU A 1 188 ? 10.922 -5.371 14.461 1 95.88 188 GLU A N 1
ATOM 1428 C CA . GLU A 1 188 ? 9.492 -5.562 14.703 1 95.88 188 GLU A CA 1
ATOM 1429 C C . GLU A 1 188 ? 8.914 -4.418 15.523 1 95.88 188 GLU A C 1
ATOM 1431 O O . GLU A 1 188 ? 7.82 -3.934 15.242 1 95.88 188 GLU A O 1
ATOM 1436 N N . ASP A 1 189 ? 9.656 -4.004 16.547 1 97.06 189 ASP A N 1
ATOM 1437 C CA . ASP A 1 189 ? 9.211 -2.885 17.359 1 97.06 189 ASP A CA 1
ATOM 1438 C C . ASP A 1 189 ? 9.125 -1.6 16.547 1 97.06 189 ASP A C 1
ATOM 1440 O O . ASP A 1 189 ? 8.148 -0.854 16.656 1 97.06 189 ASP A O 1
ATOM 1444 N N . ALA A 1 190 ? 10.109 -1.327 15.711 1 98.06 190 ALA A N 1
ATOM 1445 C CA . ALA A 1 190 ? 10.125 -0.139 14.859 1 98.06 190 ALA A CA 1
ATOM 1446 C C . ALA A 1 190 ? 8.953 -0.152 13.883 1 98.06 190 ALA A C 1
ATOM 1448 O O . ALA A 1 190 ? 8.297 0.872 13.68 1 98.06 190 ALA A O 1
ATOM 1449 N N . CYS A 1 191 ? 8.703 -1.324 13.289 1 97.81 191 CYS A N 1
ATOM 1450 C CA . CYS A 1 191 ? 7.602 -1.475 12.344 1 97.81 191 CYS A CA 1
ATOM 1451 C C . CYS A 1 191 ? 6.262 -1.206 13.023 1 97.81 191 CYS A C 1
ATOM 1453 O O . CYS A 1 191 ? 5.426 -0.472 12.484 1 97.81 191 CYS A O 1
ATOM 1455 N N . ARG A 1 192 ? 6.113 -1.761 14.148 1 96.75 192 ARG A N 1
ATOM 1456 C CA . ARG A 1 192 ? 4.887 -1.543 14.906 1 96.75 192 ARG A CA 1
ATOM 1457 C C . ARG A 1 192 ? 4.699 -0.067 15.234 1 96.75 192 ARG A C 1
ATOM 1459 O O . ARG A 1 192 ? 3.605 0.478 15.078 1 96.75 192 ARG A O 1
ATOM 1466 N N . HIS A 1 193 ? 5.73 0.597 15.68 1 97.88 193 HIS A N 1
ATOM 1467 C CA . HIS A 1 193 ? 5.66 2.012 16.031 1 97.88 193 HIS A CA 1
ATOM 1468 C C . HIS A 1 193 ? 5.34 2.865 14.812 1 97.88 193 HIS A C 1
ATOM 1470 O O . HIS A 1 193 ? 4.527 3.791 14.891 1 97.88 193 HIS A O 1
ATOM 1476 N N . ALA A 1 194 ? 5.98 2.529 13.672 1 98.19 194 ALA A N 1
ATOM 1477 C CA . ALA A 1 194 ? 5.723 3.264 12.438 1 98.19 194 ALA A CA 1
ATOM 1478 C C . ALA A 1 194 ? 4.258 3.137 12.016 1 98.19 194 ALA A C 1
ATOM 1480 O O . ALA A 1 194 ? 3.625 4.129 11.648 1 98.19 194 ALA A O 1
ATOM 1481 N N . ARG A 1 195 ? 3.738 1.955 12.094 1 97.56 195 ARG A N 1
ATOM 1482 C CA . ARG A 1 195 ? 2.342 1.71 11.742 1 97.56 195 ARG A CA 1
ATOM 1483 C C . ARG A 1 195 ? 1.402 2.465 12.68 1 97.56 195 ARG A C 1
ATOM 1485 O O . ARG A 1 195 ? 0.518 3.191 12.227 1 97.56 195 ARG A O 1
ATOM 1492 N N . GLU A 1 196 ? 1.604 2.348 13.992 1 96.06 196 GLU A N 1
ATOM 1493 C CA . GLU A 1 196 ? 0.717 2.936 14.992 1 96.06 196 GLU A CA 1
ATOM 1494 C C . GLU A 1 196 ? 0.757 4.461 14.938 1 96.06 196 GLU A C 1
ATOM 1496 O O . GLU A 1 196 ? -0.254 5.121 15.18 1 96.06 196 GLU A O 1
ATOM 1501 N N . HIS A 1 197 ? 1.915 4.973 14.648 1 96.31 197 HIS A N 1
ATOM 1502 C CA . HIS A 1 197 ? 2.088 6.414 14.5 1 96.31 197 HIS A CA 1
ATOM 1503 C C . HIS A 1 197 ? 1.119 6.977 13.461 1 96.31 197 HIS A C 1
ATOM 1505 O O . HIS A 1 197 ? 0.457 7.988 13.711 1 96.31 197 HIS A O 1
ATOM 1511 N N . GLN A 1 198 ? 1.015 6.305 12.359 1 96.69 198 GLN A N 1
ATOM 1512 C CA . GLN A 1 198 ? 0.152 6.781 11.281 1 96.69 198 GLN A CA 1
ATOM 1513 C C . GLN A 1 198 ? -1.312 6.453 11.562 1 96.69 198 GLN A C 1
ATOM 1515 O O . GLN A 1 198 ? -2.201 7.25 11.258 1 96.69 198 GLN A O 1
ATOM 1520 N N . LEU A 1 199 ? -1.596 5.324 12.18 1 94.62 199 LEU A N 1
ATOM 1521 C CA . LEU A 1 199 ? -2.969 4.918 12.453 1 94.62 199 LEU A CA 1
ATOM 1522 C C . LEU A 1 199 ? -3.639 5.875 13.43 1 94.62 199 LEU A C 1
ATOM 1524 O O . LEU A 1 199 ? -4.855 6.062 13.383 1 94.62 199 LEU A O 1
ATOM 1528 N N . ALA A 1 200 ? -2.861 6.473 14.281 1 91.69 200 ALA A N 1
ATOM 1529 C CA . ALA A 1 200 ? -3.385 7.441 15.234 1 91.69 200 ALA A CA 1
ATOM 1530 C C . ALA A 1 200 ? -4.059 8.609 14.523 1 91.69 200 ALA A C 1
ATOM 1532 O O . ALA A 1 200 ? -4.984 9.219 15.055 1 91.69 200 ALA A O 1
ATOM 1533 N N . TYR A 1 201 ? -3.662 8.867 13.32 1 90.25 201 TYR A N 1
ATOM 1534 C CA . TYR A 1 201 ? -4.184 10.008 12.57 1 90.25 201 TYR A CA 1
ATOM 1535 C C . TYR A 1 201 ? -5.344 9.594 11.68 1 90.25 201 TYR A C 1
ATOM 1537 O O . TYR A 1 201 ? -5.988 10.438 11.055 1 90.25 201 TYR A O 1
ATOM 1545 N N . ALA A 1 202 ? -5.586 8.305 11.609 1 87.31 202 ALA A N 1
ATOM 1546 C CA . ALA A 1 202 ? -6.715 7.82 10.82 1 87.31 202 ALA A CA 1
ATOM 1547 C C . ALA A 1 202 ? -8.039 8.133 11.508 1 87.31 202 ALA A C 1
ATOM 1549 O O . ALA A 1 202 ? -9.102 8.109 10.875 1 87.31 202 ALA A O 1
ATOM 1550 N N . GLU A 1 203 ? -8.055 8.367 12.766 1 79.88 203 GLU A N 1
ATOM 1551 C CA . GLU A 1 203 ? -9.273 8.656 13.523 1 79.88 203 GLU A CA 1
ATOM 1552 C C . GLU A 1 203 ? -9.531 10.156 13.602 1 79.88 203 GLU A C 1
ATOM 1554 O O . GLU A 1 203 ? -9.367 10.758 14.664 1 79.88 203 GLU A O 1
ATOM 1559 N N . LEU A 1 204 ? -9.836 10.781 12.5 1 69.31 204 LEU A N 1
ATOM 1560 C CA . LEU A 1 204 ? -10.188 12.195 12.453 1 69.31 204 LEU A CA 1
ATOM 1561 C C . LEU A 1 204 ? -11.555 12.438 13.086 1 69.31 204 LEU A C 1
ATOM 1563 O O . LEU A 1 204 ? -12.422 11.562 13.055 1 69.31 204 LEU A O 1
ATOM 1567 N N . PRO A 1 205 ? -11.664 13.5 13.969 1 60.84 205 PRO A N 1
ATOM 1568 C CA . PRO A 1 205 ? -12.945 13.812 14.602 1 60.84 205 PRO A CA 1
ATOM 1569 C C . PRO A 1 205 ? -14.07 14 13.586 1 60.84 205 PRO A C 1
ATOM 1571 O O . PRO A 1 205 ? -13.836 14.492 12.484 1 60.84 205 PRO A O 1
ATOM 1574 N N . VAL A 1 206 ? -15.07 13.164 13.664 1 56.41 206 VAL A N 1
ATOM 1575 C CA . VAL A 1 206 ? -16.281 13.414 12.891 1 56.41 206 VAL A CA 1
ATOM 1576 C C . VAL A 1 206 ? -17.234 14.281 13.711 1 56.41 206 VAL A C 1
ATOM 1578 O O . VAL A 1 206 ? -17.438 14.047 14.898 1 56.41 206 VAL A O 1
ATOM 1581 N N . VAL A 1 207 ? -17.359 15.539 13.578 1 50.31 207 VAL A N 1
ATOM 1582 C CA . VAL A 1 207 ? -18.219 16.406 14.391 1 50.31 207 VAL A CA 1
ATOM 1583 C C . VAL A 1 207 ? -19.5 15.656 14.75 1 50.31 207 VAL A C 1
ATOM 1585 O O . VAL A 1 207 ? -20.047 15.844 15.844 1 50.31 207 VAL A O 1
ATOM 1588 N N . GLY A 1 208 ? -20.328 15.18 13.867 1 46.84 208 GLY A N 1
ATOM 1589 C CA . GLY A 1 208 ? -21.672 14.781 14.258 1 46.84 208 GLY A CA 1
ATOM 1590 C C . GLY A 1 208 ? -21.688 13.609 15.219 1 46.84 208 GLY A C 1
ATOM 1591 O O . GLY A 1 208 ? -22.766 13.156 15.625 1 46.84 208 GLY A O 1
ATOM 1592 N N . GLU A 1 209 ? -20.781 12.852 15.242 1 45.81 209 GLU A N 1
ATOM 1593 C CA . GLU A 1 209 ? -20.875 11.758 16.203 1 45.81 209 GLU A CA 1
ATOM 1594 C C . GLU A 1 209 ? -20.656 12.258 17.641 1 45.81 209 GLU A C 1
ATOM 1596 O O . GLU A 1 209 ? -19.562 12.703 17.984 1 45.81 209 GLU A O 1
ATOM 1601 N N . GLU A 1 210 ? -21.578 12.898 18.25 1 38 210 GLU A N 1
ATOM 1602 C CA . GLU A 1 210 ? -21.734 13.039 19.688 1 38 210 GLU A CA 1
ATOM 1603 C C . GLU A 1 210 ? -21.234 11.797 20.422 1 38 210 GLU A C 1
ATOM 1605 O O . GLU A 1 210 ? -21.719 10.695 20.172 1 38 210 GLU A O 1
ATOM 1610 N N . VAL A 1 211 ? -20.062 11.648 20.75 1 38.56 211 VAL A N 1
ATOM 1611 C CA . VAL A 1 211 ? -19.719 10.617 21.734 1 38.56 211 VAL A CA 1
ATOM 1612 C C . VAL A 1 211 ? -20.719 10.648 22.891 1 38.56 211 VAL A C 1
ATOM 1614 O O . VAL A 1 211 ? -20.766 11.633 23.641 1 38.56 211 VAL A O 1
ATOM 1617 N N . VAL A 1 212 ? -21.875 10.086 22.781 1 36.22 212 VAL A N 1
ATOM 1618 C CA . VAL A 1 212 ? -22.719 9.906 23.969 1 36.22 212 VAL A CA 1
ATOM 1619 C C . VAL A 1 212 ? -21.891 9.352 25.125 1 36.22 212 VAL A C 1
ATOM 1621 O O . VAL A 1 212 ? -21.312 8.266 25 1 36.22 212 VAL A O 1
ATOM 1624 N N . PRO A 1 213 ? -21.391 10.125 25.969 1 38.06 213 PRO A N 1
ATOM 1625 C CA . PRO A 1 213 ? -20.75 9.594 27.172 1 38.06 213 PRO A CA 1
ATOM 1626 C C . PRO A 1 213 ? -21.469 8.375 27.75 1 38.06 213 PRO A C 1
ATOM 1628 O O . PRO A 1 213 ? -22.688 8.258 27.609 1 38.06 213 PRO A O 1
ATOM 1631 N N . ALA A 1 214 ? -20.844 7.242 27.844 1 40.94 214 ALA A N 1
ATOM 1632 C CA . ALA A 1 214 ? -21.484 6.156 28.594 1 40.94 214 ALA A CA 1
ATOM 1633 C C . ALA A 1 214 ? -22.188 6.684 29.828 1 40.94 214 ALA A C 1
ATOM 1635 O O . ALA A 1 214 ? -21.688 7.586 30.5 1 40.94 214 ALA A O 1
ATOM 1636 N N . PRO A 1 215 ? -23.422 6.359 30 1 34.66 215 PRO A N 1
ATOM 1637 C CA . PRO A 1 215 ? -24.016 6.742 31.281 1 34.66 215 PRO A CA 1
ATOM 1638 C C . PRO A 1 215 ? -23.156 6.355 32.469 1 34.66 215 PRO A C 1
ATOM 1640 O O . PRO A 1 215 ? -22.422 5.363 32.406 1 34.66 215 PRO A O 1
ATOM 1643 N N . ALA A 1 216 ? -22.672 7.328 33.219 1 38.66 216 ALA A N 1
ATOM 1644 C CA . ALA A 1 216 ? -22.188 7.062 34.562 1 38.66 216 ALA A CA 1
ATOM 1645 C C . ALA A 1 216 ? -23.078 6.055 35.281 1 38.66 216 ALA A C 1
ATOM 1647 O O . ALA A 1 216 ? -24.266 6.297 35.469 1 38.66 216 ALA A O 1
ATOM 1648 N N . GLY A 1 217 ? -22.797 4.707 35.094 1 25.7 217 GLY A N 1
ATOM 1649 C CA . GLY A 1 217 ? -23.281 3.994 36.281 1 25.7 217 GLY A CA 1
ATOM 1650 C C . GLY A 1 217 ? -22.578 4.414 37.562 1 25.7 217 GLY A C 1
ATOM 1651 O O . GLY A 1 217 ? -21.484 4.977 37.531 1 25.7 217 GLY A O 1
ATOM 1652 N N . MET B 1 1 ? -7.156 -35.312 -16.406 1 44.31 1 MET B N 1
ATOM 1653 C CA . MET B 1 1 ? -6.246 -34.25 -15.977 1 44.31 1 MET B CA 1
ATOM 1654 C C . MET B 1 1 ? -5.883 -33.344 -17.141 1 44.31 1 MET B C 1
ATOM 1656 O O . MET B 1 1 ? -5.348 -33.812 -18.156 1 44.31 1 MET B O 1
ATOM 1660 N N . THR B 1 2 ? -6.773 -32.438 -17.359 1 56.94 2 THR B N 1
ATOM 1661 C CA . THR B 1 2 ? -6.66 -31.812 -18.688 1 56.94 2 THR B CA 1
ATOM 1662 C C . THR B 1 2 ? -5.25 -31.281 -18.922 1 56.94 2 THR B C 1
ATOM 1664 O O . THR B 1 2 ? -4.73 -30.516 -18.109 1 56.94 2 THR B O 1
ATOM 1667 N N . LYS B 1 3 ? -4.48 -31.984 -19.578 1 71.06 3 LYS B N 1
ATOM 1668 C CA . LYS B 1 3 ? -3.123 -31.625 -20 1 71.06 3 LYS B CA 1
ATOM 1669 C C . LYS B 1 3 ? -3.047 -30.188 -20.484 1 71.06 3 LYS B C 1
ATOM 1671 O O . LYS B 1 3 ? -3.939 -29.719 -21.188 1 71.06 3 LYS B O 1
ATOM 1676 N N . PRO B 1 4 ? -2.084 -29.453 -19.922 1 81.12 4 PRO B N 1
ATOM 1677 C CA . PRO B 1 4 ? -1.95 -28.094 -20.438 1 81.12 4 PRO B CA 1
ATOM 1678 C C . PRO B 1 4 ? -1.895 -28.047 -21.969 1 81.12 4 PRO B C 1
ATOM 1680 O O . PRO B 1 4 ? -1.345 -28.953 -22.594 1 81.12 4 PRO B O 1
ATOM 1683 N N . THR B 1 5 ? -2.523 -27.141 -22.5 1 88.94 5 THR B N 1
ATOM 1684 C CA . THR B 1 5 ? -2.473 -26.938 -23.938 1 88.94 5 THR B CA 1
ATOM 1685 C C . THR B 1 5 ? -1.066 -26.531 -24.375 1 88.94 5 THR B C 1
ATOM 1687 O O . THR B 1 5 ? -0.231 -26.172 -23.547 1 88.94 5 THR B O 1
ATOM 1690 N N . LEU B 1 6 ? -0.788 -26.766 -25.578 1 92.38 6 LEU B N 1
ATOM 1691 C CA . LEU B 1 6 ? 0.51 -26.391 -26.125 1 92.38 6 LEU B CA 1
ATOM 1692 C C . LEU B 1 6 ? 0.787 -24.906 -25.891 1 92.38 6 LEU B C 1
ATOM 1694 O O . LEU B 1 6 ? 1.912 -24.531 -25.547 1 92.38 6 LEU B O 1
ATOM 1698 N N . SER B 1 7 ? -0.267 -24.047 -26 1 94.75 7 SER B N 1
ATOM 1699 C CA . SER B 1 7 ? -0.132 -22.625 -25.734 1 94.75 7 SER B CA 1
ATOM 1700 C C . SER B 1 7 ? 0.282 -22.359 -24.297 1 94.75 7 SER B C 1
ATOM 1702 O O . SER B 1 7 ? 1.157 -21.531 -24.031 1 94.75 7 SER B O 1
ATOM 1704 N N . GLU B 1 8 ? -0.301 -23.094 -23.422 1 92.62 8 GLU B N 1
ATOM 1705 C CA . GLU B 1 8 ? 0.019 -22.922 -22 1 92.62 8 GLU B CA 1
ATOM 1706 C C . GLU B 1 8 ? 1.454 -23.344 -21.703 1 92.62 8 GLU B C 1
ATOM 1708 O O . GLU B 1 8 ? 2.148 -22.719 -20.906 1 92.62 8 GLU B O 1
ATOM 1713 N N . GLN B 1 9 ? 1.865 -24.375 -22.375 1 93.94 9 GLN B N 1
ATOM 1714 C CA . GLN B 1 9 ? 3.234 -24.844 -22.203 1 93.94 9 GLN B CA 1
ATOM 1715 C C . GLN B 1 9 ? 4.242 -23.828 -22.703 1 93.94 9 GLN B C 1
ATOM 1717 O O . GLN B 1 9 ? 5.246 -23.547 -22.047 1 93.94 9 GLN B O 1
ATOM 1722 N N . ILE B 1 10 ? 3.957 -23.297 -23.812 1 96.44 10 ILE B N 1
ATOM 1723 C CA . ILE B 1 10 ? 4.828 -22.281 -24.406 1 96.44 10 ILE B CA 1
ATOM 1724 C C . ILE B 1 10 ? 4.84 -21.047 -23.516 1 96.44 10 ILE B C 1
ATOM 1726 O O . ILE B 1 10 ? 5.906 -20.484 -23.234 1 96.44 10 ILE B O 1
ATOM 1730 N N . ARG B 1 11 ? 3.627 -20.641 -23.094 1 95.81 11 ARG B N 1
ATOM 1731 C CA . ARG B 1 11 ? 3.506 -19.5 -22.203 1 95.81 11 ARG B CA 1
ATOM 1732 C C . ARG B 1 11 ? 4.355 -19.688 -20.953 1 95.81 11 ARG B C 1
ATOM 1734 O O . ARG B 1 11 ? 5.141 -18.812 -20.594 1 95.81 11 ARG B O 1
ATOM 1741 N N . ASP B 1 12 ? 4.242 -20.828 -20.328 1 94.5 12 ASP B N 1
ATOM 1742 C CA . ASP B 1 12 ? 4.934 -21.078 -19.062 1 94.5 12 ASP B CA 1
ATOM 1743 C C . ASP B 1 12 ? 6.445 -21.125 -19.266 1 94.5 12 ASP B C 1
ATOM 1745 O O . ASP B 1 12 ? 7.207 -20.625 -18.438 1 94.5 12 ASP B O 1
ATOM 1749 N N . ALA B 1 13 ? 6.859 -21.703 -20.359 1 94.88 13 ALA B N 1
ATOM 1750 C CA . ALA B 1 13 ? 8.289 -21.781 -20.672 1 94.88 13 ALA B CA 1
ATOM 1751 C C . ALA B 1 13 ? 8.875 -20.391 -20.891 1 94.88 13 ALA B C 1
ATOM 1753 O O . ALA B 1 13 ? 9.938 -20.062 -20.344 1 94.88 13 ALA B O 1
ATOM 1754 N N . LEU B 1 14 ? 8.172 -19.594 -21.641 1 95.94 14 LEU B N 1
ATOM 1755 C CA . LEU B 1 14 ? 8.656 -18.25 -21.922 1 95.94 14 LEU B CA 1
ATOM 1756 C C . LEU B 1 14 ? 8.617 -17.375 -20.672 1 95.94 14 LEU B C 1
ATOM 1758 O O . LEU B 1 14 ? 9.539 -16.594 -20.422 1 95.94 14 LEU B O 1
ATOM 1762 N N . LEU B 1 15 ? 7.566 -17.578 -19.938 1 94.38 15 LEU B N 1
ATOM 1763 C CA . LEU B 1 15 ? 7.461 -16.875 -18.672 1 94.38 15 LEU B CA 1
ATOM 1764 C C . LEU B 1 15 ? 8.656 -17.172 -17.781 1 94.38 15 LEU B C 1
ATOM 1766 O O . LEU B 1 15 ? 9.273 -16.25 -17.219 1 94.38 15 LEU B O 1
ATOM 1770 N N . HIS B 1 16 ? 8.984 -18.359 -17.672 1 91.5 16 HIS B N 1
ATOM 1771 C CA . HIS B 1 16 ? 10.133 -18.766 -16.859 1 91.5 16 HIS B CA 1
ATOM 1772 C C . HIS B 1 16 ? 11.422 -18.125 -17.375 1 91.5 16 HIS B C 1
ATOM 1774 O O . HIS B 1 16 ? 12.219 -17.609 -16.594 1 91.5 16 HIS B O 1
ATOM 1780 N N . ARG B 1 17 ? 11.602 -18.109 -18.656 1 91.94 17 ARG B N 1
ATOM 1781 C CA . ARG B 1 17 ? 12.812 -17.547 -19.25 1 91.94 17 ARG B CA 1
ATOM 1782 C C . ARG B 1 17 ? 12.891 -16.047 -19.031 1 91.94 17 ARG B C 1
ATOM 1784 O O . ARG B 1 17 ? 13.984 -15.484 -18.875 1 91.94 17 ARG B O 1
ATOM 1791 N N . ILE B 1 18 ? 11.75 -15.438 -19.016 1 92.81 18 ILE B N 1
ATOM 1792 C CA . ILE B 1 18 ? 11.711 -14 -18.797 1 92.81 18 ILE B CA 1
ATOM 1793 C C . ILE B 1 18 ? 12.078 -13.68 -17.359 1 92.81 18 ILE B C 1
ATOM 1795 O O . ILE B 1 18 ? 12.953 -12.844 -17.094 1 92.81 18 ILE B O 1
ATOM 1799 N N . VAL B 1 19 ? 11.562 -14.406 -16.438 1 89.44 19 VAL B N 1
ATOM 1800 C CA . VAL B 1 19 ? 11.703 -14.102 -15.023 1 89.44 19 VAL B CA 1
ATOM 1801 C C . VAL B 1 19 ? 13.102 -14.484 -14.547 1 89.44 19 VAL B C 1
ATOM 1803 O O . VAL B 1 19 ? 13.664 -13.828 -13.664 1 89.44 19 VAL B O 1
ATOM 1806 N N . THR B 1 20 ? 13.695 -15.469 -15.188 1 86.06 20 THR B N 1
ATOM 1807 C CA . THR B 1 20 ? 15.023 -15.906 -14.789 1 86.06 20 THR B CA 1
ATOM 1808 C C . THR B 1 20 ? 16.109 -15.086 -15.492 1 86.06 20 THR B C 1
ATOM 1810 O O . THR B 1 20 ? 17.281 -15.203 -15.18 1 86.06 20 THR B O 1
ATOM 1813 N N . GLY B 1 21 ? 15.688 -14.336 -16.484 1 88 21 GLY B N 1
ATOM 1814 C CA . GLY B 1 21 ? 16.609 -13.469 -17.188 1 88 21 GLY B CA 1
ATOM 1815 C C . GLY B 1 21 ? 17.203 -14.102 -18.438 1 88 21 GLY B C 1
ATOM 1816 O O . GLY B 1 21 ? 17.984 -13.477 -19.156 1 88 21 GLY B O 1
ATOM 1817 N N . GLU B 1 22 ? 16.812 -15.375 -18.672 1 90.31 22 GLU B N 1
ATOM 1818 C CA . GLU B 1 22 ? 17.266 -16 -19.922 1 90.31 22 GLU B CA 1
ATOM 1819 C C . GLU B 1 22 ? 16.828 -15.188 -21.125 1 90.31 22 GLU B C 1
ATOM 1821 O O . GLU B 1 22 ? 17.547 -15.109 -22.125 1 90.31 22 GLU B O 1
ATOM 1826 N N . LEU B 1 23 ? 15.625 -14.688 -21.094 1 93.44 23 LEU B N 1
ATOM 1827 C CA . LEU B 1 23 ? 15.172 -13.672 -22.047 1 93.44 23 LEU B CA 1
ATOM 1828 C C . LEU B 1 23 ? 15.32 -12.273 -21.438 1 93.44 23 LEU B C 1
ATOM 1830 O O . LEU B 1 23 ? 14.727 -11.977 -20.406 1 93.44 23 LEU B O 1
ATOM 1834 N N . ALA B 1 24 ? 16.109 -11.453 -22.047 1 91.56 24 ALA B N 1
ATOM 1835 C CA . ALA B 1 24 ? 16.484 -10.156 -21.484 1 91.56 24 ALA B CA 1
ATOM 1836 C C . ALA B 1 24 ? 15.398 -9.117 -21.75 1 91.56 24 ALA B C 1
ATOM 1838 O O . ALA B 1 24 ? 14.594 -9.266 -22.672 1 91.56 24 ALA B O 1
ATOM 1839 N N . GLY B 1 25 ? 15.453 -8.117 -20.891 1 91.75 25 GLY B N 1
ATOM 1840 C CA . GLY B 1 25 ? 14.617 -6.965 -21.172 1 91.75 25 GLY B CA 1
ATOM 1841 C C . GLY B 1 25 ? 14.836 -6.391 -22.562 1 91.75 25 GLY B C 1
ATOM 1842 O O . GLY B 1 25 ? 15.969 -6.27 -23.016 1 91.75 25 GLY B O 1
ATOM 1843 N N . ASP B 1 26 ? 13.719 -6.121 -23.172 1 92.81 26 ASP B N 1
ATOM 1844 C CA . ASP B 1 26 ? 13.672 -5.504 -24.484 1 92.81 26 ASP B CA 1
ATOM 1845 C C . ASP B 1 26 ? 14.039 -6.512 -25.578 1 92.81 26 ASP B C 1
ATOM 1847 O O . ASP B 1 26 ? 14.07 -6.168 -26.766 1 92.81 26 ASP B O 1
ATOM 1851 N N . GLU B 1 27 ? 14.266 -7.758 -25.203 1 94.06 27 GLU B N 1
ATOM 1852 C CA . GLU B 1 27 ? 14.5 -8.789 -26.203 1 94.06 27 GLU B CA 1
ATOM 1853 C C . GLU B 1 27 ? 13.258 -9.023 -27.062 1 94.06 27 GLU B C 1
ATOM 1855 O O . GLU B 1 27 ? 12.148 -9.109 -26.531 1 94.06 27 GLU B O 1
ATOM 1860 N N . ARG B 1 28 ? 13.484 -9.133 -28.312 1 95.25 28 ARG B N 1
ATOM 1861 C CA . ARG B 1 28 ? 12.375 -9.344 -29.234 1 95.25 28 ARG B CA 1
ATOM 1862 C C . ARG B 1 28 ? 11.953 -10.812 -29.25 1 95.25 28 ARG B C 1
ATOM 1864 O O . ARG B 1 28 ? 12.797 -11.711 -29.266 1 95.25 28 ARG B O 1
ATOM 1871 N N . LEU B 1 29 ? 10.68 -10.992 -29.219 1 96.75 29 LEU B N 1
ATOM 1872 C CA . LEU B 1 29 ? 10.109 -12.328 -29.344 1 96.75 29 LEU B CA 1
ATOM 1873 C C . LEU B 1 29 ? 9.5 -12.531 -30.734 1 96.75 29 LEU B C 1
ATOM 1875 O O . LEU B 1 29 ? 8.43 -11.992 -31.031 1 96.75 29 LEU B O 1
ATOM 1879 N N . VAL B 1 30 ? 10.188 -13.359 -31.469 1 95.88 30 VAL B N 1
ATOM 1880 C CA . VAL B 1 30 ? 9.773 -13.594 -32.844 1 95.88 30 VAL B CA 1
ATOM 1881 C C . VAL B 1 30 ? 8.953 -14.875 -32.938 1 95.88 30 VAL B C 1
ATOM 1883 O O . VAL B 1 30 ? 9.453 -15.969 -32.625 1 95.88 30 VAL B O 1
ATOM 1886 N N . GLU B 1 31 ? 7.723 -14.727 -33.375 1 96.06 31 GLU B N 1
ATOM 1887 C CA . GLU B 1 31 ? 6.742 -15.805 -33.344 1 96.06 31 GLU B CA 1
ATOM 1888 C C . GLU B 1 31 ? 7.254 -17.016 -34.125 1 96.06 31 GLU B C 1
ATOM 1890 O O . GLU B 1 31 ? 7.156 -18.156 -33.656 1 96.06 31 GLU B O 1
ATOM 1895 N N . THR B 1 32 ? 7.863 -16.828 -35.344 1 96.56 32 THR B N 1
ATOM 1896 C CA . THR B 1 32 ? 8.32 -17.906 -36.188 1 96.56 32 THR B CA 1
ATOM 1897 C C . THR B 1 32 ? 9.492 -18.641 -35.562 1 96.56 32 THR B C 1
ATOM 1899 O O . THR B 1 32 ? 9.578 -19.875 -35.625 1 96.56 32 THR B O 1
ATOM 1902 N N . ARG B 1 33 ? 10.375 -17.969 -34.906 1 97.31 33 ARG B N 1
ATOM 1903 C CA . ARG B 1 33 ? 11.523 -18.578 -34.219 1 97.31 33 ARG B CA 1
ATOM 1904 C C . ARG B 1 33 ? 11.078 -19.406 -33.031 1 97.31 33 ARG B C 1
ATOM 1906 O O . ARG B 1 33 ? 11.578 -20.516 -32.844 1 97.31 33 ARG B O 1
ATOM 1913 N N . ILE B 1 34 ? 10.172 -18.875 -32.312 1 97.69 34 ILE B N 1
ATOM 1914 C CA . ILE B 1 34 ? 9.664 -19.578 -31.141 1 97.69 34 ILE B CA 1
ATOM 1915 C C . ILE B 1 34 ? 8.906 -20.828 -31.578 1 97.69 34 ILE B C 1
ATOM 1917 O O . ILE B 1 34 ? 9.047 -21.906 -30.984 1 97.69 34 ILE B O 1
ATOM 1921 N N . ALA B 1 35 ? 8.109 -20.672 -32.656 1 97.88 35 ALA B N 1
ATOM 1922 C CA . ALA B 1 35 ? 7.387 -21.828 -33.188 1 97.88 35 ALA B CA 1
ATOM 1923 C C . ALA B 1 35 ? 8.352 -22.938 -33.594 1 97.88 35 ALA B C 1
ATOM 1925 O O . ALA B 1 35 ? 8.102 -24.109 -33.281 1 97.88 35 ALA B O 1
ATOM 1926 N N . ALA B 1 36 ? 9.438 -22.562 -34.188 1 97.69 36 ALA B N 1
ATOM 1927 C CA . ALA B 1 36 ? 10.453 -23.531 -34.594 1 97.69 36 ALA B CA 1
ATOM 1928 C C . ALA B 1 36 ? 11.086 -24.203 -33.406 1 97.69 36 ALA B C 1
ATOM 1930 O O . ALA B 1 36 ? 11.297 -25.422 -33.375 1 97.69 36 ALA 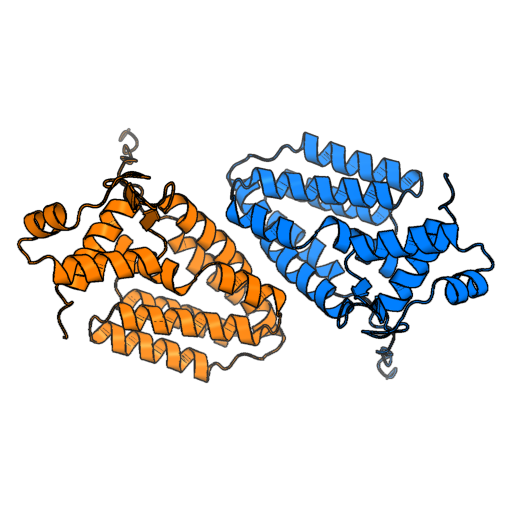B O 1
ATOM 1931 N N . GLU B 1 37 ? 11.359 -23.453 -32.406 1 96.56 37 GLU B N 1
ATOM 1932 C CA . GLU B 1 37 ? 11.969 -23.969 -31.188 1 96.56 37 GLU B CA 1
ATOM 1933 C C . GLU B 1 37 ? 11.086 -25 -30.516 1 96.56 37 GLU B C 1
ATOM 1935 O O . GLU B 1 37 ? 11.578 -26 -29.969 1 96.56 37 GLU B O 1
ATOM 1940 N N . PHE B 1 38 ? 9.805 -24.797 -30.594 1 96.62 38 PHE B N 1
ATOM 1941 C CA . PHE B 1 38 ? 8.891 -25.672 -29.875 1 96.62 38 PHE B CA 1
ATOM 1942 C C . PHE B 1 38 ? 8.273 -26.688 -30.828 1 96.62 38 PHE B C 1
ATOM 1944 O O . PHE B 1 38 ? 7.469 -27.531 -30.406 1 96.62 38 PHE B O 1
ATOM 1951 N N . GLY B 1 39 ? 8.633 -26.625 -32.031 1 97 39 GLY B N 1
ATOM 1952 C CA . GLY B 1 39 ? 8.156 -27.594 -33 1 97 39 GLY B CA 1
ATOM 1953 C C . GLY B 1 39 ? 6.656 -27.516 -33.25 1 97 39 GLY B C 1
ATOM 1954 O O . GLY B 1 39 ? 5.973 -28.531 -33.281 1 97 39 GLY B O 1
ATOM 1955 N N . THR B 1 40 ? 6.133 -26.344 -33.344 1 97.19 40 THR B N 1
ATOM 1956 C CA . THR B 1 40 ? 4.695 -26.156 -33.5 1 97.19 40 THR B CA 1
ATOM 1957 C C . THR B 1 40 ? 4.398 -25.047 -34.5 1 97.19 40 THR B C 1
ATOM 1959 O O . THR B 1 40 ? 5.32 -24.438 -35.062 1 97.19 40 THR B O 1
ATOM 1962 N N . SER B 1 41 ? 3.141 -24.922 -34.812 1 96.31 41 SER B N 1
ATOM 1963 C CA . SER B 1 41 ? 2.727 -23.812 -35.656 1 96.31 41 SER B CA 1
ATOM 1964 C C . SER B 1 41 ? 2.742 -22.484 -34.875 1 96.31 41 SER B C 1
ATOM 1966 O O . SER B 1 41 ? 2.949 -22.469 -33.688 1 96.31 41 SER B O 1
ATOM 1968 N N . GLN B 1 42 ? 2.484 -21.406 -35.594 1 96.31 42 GLN B N 1
ATOM 1969 C CA . GLN B 1 42 ? 2.508 -20.078 -35 1 96.31 42 GLN B CA 1
ATOM 1970 C C . GLN B 1 42 ? 1.27 -19.844 -34.156 1 96.31 42 GLN B C 1
ATOM 1972 O O . GLN B 1 42 ? 1.276 -18.984 -33.281 1 96.31 42 GLN B O 1
ATOM 1977 N N . ALA B 1 43 ? 0.269 -20.547 -34.312 1 96.56 43 ALA B N 1
ATOM 1978 C CA . ALA B 1 43 ? -1.007 -20.297 -33.656 1 96.56 43 ALA B CA 1
ATOM 1979 C C . ALA B 1 43 ? -0.873 -20.422 -32.156 1 96.56 43 ALA B C 1
ATOM 1981 O O . ALA B 1 43 ? -1.195 -19.484 -31.406 1 96.56 43 ALA B O 1
ATOM 1982 N N . PRO B 1 44 ? -0.36 -21.531 -31.641 1 97.19 44 PRO B N 1
ATOM 1983 C CA . PRO B 1 44 ? -0.211 -21.625 -30.188 1 97.19 44 PRO B CA 1
ATOM 1984 C C . PRO B 1 44 ? 0.793 -20.609 -29.641 1 97.19 44 PRO B C 1
ATOM 1986 O O . PRO B 1 44 ? 0.664 -20.172 -28.484 1 97.19 44 PRO B O 1
ATOM 1989 N N . VAL B 1 45 ? 1.763 -20.25 -30.438 1 97.44 45 VAL B N 1
ATOM 1990 C CA . VAL B 1 45 ? 2.754 -19.266 -30.031 1 97.44 45 VAL B CA 1
ATOM 1991 C C . VAL B 1 45 ? 2.094 -17.891 -29.891 1 97.44 45 VAL B C 1
ATOM 1993 O O . VAL B 1 45 ? 2.316 -17.188 -28.891 1 97.44 45 VAL B O 1
ATOM 1996 N N . ARG B 1 46 ? 1.259 -17.547 -30.797 1 96.25 46 ARG B N 1
ATOM 1997 C CA . ARG B 1 46 ? 0.541 -16.266 -30.75 1 96.25 46 ARG B CA 1
ATOM 1998 C C . ARG B 1 46 ? -0.341 -16.188 -29.516 1 96.25 46 ARG B C 1
ATOM 2000 O O . ARG B 1 46 ? -0.426 -15.133 -28.875 1 96.25 46 ARG B O 1
ATOM 2007 N N . GLU B 1 47 ? -0.967 -17.25 -29.25 1 96.31 47 GLU B N 1
ATOM 2008 C CA . GLU B 1 47 ? -1.809 -17.297 -28.047 1 96.31 47 GLU B CA 1
ATOM 2009 C C . GLU B 1 47 ? -0.976 -17.141 -26.781 1 96.31 47 GLU B C 1
ATOM 2011 O O . GLU B 1 47 ? -1.356 -16.406 -25.875 1 96.31 47 GLU B O 1
ATOM 2016 N N . ALA B 1 48 ? 0.122 -17.812 -26.734 1 96.62 48 ALA B N 1
ATOM 2017 C CA . ALA B 1 48 ? 1.024 -17.734 -25.594 1 96.62 48 ALA B CA 1
ATOM 2018 C C . ALA B 1 48 ? 1.535 -16.312 -25.406 1 96.62 48 ALA B C 1
ATOM 2020 O O . ALA B 1 48 ? 1.557 -15.789 -24.281 1 96.62 48 ALA B O 1
ATOM 2021 N N . LEU B 1 49 ? 1.879 -15.719 -26.5 1 96.56 49 LEU B N 1
ATOM 2022 C CA . LEU B 1 49 ? 2.416 -14.359 -26.453 1 96.56 49 LEU B CA 1
ATOM 2023 C C . LEU B 1 49 ? 1.343 -13.367 -26.016 1 96.56 49 LEU B C 1
ATOM 2025 O O . LEU B 1 49 ? 1.629 -12.414 -25.297 1 96.56 49 LEU B O 1
ATOM 2029 N N . ARG B 1 50 ? 0.157 -13.586 -26.391 1 95.44 50 ARG B N 1
ATOM 2030 C CA . ARG B 1 50 ? -0.957 -12.758 -25.938 1 95.44 50 ARG B CA 1
ATOM 2031 C C . ARG B 1 50 ? -1.153 -12.867 -24.438 1 95.44 50 ARG B C 1
ATOM 2033 O O . ARG B 1 50 ? -1.395 -11.859 -23.766 1 95.44 50 ARG B O 1
ATOM 2040 N N . GLU B 1 51 ? -1.061 -14.047 -23.969 1 94.56 51 GLU B N 1
ATOM 2041 C CA . GLU B 1 51 ? -1.205 -14.25 -22.531 1 94.56 51 GLU B CA 1
ATOM 2042 C C . GLU B 1 51 ? -0.074 -13.57 -21.766 1 94.56 51 GLU B C 1
ATOM 2044 O O . GLU B 1 51 ? -0.304 -12.977 -20.703 1 94.56 51 GLU B O 1
ATOM 2049 N N . LEU B 1 52 ? 1.101 -13.664 -22.297 1 95.38 52 LEU B N 1
ATOM 2050 C CA . LEU B 1 52 ? 2.246 -13.016 -21.672 1 95.38 52 LEU B CA 1
ATOM 2051 C C . LEU B 1 52 ? 2.084 -11.5 -21.672 1 95.38 52 LEU B C 1
ATOM 2053 O O . LEU B 1 52 ? 2.506 -10.82 -20.734 1 95.38 52 LEU B O 1
ATOM 2057 N N . GLU B 1 53 ? 1.487 -11.008 -22.672 1 93.62 53 GLU B N 1
ATOM 2058 C CA . GLU B 1 53 ? 1.178 -9.578 -22.734 1 93.62 53 GLU B CA 1
ATOM 2059 C C . GLU B 1 53 ? 0.162 -9.188 -21.672 1 93.62 53 GLU B C 1
ATOM 2061 O O . GLU B 1 53 ? 0.314 -8.156 -21.016 1 93.62 53 GLU B O 1
ATOM 2066 N N . GLY B 1 54 ? -0.83 -10.047 -21.484 1 90.75 54 GLY B N 1
ATOM 2067 C CA . GLY B 1 54 ? -1.809 -9.844 -20.422 1 90.75 54 GLY B CA 1
ATOM 2068 C C . GLY B 1 54 ? -1.202 -9.867 -19.031 1 90.75 54 GLY B C 1
ATOM 2069 O O . GLY B 1 54 ? -1.704 -9.211 -18.125 1 90.75 54 GLY B O 1
ATOM 2070 N N . LEU B 1 55 ? -0.107 -10.531 -18.953 1 90.94 55 LEU B N 1
ATOM 2071 C CA . LEU B 1 55 ? 0.6 -10.625 -17.672 1 90.94 55 LEU B CA 1
ATOM 2072 C C . LEU B 1 55 ? 1.603 -9.484 -17.531 1 90.94 55 LEU B C 1
ATOM 2074 O O . LEU B 1 55 ? 2.316 -9.406 -16.516 1 90.94 55 LEU B O 1
ATOM 2078 N N . ALA B 1 56 ? 1.758 -8.711 -18.516 1 90.69 56 ALA B N 1
ATOM 2079 C CA . ALA B 1 56 ? 2.617 -7.531 -18.547 1 90.69 56 ALA B CA 1
ATOM 2080 C C . ALA B 1 56 ? 4.09 -7.926 -18.516 1 90.69 56 ALA B C 1
ATOM 2082 O O . ALA B 1 56 ? 4.918 -7.227 -17.938 1 90.69 56 ALA B O 1
ATOM 2083 N N . LEU B 1 57 ? 4.352 -9 -19.078 1 93.75 57 LEU B N 1
ATOM 2084 C CA . LEU B 1 57 ? 5.734 -9.453 -19.188 1 93.75 57 LEU B CA 1
ATOM 2085 C C . LEU B 1 57 ? 6.336 -9.07 -20.531 1 93.75 57 LEU B C 1
ATOM 2087 O O . LEU B 1 57 ? 7.559 -9.047 -20.688 1 93.75 57 LEU B O 1
ATOM 2091 N N . ILE B 1 58 ? 5.434 -8.891 -21.531 1 95.19 58 ILE B N 1
ATOM 2092 C CA . ILE B 1 58 ? 5.871 -8.453 -22.859 1 95.19 58 ILE B CA 1
ATOM 2093 C C . ILE B 1 58 ? 5 -7.289 -23.328 1 95.19 58 ILE B C 1
ATOM 2095 O O . ILE B 1 58 ? 3.934 -7.035 -22.766 1 95.19 58 ILE B O 1
ATOM 2099 N N . GLN B 1 59 ? 5.496 -6.527 -24.188 1 94.56 59 GLN B N 1
ATOM 2100 C CA . GLN B 1 59 ? 4.781 -5.391 -24.766 1 94.56 59 GLN B CA 1
ATOM 2101 C C . GLN B 1 59 ? 4.965 -5.332 -26.281 1 94.56 59 GLN B C 1
ATOM 2103 O O . GLN B 1 59 ? 5.984 -5.785 -26.797 1 94.56 59 GLN B O 1
ATOM 2108 N N . SER B 1 60 ? 3.898 -4.879 -26.891 1 91.5 60 SER B N 1
ATOM 2109 C CA . SER B 1 60 ? 3.963 -4.66 -28.328 1 91.5 60 SER B CA 1
ATOM 2110 C C . SER B 1 60 ? 4.293 -3.207 -28.656 1 91.5 60 SER B C 1
ATOM 2112 O O . SER B 1 60 ? 3.715 -2.289 -28.062 1 91.5 60 SER B O 1
ATOM 2114 N N . ARG B 1 61 ? 5.297 -2.998 -29.328 1 82.5 61 ARG B N 1
ATOM 2115 C CA . ARG B 1 61 ? 5.66 -1.658 -29.781 1 82.5 61 ARG B CA 1
ATOM 2116 C C . ARG B 1 61 ? 5.59 -1.553 -31.297 1 82.5 61 ARG B C 1
ATOM 2118 O O . ARG B 1 61 ? 5.949 -2.494 -32 1 82.5 61 ARG B O 1
ATOM 2125 N N . PRO B 1 62 ? 5.102 -0.452 -31.734 1 83.56 62 PRO B N 1
ATOM 2126 C CA . PRO B 1 62 ? 5.086 -0.27 -33.188 1 83.56 62 PRO B CA 1
ATOM 2127 C C . PRO B 1 62 ? 6.465 -0.435 -33.812 1 83.56 62 PRO B C 1
ATOM 2129 O O . PRO B 1 62 ? 7.461 0.033 -33.281 1 83.56 62 PRO B O 1
ATOM 2132 N N . ARG B 1 63 ? 6.602 -1.042 -34.875 1 80.69 63 ARG B N 1
ATOM 2133 C CA . ARG B 1 63 ? 7.781 -1.255 -35.719 1 80.69 63 ARG B CA 1
ATOM 2134 C C . ARG B 1 63 ? 8.797 -2.146 -35 1 80.69 63 ARG B C 1
ATOM 2136 O O . ARG B 1 63 ? 9.812 -2.527 -35.594 1 80.69 63 ARG B O 1
ATOM 2143 N N . HIS B 1 64 ? 8.555 -2.473 -33.75 1 84.31 64 HIS B N 1
ATOM 2144 C CA . HIS B 1 64 ? 9.539 -3.277 -33.031 1 84.31 64 HIS B CA 1
ATOM 2145 C C . HIS B 1 64 ? 8.992 -4.66 -32.688 1 84.31 64 HIS B C 1
ATOM 2147 O O . HIS B 1 64 ? 9.742 -5.551 -32.312 1 84.31 64 HIS B O 1
ATOM 2153 N N . GLY B 1 65 ? 7.699 -4.832 -32.844 1 92.12 65 GLY B N 1
ATOM 2154 C CA . GLY B 1 65 ? 7.102 -6.117 -32.5 1 92.12 65 GLY B CA 1
ATOM 2155 C C . GLY B 1 65 ? 6.93 -6.324 -31.016 1 92.12 65 GLY B C 1
ATOM 2156 O O . GLY B 1 65 ? 6.746 -5.363 -30.266 1 92.12 65 GLY B O 1
ATOM 2157 N N . ARG B 1 66 ? 6.883 -7.637 -30.562 1 95.62 66 ARG B N 1
ATOM 2158 C CA . ARG B 1 66 ? 6.719 -7.973 -29.156 1 95.62 66 ARG B CA 1
ATOM 2159 C C . ARG B 1 66 ? 8.07 -8.109 -28.469 1 95.62 66 ARG B C 1
ATOM 2161 O O . ARG B 1 66 ? 8.945 -8.836 -28.938 1 95.62 66 ARG B O 1
ATOM 2168 N N . THR B 1 67 ? 8.25 -7.348 -27.406 1 96 67 THR B N 1
ATOM 2169 C CA . THR B 1 67 ? 9.508 -7.387 -26.656 1 96 67 THR B CA 1
ATOM 2170 C C . THR B 1 67 ? 9.25 -7.668 -25.172 1 96 67 THR B C 1
ATOM 2172 O O . THR B 1 67 ? 8.156 -7.422 -24.672 1 96 67 THR B O 1
ATOM 2175 N N . VAL B 1 68 ? 10.242 -8.211 -24.547 1 95.75 68 VAL B N 1
ATOM 2176 C CA . VAL B 1 68 ? 10.195 -8.453 -23.109 1 95.75 68 VAL B CA 1
ATOM 2177 C C . VAL B 1 68 ? 10.258 -7.129 -22.344 1 95.75 68 VAL B C 1
ATOM 2179 O O . VAL B 1 68 ? 11.062 -6.258 -22.672 1 95.75 68 VAL B O 1
ATOM 2182 N N . VAL B 1 69 ? 9.359 -7 -21.344 1 93 69 VAL B N 1
ATOM 2183 C CA . VAL B 1 69 ? 9.375 -5.809 -20.5 1 93 69 VAL B CA 1
ATOM 2184 C C . VAL B 1 69 ? 10.617 -5.82 -19.609 1 93 69 VAL B C 1
ATOM 2186 O O . VAL B 1 69 ? 10.922 -6.832 -18.969 1 93 69 VAL B O 1
ATOM 2189 N N . PRO B 1 70 ? 11.344 -4.715 -19.562 1 90.38 70 PRO B N 1
ATOM 2190 C CA . PRO B 1 70 ? 12.539 -4.672 -18.719 1 90.38 70 PRO B CA 1
ATOM 2191 C C . PRO B 1 70 ? 12.219 -4.754 -17.219 1 90.38 70 PRO B C 1
ATOM 2193 O O . PRO B 1 70 ? 11.18 -4.242 -16.781 1 90.38 70 PRO B O 1
ATOM 2196 N N . PHE B 1 71 ? 13.039 -5.43 -16.406 1 84.44 71 PHE B N 1
ATOM 2197 C CA . PHE B 1 71 ? 13.016 -5.508 -14.953 1 84.44 71 PHE B CA 1
ATOM 2198 C C . PHE B 1 71 ? 11.734 -6.184 -14.469 1 84.44 71 PHE B C 1
ATOM 2200 O O . PHE B 1 71 ? 11.219 -5.844 -13.406 1 84.44 71 PHE B O 1
ATOM 2207 N N . ALA B 1 72 ? 11.258 -7.055 -15.25 1 82 72 ALA B N 1
ATOM 2208 C CA . ALA B 1 72 ? 10.008 -7.734 -14.914 1 82 72 ALA B CA 1
ATOM 2209 C C . ALA B 1 72 ? 10.125 -8.461 -13.57 1 82 72 ALA B C 1
ATOM 2211 O O . ALA B 1 72 ? 9.211 -8.398 -12.75 1 82 72 ALA B O 1
ATOM 2212 N N . GLU B 1 73 ? 11.273 -9.086 -13.344 1 82.88 73 GLU B N 1
ATOM 2213 C CA . GLU B 1 73 ? 11.477 -9.844 -12.117 1 82.88 73 GLU B CA 1
ATOM 2214 C C . GLU B 1 73 ? 11.461 -8.93 -10.898 1 82.88 73 GLU B C 1
ATOM 2216 O O . GLU B 1 73 ? 10.852 -9.25 -9.875 1 82.88 73 GLU B O 1
ATOM 2221 N N . GLN B 1 74 ? 12.094 -7.828 -11.039 1 86.75 74 GLN B N 1
ATOM 2222 C CA . GLN B 1 74 ? 12.148 -6.863 -9.953 1 86.75 74 GLN B CA 1
ATOM 2223 C C . GLN B 1 74 ? 10.766 -6.32 -9.625 1 86.75 74 GLN B C 1
ATOM 2225 O O . GLN B 1 74 ? 10.406 -6.172 -8.453 1 86.75 74 GLN B O 1
ATOM 2230 N N . THR B 1 75 ? 10.016 -6.086 -10.609 1 87.31 75 THR B N 1
ATOM 2231 C CA . THR B 1 75 ? 8.68 -5.535 -10.422 1 87.31 75 THR B CA 1
ATOM 2232 C C . THR B 1 75 ? 7.785 -6.527 -9.695 1 87.31 75 THR B C 1
ATOM 2234 O O . THR B 1 75 ? 6.965 -6.137 -8.859 1 87.31 75 THR B O 1
ATOM 2237 N N . ILE B 1 76 ? 8.016 -7.719 -9.984 1 88.44 76 ILE 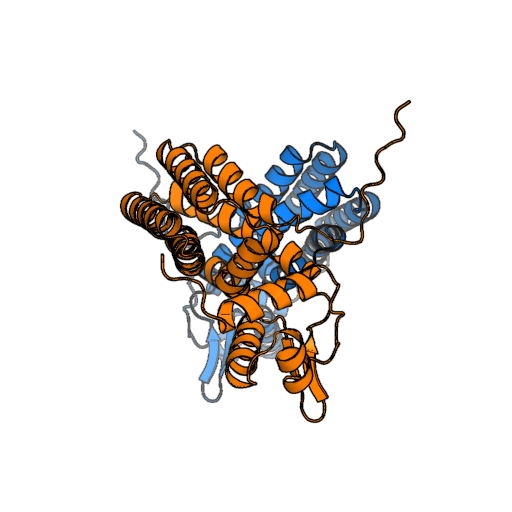B N 1
ATOM 2238 C CA . ILE B 1 76 ? 7.215 -8.758 -9.336 1 88.44 76 ILE B CA 1
ATOM 2239 C C . ILE B 1 76 ? 7.586 -8.852 -7.859 1 88.44 76 ILE B C 1
ATOM 2241 O O . ILE B 1 76 ? 6.707 -8.875 -6.992 1 88.44 76 ILE B O 1
ATOM 2245 N N . ARG B 1 77 ? 8.867 -8.867 -7.578 1 90.75 77 ARG B N 1
ATOM 2246 C CA . ARG B 1 77 ? 9.328 -8.922 -6.195 1 90.75 77 ARG B CA 1
ATOM 2247 C C . ARG B 1 77 ? 8.828 -7.723 -5.398 1 90.75 77 ARG B C 1
ATOM 2249 O O . ARG B 1 77 ? 8.328 -7.879 -4.281 1 90.75 77 ARG B O 1
ATOM 2256 N N . GLU B 1 78 ? 8.898 -6.598 -5.992 1 94.44 78 GLU B N 1
ATOM 2257 C CA . GLU B 1 78 ? 8.461 -5.367 -5.336 1 94.44 78 GLU B CA 1
ATOM 2258 C C . GLU B 1 78 ? 6.961 -5.387 -5.07 1 94.44 78 GLU B C 1
ATOM 2260 O O . GLU B 1 78 ? 6.504 -4.93 -4.023 1 94.44 78 GLU B O 1
ATOM 2265 N N . ALA B 1 79 ? 6.273 -5.949 -5.977 1 95.56 79 ALA B N 1
ATOM 2266 C CA . ALA B 1 79 ? 4.82 -5.992 -5.848 1 95.56 79 ALA B CA 1
ATOM 2267 C C . ALA B 1 79 ? 4.398 -6.867 -4.668 1 95.56 79 ALA B C 1
ATOM 2269 O O . ALA B 1 79 ? 3.406 -6.578 -3.996 1 95.56 79 ALA B O 1
ATOM 2270 N N . TYR B 1 80 ? 5.082 -7.914 -4.438 1 96.69 80 TYR B N 1
ATOM 2271 C CA . TYR B 1 80 ? 4.699 -8.82 -3.361 1 96.69 80 TYR B CA 1
ATOM 2272 C C . TYR B 1 80 ? 4.941 -8.18 -1.998 1 96.69 80 TYR B C 1
ATOM 2274 O O . TYR B 1 80 ? 4.203 -8.445 -1.044 1 96.69 80 TYR B O 1
ATOM 2282 N N . VAL B 1 81 ? 5.918 -7.312 -1.912 1 97.31 81 VAL B N 1
ATOM 2283 C CA . VAL B 1 81 ? 6.152 -6.574 -0.675 1 97.31 81 VAL B CA 1
ATOM 2284 C C . VAL B 1 81 ? 4.977 -5.641 -0.4 1 97.31 81 VAL B C 1
ATOM 2286 O O . VAL B 1 81 ? 4.453 -5.602 0.716 1 97.31 81 VAL B O 1
ATOM 2289 N N . VAL B 1 82 ? 4.566 -4.934 -1.418 1 98.31 82 VAL B N 1
ATOM 2290 C CA . VAL B 1 82 ? 3.441 -4.016 -1.278 1 98.31 82 VAL B CA 1
ATOM 2291 C C . VAL B 1 82 ? 2.16 -4.805 -1.013 1 98.31 82 VAL B C 1
ATOM 2293 O O . VAL B 1 82 ? 1.365 -4.434 -0.146 1 98.31 82 VAL B O 1
ATOM 2296 N N . ARG B 1 83 ? 1.974 -5.871 -1.759 1 98.5 83 ARG B N 1
ATOM 2297 C CA . ARG B 1 83 ? 0.826 -6.746 -1.543 1 98.5 83 ARG B CA 1
ATOM 2298 C C . ARG B 1 83 ? 0.762 -7.219 -0.095 1 98.5 83 ARG B C 1
ATOM 2300 O O . ARG B 1 83 ? -0.302 -7.191 0.526 1 98.5 83 ARG B O 1
ATOM 2307 N N . ALA B 1 84 ? 1.915 -7.664 0.427 1 98.44 84 ALA B N 1
ATOM 2308 C CA . ALA B 1 84 ? 1.979 -8.141 1.807 1 98.44 84 ALA B CA 1
ATOM 2309 C C . ALA B 1 84 ? 1.498 -7.07 2.779 1 98.44 84 ALA B C 1
ATOM 2311 O O . ALA B 1 84 ? 0.7 -7.348 3.676 1 98.44 84 ALA B O 1
ATOM 2312 N N . ALA B 1 85 ? 1.945 -5.91 2.566 1 98.62 85 ALA B N 1
ATOM 2313 C CA . ALA B 1 85 ? 1.576 -4.797 3.434 1 98.62 85 ALA B CA 1
ATOM 2314 C C . ALA B 1 85 ? 0.076 -4.523 3.369 1 98.62 85 ALA B C 1
ATOM 2316 O O . ALA B 1 85 ? -0.579 -4.371 4.402 1 98.62 85 ALA B O 1
ATOM 2317 N N . LEU B 1 86 ? -0.442 -4.461 2.215 1 98.75 86 LEU B N 1
ATOM 2318 C CA . LEU B 1 86 ? -1.851 -4.141 2.014 1 98.75 86 LEU B CA 1
ATOM 2319 C C . LEU B 1 86 ? -2.744 -5.258 2.543 1 98.75 86 LEU B C 1
ATOM 2321 O O . LEU B 1 86 ? -3.771 -4.988 3.172 1 98.75 86 LEU B O 1
ATOM 2325 N N . GLU B 1 87 ? -2.373 -6.469 2.287 1 98.75 87 GLU B N 1
ATOM 2326 C CA . GLU B 1 87 ? -3.201 -7.586 2.736 1 98.75 87 GLU B CA 1
ATOM 2327 C C . GLU B 1 87 ? -3.115 -7.766 4.25 1 98.75 87 GLU B C 1
ATOM 2329 O O . GLU B 1 87 ? -4.082 -8.188 4.887 1 98.75 87 GLU B O 1
ATOM 2334 N N . GLU B 1 88 ? -1.947 -7.434 4.84 1 98.56 88 GLU B N 1
ATOM 2335 C CA . GLU B 1 88 ? -1.872 -7.379 6.297 1 98.56 88 GLU B CA 1
ATOM 2336 C C . GLU B 1 88 ? -2.865 -6.367 6.867 1 98.56 88 GLU B C 1
ATOM 2338 O O . GLU B 1 88 ? -3.617 -6.68 7.789 1 98.56 88 GLU B O 1
ATOM 2343 N N . ALA B 1 89 ? -2.893 -5.211 6.312 1 98.44 89 ALA B N 1
ATOM 2344 C CA . ALA B 1 89 ? -3.795 -4.156 6.758 1 98.44 89 ALA B CA 1
ATOM 2345 C C . ALA B 1 89 ? -5.254 -4.555 6.551 1 98.44 89 ALA B C 1
ATOM 2347 O O . ALA B 1 89 ? -6.098 -4.32 7.422 1 98.44 89 ALA B O 1
ATOM 2348 N N . ALA B 1 90 ? -5.531 -5.121 5.406 1 98.62 90 ALA B N 1
ATOM 2349 C CA . ALA B 1 90 ? -6.891 -5.574 5.117 1 98.62 90 ALA B CA 1
ATOM 2350 C C . ALA B 1 90 ? -7.34 -6.629 6.121 1 98.62 90 ALA B C 1
ATOM 2352 O O . ALA B 1 90 ? -8.484 -6.617 6.574 1 98.62 90 ALA B O 1
ATOM 2353 N N . THR B 1 91 ? -6.445 -7.527 6.422 1 98.56 91 THR B N 1
ATOM 2354 C CA . THR B 1 91 ? -6.746 -8.57 7.402 1 98.56 91 THR B CA 1
ATOM 2355 C C . THR B 1 91 ? -7.086 -7.953 8.758 1 98.56 91 THR B C 1
ATOM 2357 O O . THR B 1 91 ? -8.078 -8.328 9.383 1 98.56 91 THR B O 1
ATOM 2360 N N . ARG B 1 92 ? -6.305 -7.027 9.18 1 97.69 92 ARG B N 1
ATOM 2361 C CA . ARG B 1 92 ? -6.562 -6.332 10.438 1 97.69 92 ARG B CA 1
ATOM 2362 C C . ARG B 1 92 ? -7.941 -5.68 10.43 1 97.69 92 ARG B C 1
ATOM 2364 O O . ARG B 1 92 ? -8.734 -5.883 11.359 1 97.69 92 ARG B O 1
ATOM 2371 N N . LEU B 1 93 ? -8.203 -4.941 9.422 1 97.44 93 LEU B N 1
ATOM 2372 C CA . LEU B 1 93 ? -9.477 -4.234 9.312 1 97.44 93 LEU B CA 1
ATOM 2373 C C . LEU B 1 93 ? -10.648 -5.215 9.336 1 97.44 93 LEU B C 1
ATOM 2375 O O . LEU B 1 93 ? -11.609 -5.027 10.086 1 97.44 93 LEU B O 1
ATOM 2379 N N . ALA B 1 94 ? -10.555 -6.219 8.469 1 98 94 ALA B N 1
ATOM 2380 C CA . ALA B 1 94 ? -11.648 -7.176 8.32 1 98 94 ALA B CA 1
ATOM 2381 C C . ALA B 1 94 ? -11.914 -7.91 9.625 1 98 94 ALA B C 1
ATOM 2383 O O . ALA B 1 94 ? -13.078 -8.133 9.992 1 98 94 ALA B O 1
ATOM 2384 N N . MET B 1 95 ? -10.906 -8.305 10.344 1 97.44 95 MET B N 1
ATOM 2385 C CA . MET B 1 95 ? -11.062 -9.055 11.578 1 97.44 95 MET B CA 1
ATOM 2386 C C . MET B 1 95 ? -11.617 -8.164 12.688 1 97.44 95 MET B C 1
ATOM 2388 O O . MET B 1 95 ? -12.5 -8.578 13.445 1 97.44 95 MET B O 1
ATOM 2392 N N . LEU B 1 96 ? -11.109 -6.934 12.781 1 95.69 96 LEU B N 1
ATOM 2393 C CA . LEU B 1 96 ? -11.594 -6.012 13.797 1 95.69 96 LEU B CA 1
ATOM 2394 C C . LEU B 1 96 ? -13.055 -5.648 13.555 1 95.69 96 LEU B C 1
ATOM 2396 O O . LEU B 1 96 ? -13.82 -5.441 14.5 1 95.69 96 LEU B O 1
ATOM 2400 N N . ARG B 1 97 ? -13.438 -5.605 12.344 1 95.25 97 ARG B N 1
ATOM 2401 C CA . ARG B 1 97 ? -14.812 -5.297 11.969 1 95.25 97 ARG B CA 1
ATOM 2402 C C . ARG B 1 97 ? -15.695 -6.539 12.055 1 95.25 97 ARG B C 1
ATOM 2404 O O . ARG B 1 97 ? -16.922 -6.43 12.125 1 95.25 97 ARG B O 1
ATOM 2411 N N . GLY B 1 98 ? -15.062 -7.672 12.047 1 94.88 98 GLY B N 1
ATOM 2412 C CA . GLY B 1 98 ? -15.828 -8.906 11.961 1 94.88 98 GLY B CA 1
ATOM 2413 C C . GLY B 1 98 ? -16.625 -9.023 10.68 1 94.88 98 GLY B C 1
ATOM 2414 O O . GLY B 1 98 ? -17.766 -9.492 10.695 1 94.88 98 GLY B O 1
ATOM 2415 N N . SER B 1 99 ? -16.016 -8.602 9.617 1 93 99 SER B N 1
ATOM 2416 C CA . SER B 1 99 ? -16.797 -8.414 8.406 1 93 99 SER B CA 1
ATOM 2417 C C . SER B 1 99 ? -16.484 -9.477 7.363 1 93 99 SER B C 1
ATOM 2419 O O . SER B 1 99 ? -17.172 -9.594 6.348 1 93 99 SER B O 1
ATOM 2421 N N . PHE B 1 100 ? -15.477 -10.258 7.598 1 91.44 100 PHE B N 1
ATOM 2422 C CA . PHE B 1 100 ? -15.219 -11.281 6.594 1 91.44 100 PHE B CA 1
ATOM 2423 C C . PHE B 1 100 ? -16.031 -12.531 6.879 1 91.44 100 PHE B C 1
ATOM 2425 O O . PHE B 1 100 ? -16.5 -12.734 8.008 1 91.44 100 PHE B O 1
ATOM 2432 N N . SER B 1 101 ? -16.266 -13.32 5.855 1 96.38 101 SER B N 1
ATOM 2433 C CA . SER B 1 101 ? -17.016 -14.578 5.941 1 96.38 101 SER B CA 1
ATOM 2434 C C . SER B 1 101 ? -16.062 -15.773 5.891 1 96.38 101 SER B C 1
ATOM 2436 O O . SER B 1 101 ? -15.438 -16.031 4.859 1 96.38 101 SER B O 1
ATOM 2438 N N . THR B 1 102 ? -16.031 -16.484 6.98 1 96.25 102 THR B N 1
ATOM 2439 C CA . THR B 1 102 ? -15.203 -17.688 7.012 1 96.25 102 THR B CA 1
ATOM 2440 C C . THR B 1 102 ? -15.711 -18.719 6.012 1 96.25 102 THR B C 1
ATOM 2442 O O . THR B 1 102 ? -14.93 -19.516 5.477 1 96.25 102 THR B O 1
ATOM 2445 N N . ALA B 1 103 ? -16.984 -18.656 5.719 1 97.75 103 ALA B N 1
ATOM 2446 C CA . ALA B 1 103 ? -17.562 -19.594 4.746 1 97.75 103 ALA B CA 1
ATOM 2447 C C . ALA B 1 103 ? -17.062 -19.297 3.34 1 97.75 103 ALA B C 1
ATOM 2449 O O . ALA B 1 103 ? -16.75 -20.219 2.582 1 97.75 103 ALA B O 1
ATOM 2450 N N . VAL B 1 104 ? -17.016 -18.031 3.021 1 98.31 104 VAL B N 1
ATOM 2451 C CA . VAL B 1 104 ? -16.531 -17.625 1.708 1 98.31 104 VAL B CA 1
ATOM 2452 C C . VAL B 1 104 ? -15.055 -18 1.572 1 98.31 104 VAL B C 1
ATOM 2454 O O . VAL B 1 104 ? -14.633 -18.516 0.539 1 98.31 104 VAL B O 1
ATOM 2457 N N . LEU B 1 105 ? -14.297 -17.797 2.627 1 98.62 105 LEU B N 1
ATOM 2458 C CA . LEU B 1 105 ? -12.875 -18.141 2.613 1 98.62 105 LEU B CA 1
ATOM 2459 C C . LEU B 1 105 ? -12.688 -19.656 2.521 1 98.62 105 LEU B C 1
ATOM 2461 O O . LEU B 1 105 ? -11.836 -20.141 1.766 1 98.62 105 LEU B O 1
ATOM 2465 N N . ALA B 1 106 ? -13.469 -20.375 3.246 1 98.62 106 ALA B N 1
ATOM 2466 C CA . ALA B 1 106 ? -13.406 -21.844 3.213 1 98.62 106 ALA B CA 1
ATOM 2467 C C . ALA B 1 106 ? -13.75 -22.375 1.825 1 98.62 106 ALA B C 1
ATOM 2469 O O . ALA B 1 106 ? -13.141 -23.344 1.357 1 98.62 106 ALA B O 1
ATOM 2470 N N . ALA B 1 107 ? -14.703 -21.75 1.205 1 98.75 107 ALA B N 1
ATOM 2471 C CA . ALA B 1 107 ? -15.078 -22.156 -0.148 1 98.75 107 ALA B CA 1
ATOM 2472 C C . ALA B 1 107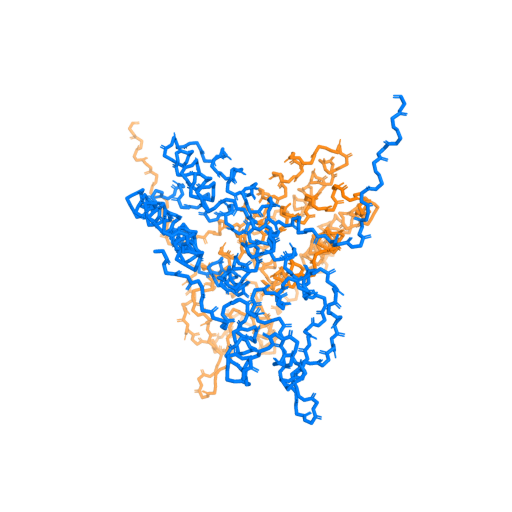 ? -13.93 -21.922 -1.127 1 98.75 107 ALA B C 1
ATOM 2474 O O . ALA B 1 107 ? -13.695 -22.734 -2.018 1 98.75 107 ALA B O 1
ATOM 2475 N N . ALA B 1 108 ? -13.242 -20.812 -0.994 1 98.69 108 ALA B N 1
ATOM 2476 C CA . ALA B 1 108 ? -12.086 -20.531 -1.846 1 98.69 108 ALA B CA 1
ATOM 2477 C C . ALA B 1 108 ? -10.984 -21.562 -1.646 1 98.69 108 ALA B C 1
ATOM 2479 O O . ALA B 1 108 ? -10.375 -22.031 -2.613 1 98.69 108 ALA B O 1
ATOM 2480 N N . VAL B 1 109 ? -10.742 -21.969 -0.39 1 98.75 109 VAL B N 1
ATOM 2481 C CA . VAL B 1 109 ? -9.734 -22.969 -0.087 1 98.75 109 VAL B CA 1
ATOM 2482 C C . VAL B 1 109 ? -10.148 -24.312 -0.681 1 98.75 109 VAL B C 1
ATOM 2484 O O . VAL B 1 109 ? -9.32 -25.016 -1.264 1 98.75 109 VAL B O 1
ATOM 2487 N N . ALA B 1 110 ? -11.406 -24.641 -0.563 1 98.81 110 ALA B N 1
ATOM 2488 C CA . ALA B 1 110 ? -11.93 -25.875 -1.15 1 98.81 110 ALA B CA 1
ATOM 2489 C C . ALA B 1 110 ? -11.758 -25.875 -2.668 1 98.81 110 ALA B C 1
ATOM 2491 O O . ALA B 1 110 ? -11.398 -26.891 -3.26 1 98.81 110 ALA B O 1
ATOM 2492 N N . ASP B 1 111 ? -12.047 -24.734 -3.271 1 98.75 111 ASP B N 1
ATOM 2493 C CA . ASP B 1 111 ? -11.852 -24.594 -4.711 1 98.75 111 ASP B CA 1
ATOM 2494 C C . ASP B 1 111 ? -10.383 -24.812 -5.086 1 98.75 111 ASP B C 1
ATOM 2496 O O . ASP B 1 111 ? -10.086 -25.5 -6.059 1 98.75 111 ASP B O 1
ATOM 2500 N N . MET B 1 112 ? -9.477 -24.203 -4.297 1 98.69 112 MET B N 1
ATOM 2501 C CA . MET B 1 112 ? -8.055 -24.406 -4.547 1 98.69 112 MET B CA 1
ATOM 2502 C C . MET B 1 112 ? -7.695 -25.875 -4.492 1 98.69 112 MET B C 1
ATOM 2504 O O . MET B 1 112 ? -6.973 -26.375 -5.355 1 98.69 112 MET B O 1
ATOM 2508 N N . SER B 1 113 ? -8.195 -26.562 -3.504 1 98.56 113 SER B N 1
ATOM 2509 C CA . SER B 1 113 ? -7.906 -27.984 -3.324 1 98.56 113 SER B CA 1
ATOM 2510 C C . SER B 1 113 ? -8.43 -28.797 -4.492 1 98.56 113 SER B C 1
ATOM 2512 O O . SER B 1 113 ? -7.75 -29.703 -4.98 1 98.56 113 SER B O 1
ATOM 2514 N N . ARG B 1 114 ? -9.602 -28.5 -4.922 1 98.38 114 ARG B N 1
ATOM 2515 C CA . ARG B 1 114 ? -10.203 -29.203 -6.055 1 98.38 114 ARG B CA 1
ATOM 2516 C C . ARG B 1 114 ? -9.375 -29 -7.32 1 98.38 114 ARG B C 1
ATOM 2518 O O . ARG B 1 114 ? -9.07 -29.953 -8.031 1 98.38 114 ARG B O 1
ATOM 2525 N N . HIS B 1 115 ? -9.031 -27.75 -7.566 1 98 115 HIS B N 1
ATOM 2526 C CA . HIS B 1 115 ? -8.227 -27.438 -8.742 1 98 115 HIS B CA 1
ATOM 2527 C C . HIS B 1 115 ? -6.84 -28.062 -8.633 1 98 115 HIS B C 1
ATOM 2529 O O . HIS B 1 115 ? -6.281 -28.516 -9.633 1 98 115 HIS B O 1
ATOM 2535 N N . ALA B 1 116 ? -6.285 -28.078 -7.414 1 97.94 116 ALA B N 1
ATOM 2536 C CA . ALA B 1 116 ? -4.977 -28.672 -7.191 1 97.94 116 ALA B CA 1
ATOM 2537 C C . ALA B 1 116 ? -5 -30.172 -7.52 1 97.94 116 ALA B C 1
ATOM 2539 O O . ALA B 1 116 ? -4.086 -30.688 -8.172 1 97.94 116 ALA B O 1
ATOM 2540 N N . ALA B 1 117 ? -6.039 -30.8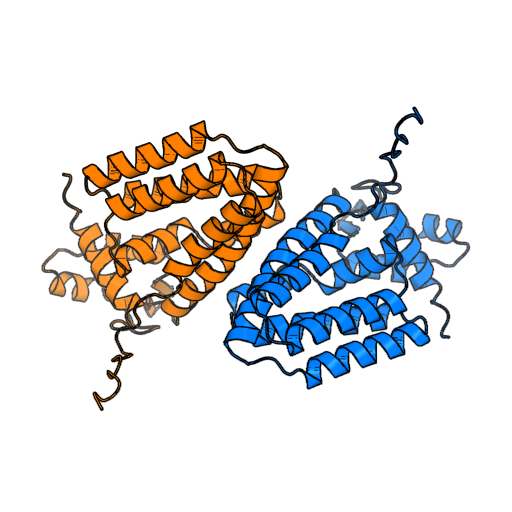44 -7.129 1 96.88 117 ALA B N 1
ATOM 2541 C CA . ALA B 1 117 ? -6.191 -32.281 -7.391 1 96.88 117 ALA B CA 1
ATOM 2542 C C . ALA B 1 117 ? -6.25 -32.531 -8.891 1 96.88 117 ALA B C 1
ATOM 2544 O O . ALA B 1 117 ? -5.836 -33.625 -9.344 1 96.88 117 ALA B O 1
ATOM 2545 N N . ALA B 1 118 ? -6.691 -31.578 -9.609 1 95.81 118 ALA B N 1
ATOM 2546 C CA . ALA B 1 118 ? -6.809 -31.703 -11.055 1 95.81 118 ALA B CA 1
ATOM 2547 C C . ALA B 1 118 ? -5.59 -31.125 -11.766 1 95.81 118 ALA B C 1
ATOM 2549 O O . ALA B 1 118 ? -5.574 -31 -12.992 1 95.81 118 ALA B O 1
ATOM 2550 N N . ASP B 1 119 ? -4.617 -30.688 -10.992 1 94.38 119 ASP B N 1
ATOM 2551 C CA . ASP B 1 119 ? -3.404 -30.062 -11.5 1 94.38 119 ASP B CA 1
ATOM 2552 C C . ASP B 1 119 ? -3.738 -28.859 -12.375 1 94.38 119 ASP B C 1
ATOM 2554 O O . ASP B 1 119 ? -3.113 -28.641 -13.414 1 94.38 119 ASP B O 1
ATOM 2558 N N . ASP B 1 120 ? -4.75 -28.172 -11.977 1 94.69 120 ASP B N 1
ATOM 2559 C CA . ASP B 1 120 ? -5.234 -26.984 -12.656 1 94.69 120 ASP B CA 1
ATOM 2560 C C . ASP B 1 120 ? -4.652 -25.719 -12.016 1 94.69 120 ASP B C 1
ATOM 2562 O O . ASP B 1 120 ? -5.281 -25.109 -11.148 1 94.69 120 ASP B O 1
ATOM 2566 N N . ARG B 1 121 ? -3.523 -25.328 -12.492 1 95.25 121 ARG B N 1
ATOM 2567 C CA . ARG B 1 121 ? -2.803 -24.188 -11.922 1 95.25 121 ARG B CA 1
ATOM 2568 C C . ARG B 1 121 ? -3.613 -22.906 -12.055 1 95.25 121 ARG B C 1
ATOM 2570 O O . ARG B 1 121 ? -3.654 -22.094 -11.133 1 95.25 121 ARG B O 1
ATOM 2577 N N . ASP B 1 122 ? -4.25 -22.703 -13.18 1 93.75 122 ASP B N 1
ATOM 2578 C CA . ASP B 1 122 ? -5.047 -21.516 -13.414 1 93.75 122 ASP B CA 1
ATOM 2579 C C . ASP B 1 122 ? -6.195 -21.406 -12.406 1 93.75 122 ASP B C 1
ATOM 2581 O O . ASP B 1 122 ? -6.48 -20.328 -11.891 1 93.75 122 ASP B O 1
ATOM 2585 N N . GLY B 1 123 ? -6.812 -22.547 -12.203 1 96.75 123 GLY B N 1
ATOM 2586 C CA . GLY B 1 123 ? -7.883 -22.594 -11.219 1 96.75 123 GLY B CA 1
ATOM 2587 C C . GLY B 1 123 ? -7.41 -22.266 -9.812 1 96.75 123 GLY B C 1
ATOM 2588 O O . GLY B 1 123 ? -8.07 -21.547 -9.078 1 96.75 123 GLY B O 1
ATOM 2589 N N . VAL B 1 124 ? -6.246 -22.828 -9.406 1 98.06 124 VAL B N 1
ATOM 2590 C CA . VAL B 1 124 ? -5.672 -22.531 -8.102 1 98.06 124 VAL B CA 1
ATOM 2591 C C . VAL B 1 124 ? -5.359 -21.047 -7.988 1 98.06 124 VAL B C 1
ATOM 2593 O O . VAL B 1 124 ? -5.648 -20.422 -6.965 1 98.06 124 VAL B O 1
ATOM 2596 N N . CYS B 1 125 ? -4.855 -20.469 -9.055 1 97.56 125 CYS B N 1
ATOM 2597 C CA . CYS B 1 125 ? -4.539 -19.047 -9.086 1 97.56 125 CYS B CA 1
ATOM 2598 C C . CYS B 1 125 ? -5.785 -18.203 -8.844 1 97.56 125 CYS B C 1
ATOM 2600 O O . CYS B 1 125 ? -5.801 -17.359 -7.957 1 97.56 125 CYS B O 1
ATOM 2602 N N . ALA B 1 126 ? -6.816 -18.5 -9.594 1 97.81 126 ALA B N 1
ATOM 2603 C CA . ALA B 1 126 ? -8.055 -17.734 -9.492 1 97.81 126 ALA B CA 1
ATOM 2604 C C . ALA B 1 126 ? -8.656 -17.844 -8.094 1 97.81 126 ALA B C 1
ATOM 2606 O O . ALA B 1 126 ? -9.102 -16.844 -7.531 1 97.81 126 ALA B O 1
ATOM 2607 N N . ALA B 1 127 ? -8.664 -19.016 -7.555 1 98.69 127 ALA B N 1
ATOM 2608 C CA . ALA B 1 127 ? -9.234 -19.234 -6.227 1 98.69 127 ALA B CA 1
ATOM 2609 C C . ALA B 1 127 ? -8.398 -18.547 -5.152 1 98.69 127 ALA B C 1
ATOM 2611 O O . ALA B 1 127 ? -8.938 -18.016 -4.18 1 98.69 127 ALA B O 1
ATOM 2612 N N . SER B 1 128 ? -7.086 -18.625 -5.254 1 98.5 128 SER B N 1
ATOM 2613 C CA . SER B 1 128 ? -6.195 -17.938 -4.336 1 98.5 128 SER B CA 1
ATOM 2614 C C . SER B 1 128 ? -6.461 -16.438 -4.34 1 98.5 128 SER B C 1
ATOM 2616 O O . SER B 1 128 ? -6.574 -15.812 -3.279 1 98.5 128 SER B O 1
ATOM 2618 N N . VAL B 1 129 ? -6.578 -15.875 -5.512 1 98.5 129 VAL B N 1
ATOM 2619 C CA . VAL B 1 129 ? -6.832 -14.445 -5.648 1 98.5 129 VAL B CA 1
ATOM 2620 C C . VAL B 1 129 ? -8.188 -14.102 -5.035 1 98.5 129 VAL B C 1
ATOM 2622 O O . VAL B 1 129 ? -8.328 -13.078 -4.355 1 98.5 129 VAL B O 1
ATOM 2625 N N . ALA B 1 130 ? -9.172 -14.93 -5.262 1 98.62 130 ALA B N 1
ATOM 2626 C CA . ALA B 1 130 ? -10.5 -14.719 -4.703 1 98.62 130 ALA B CA 1
ATOM 2627 C C . ALA B 1 130 ? -10.461 -14.688 -3.18 1 98.62 130 ALA B C 1
ATOM 2629 O O . ALA B 1 130 ? -11.172 -13.898 -2.547 1 98.62 130 ALA B O 1
ATOM 2630 N N . PHE B 1 131 ? -9.641 -15.562 -2.576 1 98.81 131 PHE B N 1
ATOM 2631 C CA . PHE B 1 131 ? -9.461 -15.609 -1.13 1 98.81 131 PHE B CA 1
ATOM 2632 C C . PHE B 1 131 ? -9 -14.258 -0.598 1 98.81 131 PHE B C 1
ATOM 2634 O O . PHE B 1 131 ? -9.648 -13.672 0.274 1 98.81 131 PHE B O 1
ATOM 2641 N N . HIS B 1 132 ? -7.996 -13.703 -1.153 1 98.75 132 HIS B N 1
ATOM 2642 C CA . HIS B 1 132 ? -7.422 -12.445 -0.689 1 98.75 132 HIS B CA 1
ATOM 2643 C C . HIS B 1 132 ? -8.328 -11.266 -1.031 1 98.75 132 HIS B C 1
ATOM 2645 O O . HIS B 1 132 ? -8.43 -10.312 -0.259 1 98.75 132 HIS B O 1
ATOM 2651 N N . ARG B 1 133 ? -8.953 -11.367 -2.211 1 98.56 133 ARG B N 1
ATOM 2652 C CA . ARG B 1 133 ? -9.891 -10.312 -2.6 1 98.56 133 ARG B CA 1
ATOM 2653 C C . ARG B 1 133 ? -11.016 -10.18 -1.579 1 98.56 133 ARG B C 1
ATOM 2655 O O . ARG B 1 133 ? -11.406 -9.07 -1.223 1 98.56 133 ARG B O 1
ATOM 2662 N N . HIS B 1 134 ? -11.523 -11.281 -1.133 1 98.69 134 HIS B N 1
ATOM 2663 C CA . HIS B 1 134 ? -12.594 -11.25 -0.138 1 98.69 134 HIS B CA 1
ATOM 2664 C C . HIS B 1 134 ? -12.141 -10.523 1.124 1 98.69 134 HIS B C 1
ATOM 2666 O O . HIS B 1 134 ? -12.883 -9.695 1.662 1 98.69 134 HIS B O 1
ATOM 2672 N N . VAL B 1 135 ? -10.945 -10.812 1.606 1 98.69 135 VAL B N 1
ATOM 2673 C CA . VAL B 1 135 ? -10.414 -10.188 2.812 1 98.69 135 VAL B CA 1
ATOM 2674 C C . VAL B 1 135 ? -10.242 -8.688 2.582 1 98.69 135 VAL B C 1
ATOM 2676 O O . VAL B 1 135 ? -10.641 -7.875 3.424 1 98.69 135 VAL B O 1
ATOM 2679 N N . VAL B 1 136 ? -9.695 -8.312 1.421 1 98.62 136 VAL B N 1
ATOM 2680 C CA . VAL B 1 136 ? -9.461 -6.914 1.082 1 98.62 136 VAL B CA 1
ATOM 2681 C C . VAL B 1 136 ? -10.789 -6.172 1.012 1 98.62 136 VAL B C 1
ATOM 2683 O O . VAL B 1 136 ? -10.93 -5.082 1.571 1 98.62 136 VAL B O 1
ATOM 2686 N N . GLU B 1 137 ? -11.789 -6.781 0.383 1 98.31 137 GLU B N 1
ATOM 2687 C CA . GLU B 1 137 ? -13.102 -6.16 0.264 1 98.31 137 GLU B CA 1
ATOM 2688 C C . GLU B 1 137 ? -13.789 -6.051 1.625 1 98.31 137 GLU B C 1
ATOM 2690 O O . GLU B 1 137 ? -14.445 -5.051 1.916 1 98.31 137 GLU B O 1
ATOM 2695 N N . ALA B 1 138 ? -13.586 -7.039 2.455 1 98.06 138 ALA B N 1
ATOM 2696 C CA . ALA B 1 138 ? -14.188 -7.055 3.785 1 98.06 138 ALA B CA 1
ATOM 2697 C C . ALA B 1 138 ? -13.602 -5.953 4.664 1 98.06 138 ALA B C 1
ATOM 2699 O O . ALA B 1 138 ? -14.234 -5.508 5.621 1 98.06 138 ALA B O 1
ATOM 2700 N N . GLY B 1 139 ? -12.344 -5.562 4.379 1 96.94 139 GLY B N 1
ATOM 2701 C CA . GLY B 1 139 ? -11.719 -4.477 5.121 1 96.94 139 GLY B CA 1
ATOM 2702 C C . GLY B 1 139 ? -12.422 -3.143 4.926 1 96.94 139 GLY B C 1
ATOM 2703 O O . GLY B 1 139 ? -12.242 -2.219 5.723 1 96.94 139 GLY B O 1
ATOM 2704 N N . ASP B 1 140 ? -13.125 -2.988 3.836 1 96.44 140 ASP B N 1
ATOM 2705 C CA . ASP B 1 140 ? -13.992 -1.85 3.539 1 96.44 140 ASP B CA 1
ATOM 2706 C C . ASP B 1 140 ? -13.203 -0.545 3.531 1 96.44 140 ASP B C 1
ATOM 2708 O O . ASP B 1 140 ? -13.617 0.446 4.133 1 96.44 140 ASP B O 1
ATOM 2712 N N . ASN B 1 141 ? -12.094 -0.524 3.062 1 96.88 141 ASN B N 1
ATOM 2713 C CA . ASN B 1 141 ? -11.266 0.628 2.719 1 96.88 141 ASN B CA 1
ATOM 2714 C C . ASN B 1 141 ? -11.055 0.74 1.211 1 96.88 141 ASN B C 1
ATOM 2716 O O . ASN B 1 141 ? -10.305 -0.038 0.624 1 96.88 141 ASN B O 1
ATOM 2720 N N . LEU B 1 142 ? -11.68 1.677 0.669 1 95.5 142 LEU B N 1
ATOM 2721 C CA . LEU B 1 142 ? -11.734 1.771 -0.786 1 95.5 142 LEU B CA 1
ATOM 2722 C C . LEU B 1 142 ? -10.352 2.076 -1.358 1 95.5 142 LEU B C 1
ATOM 2724 O O . LEU B 1 142 ? -9.984 1.55 -2.41 1 95.5 142 LEU B O 1
ATOM 2728 N N . LEU B 1 143 ? -9.625 2.916 -0.682 1 95.19 143 LEU B N 1
ATOM 2729 C CA . LEU B 1 143 ? -8.289 3.254 -1.165 1 95.19 143 LEU B CA 1
ATOM 2730 C C . LEU B 1 143 ? -7.359 2.047 -1.089 1 95.19 143 LEU B C 1
ATOM 2732 O O . LEU B 1 143 ? -6.574 1.805 -2.008 1 95.19 143 LEU B O 1
ATOM 2736 N N . LEU B 1 144 ? -7.449 1.289 -0.029 1 98 144 LEU B N 1
ATOM 2737 C CA . LEU B 1 144 ? -6.676 0.059 0.103 1 98 144 LEU B CA 1
ATOM 2738 C C . LEU B 1 144 ? -7.012 -0.916 -1.021 1 98 144 LEU B C 1
ATOM 2740 O O . LEU B 1 144 ? -6.109 -1.467 -1.659 1 98 144 LEU B O 1
ATOM 2744 N N . ARG B 1 145 ? -8.289 -1.074 -1.319 1 97.81 145 ARG B N 1
ATOM 2745 C CA . ARG B 1 145 ? -8.734 -1.98 -2.373 1 97.81 145 ARG B CA 1
ATOM 2746 C C . ARG B 1 145 ? -8.211 -1.536 -3.734 1 97.81 145 ARG B C 1
ATOM 2748 O O . ARG B 1 145 ? -7.688 -2.35 -4.5 1 97.81 145 ARG B O 1
ATOM 2755 N N . ARG B 1 146 ? -8.25 -0.267 -3.979 1 96.25 146 ARG B N 1
ATOM 2756 C CA . ARG B 1 146 ? -7.777 0.257 -5.258 1 96.25 146 ARG B CA 1
ATOM 2757 C C . ARG B 1 146 ? -6.273 0.061 -5.402 1 96.25 146 ARG B C 1
ATOM 2759 O O . ARG B 1 146 ? -5.789 -0.304 -6.477 1 96.25 146 ARG B O 1
ATOM 2766 N N . SER B 1 147 ? -5.539 0.331 -4.328 1 96.62 147 SER B N 1
ATOM 2767 C CA . SER B 1 147 ? -4.098 0.112 -4.336 1 96.62 147 SER B CA 1
ATOM 2768 C C . SER B 1 147 ? -3.762 -1.355 -4.582 1 96.62 147 SER B C 1
ATOM 2770 O O . SER B 1 147 ? -2.869 -1.67 -5.371 1 96.62 147 SER B O 1
ATOM 2772 N N . TRP B 1 148 ? -4.473 -2.238 -3.969 1 97.94 148 TRP B N 1
ATOM 2773 C CA . TRP B 1 148 ? -4.277 -3.678 -4.117 1 97.94 148 TRP B CA 1
ATOM 2774 C C . TRP B 1 148 ? -4.578 -4.125 -5.543 1 97.94 148 TRP B C 1
ATOM 2776 O O . TRP B 1 148 ? -3.799 -4.867 -6.145 1 97.94 148 TRP B O 1
ATOM 2786 N N . GLU B 1 149 ? -5.656 -3.602 -6.148 1 95.94 149 GLU B N 1
ATOM 2787 C CA . GLU B 1 149 ? -6.062 -3.955 -7.504 1 95.94 149 GLU B CA 1
ATOM 2788 C C . GLU B 1 149 ? -5.066 -3.432 -8.531 1 95.94 149 GLU B C 1
ATOM 2790 O O . GLU B 1 149 ? -4.84 -4.066 -9.562 1 95.94 149 GLU B O 1
ATOM 2795 N N . SER B 1 150 ? -4.461 -2.377 -8.188 1 94.31 150 SER B N 1
ATOM 2796 C CA . SER B 1 150 ? -3.516 -1.774 -9.125 1 94.31 150 SER B CA 1
ATOM 2797 C C . SER B 1 150 ? -2.256 -2.623 -9.258 1 94.31 150 SER B C 1
ATOM 2799 O O . SER B 1 150 ? -1.475 -2.439 -10.195 1 94.31 150 SER B O 1
ATOM 2801 N N . LEU B 1 151 ? -2.033 -3.562 -8.375 1 95.31 151 LEU B N 1
ATOM 2802 C CA . LEU B 1 151 ? -0.847 -4.414 -8.375 1 95.31 151 LEU B CA 1
ATOM 2803 C C . LEU B 1 151 ? -0.991 -5.551 -9.375 1 95.31 151 LEU B C 1
ATOM 2805 O O . LEU B 1 151 ? -0.062 -6.34 -9.562 1 95.31 151 LEU B O 1
ATOM 2809 N N . GLN B 1 152 ? -2.17 -5.648 -9.984 1 92.88 152 GLN B N 1
ATOM 2810 C CA . GLN B 1 152 ? -2.408 -6.73 -10.938 1 92.88 152 GLN B CA 1
ATOM 2811 C C . GLN B 1 152 ? -2.156 -8.094 -10.289 1 92.88 152 GLN B C 1
ATOM 2813 O O . GLN B 1 152 ? -1.396 -8.906 -10.82 1 92.88 152 GLN B O 1
ATOM 2818 N N . ILE B 1 153 ? -2.828 -8.406 -9.258 1 93.5 153 ILE B N 1
ATOM 2819 C CA . ILE B 1 153 ? -2.6 -9.508 -8.328 1 93.5 153 ILE B CA 1
ATOM 2820 C C . ILE B 1 153 ? -2.715 -10.836 -9.07 1 93.5 153 ILE B C 1
ATOM 2822 O O . ILE B 1 153 ? -1.882 -11.727 -8.883 1 93.5 153 ILE B O 1
ATOM 2826 N N . GLU B 1 154 ? -3.684 -10.969 -9.891 1 93.81 154 GLU B N 1
ATOM 2827 C CA . GLU B 1 154 ? -3.875 -12.242 -10.586 1 93.81 154 GLU B CA 1
ATOM 2828 C C . GLU B 1 154 ? -2.691 -12.555 -11.492 1 93.81 154 GLU B C 1
ATOM 2830 O O . GLU B 1 154 ? -2.195 -13.68 -11.508 1 93.81 154 GLU B O 1
ATOM 2835 N N . ALA B 1 155 ? -2.252 -11.594 -12.211 1 93.12 155 ALA B N 1
ATOM 2836 C CA . ALA B 1 155 ? -1.093 -11.766 -13.078 1 93.12 155 ALA B CA 1
ATOM 2837 C C . ALA B 1 155 ? 0.152 -12.117 -12.273 1 93.12 155 ALA B C 1
ATOM 2839 O O . ALA B 1 155 ? 0.868 -13.07 -12.609 1 93.12 155 ALA B O 1
ATOM 2840 N N . ARG B 1 156 ? 0.384 -11.461 -11.234 1 92.88 156 ARG B N 1
ATOM 2841 C CA . ARG B 1 156 ? 1.576 -11.688 -10.422 1 92.88 156 ARG B CA 1
ATOM 2842 C C . ARG B 1 156 ? 1.521 -13.047 -9.742 1 92.88 156 ARG B C 1
ATOM 2844 O O . ARG B 1 156 ? 2.545 -13.719 -9.602 1 92.88 156 ARG B O 1
ATOM 2851 N N . THR B 1 157 ? 0.354 -13.414 -9.281 1 94.94 157 THR B N 1
ATOM 2852 C CA . THR B 1 157 ? 0.179 -14.727 -8.664 1 94.94 157 THR B CA 1
ATOM 2853 C C . THR B 1 157 ? 0.479 -15.828 -9.672 1 94.94 157 THR B C 1
ATOM 2855 O O . THR B 1 157 ? 1.192 -16.781 -9.359 1 94.94 157 THR B O 1
ATOM 2858 N N . MET B 1 158 ? -0.002 -15.656 -10.891 1 93.38 158 MET B N 1
ATOM 2859 C CA . MET B 1 158 ? 0.276 -16.641 -11.93 1 93.38 158 MET B CA 1
ATOM 2860 C C . MET B 1 158 ? 1.774 -16.75 -12.195 1 93.38 158 MET B C 1
ATOM 2862 O O . MET B 1 158 ? 2.316 -17.844 -12.289 1 93.38 158 MET B O 1
ATOM 2866 N N . ILE B 1 159 ? 2.4 -15.656 -12.312 1 92.94 159 ILE B N 1
ATOM 2867 C CA . ILE B 1 159 ? 3.838 -15.625 -12.555 1 92.94 159 ILE B CA 1
ATOM 2868 C C . ILE B 1 159 ? 4.562 -16.359 -11.43 1 92.94 159 ILE B C 1
ATOM 2870 O O . ILE B 1 159 ? 5.441 -17.188 -11.688 1 92.94 159 ILE B O 1
ATOM 2874 N N . ALA B 1 160 ? 4.199 -16.094 -10.219 1 92.44 160 ALA B N 1
ATOM 2875 C CA . ALA B 1 160 ? 4.828 -16.75 -9.07 1 92.44 160 ALA B CA 1
ATOM 2876 C C . ALA B 1 160 ? 4.602 -18.25 -9.117 1 92.44 160 ALA B C 1
ATOM 2878 O O . ALA B 1 160 ? 5.527 -19.031 -8.859 1 92.44 160 ALA B O 1
ATOM 2879 N N . LEU B 1 161 ? 3.408 -18.688 -9.445 1 92.56 161 LEU B N 1
ATOM 2880 C CA . LEU B 1 161 ? 3.08 -20.109 -9.484 1 92.56 161 LEU B CA 1
ATOM 2881 C C . LEU B 1 161 ? 3.883 -20.828 -10.562 1 92.56 161 LEU B C 1
ATOM 2883 O O . LEU B 1 161 ? 4.344 -21.953 -10.352 1 92.56 161 LEU B O 1
ATOM 2887 N N . VAL B 1 162 ? 4.047 -20.125 -11.648 1 90.5 162 VAL B N 1
ATOM 2888 C CA . VAL B 1 162 ? 4.762 -20.75 -12.766 1 90.5 162 VAL B CA 1
ATOM 2889 C C . VAL B 1 162 ? 6.262 -20.766 -12.477 1 90.5 162 VAL B C 1
ATOM 2891 O O . VAL B 1 162 ? 6.949 -21.734 -12.781 1 90.5 162 VAL B O 1
ATOM 2894 N N . THR B 1 163 ? 6.758 -19.766 -11.922 1 89.88 163 THR B N 1
ATOM 2895 C CA . THR B 1 163 ? 8.195 -19.609 -11.719 1 89.88 163 THR B CA 1
ATOM 2896 C C . THR B 1 163 ? 8.672 -20.453 -10.539 1 89.88 163 THR B C 1
ATOM 2898 O O . THR B 1 163 ? 9.695 -21.125 -10.641 1 89.88 163 THR B O 1
ATOM 2901 N N . LEU B 1 164 ? 7.953 -20.391 -9.492 1 89.44 164 LEU B N 1
ATOM 2902 C CA . LEU B 1 164 ? 8.375 -21.094 -8.289 1 89.44 164 LEU B CA 1
ATOM 2903 C C . LEU B 1 164 ? 7.914 -22.547 -8.312 1 89.44 164 LEU B C 1
ATOM 2905 O O . LEU B 1 164 ? 8.469 -23.406 -7.605 1 89.44 164 LEU B O 1
ATOM 2909 N N . GLU B 1 165 ? 6.895 -22.781 -9.016 1 90.25 165 GLU B N 1
ATOM 2910 C CA . GLU B 1 165 ? 6.344 -24.109 -9.211 1 90.25 165 GLU B CA 1
ATOM 2911 C C . GLU B 1 165 ? 6.09 -24.797 -7.871 1 90.25 165 GLU B C 1
ATOM 2913 O O . GLU B 1 165 ? 6.5 -25.953 -7.672 1 90.25 165 GLU B O 1
ATOM 2918 N N . PRO B 1 166 ? 5.469 -24.094 -7.051 1 92.06 166 PRO B N 1
ATOM 2919 C CA . PRO B 1 166 ? 5.109 -24.797 -5.812 1 92.06 166 PRO B CA 1
ATOM 2920 C C . PRO B 1 166 ? 4.102 -25.922 -6.031 1 92.06 166 PRO B C 1
ATOM 2922 O O . PRO B 1 166 ? 3.416 -25.938 -7.055 1 92.06 166 PRO B O 1
ATOM 2925 N N . SER B 1 167 ? 4.117 -26.891 -5.086 1 96.19 167 SER B N 1
ATOM 2926 C CA . SER B 1 167 ? 3 -27.828 -5.07 1 96.19 167 SER B CA 1
ATOM 2927 C C . SER B 1 167 ? 1.665 -27.109 -4.953 1 96.19 167 SER B C 1
ATOM 2929 O O . SER B 1 167 ? 1.469 -26.297 -4.039 1 96.19 167 SER B O 1
ATOM 2931 N N . LEU B 1 168 ? 0.769 -27.391 -5.926 1 97.38 168 LEU B N 1
ATOM 2932 C CA . LEU B 1 168 ? -0.533 -26.734 -5.898 1 97.38 168 LEU B CA 1
ATOM 2933 C C . LEU B 1 168 ? -1.303 -27.094 -4.637 1 97.38 168 LEU B C 1
ATOM 2935 O O . LEU B 1 168 ? -2.035 -26.266 -4.09 1 97.38 168 LEU B O 1
ATOM 2939 N N . THR B 1 169 ? -1.084 -28.297 -4.199 1 97.81 169 THR B N 1
ATOM 2940 C CA . THR B 1 169 ? -1.702 -28.734 -2.951 1 97.81 169 THR B CA 1
ATOM 2941 C C . THR B 1 169 ? -1.14 -27.953 -1.769 1 97.81 169 THR B C 1
ATOM 2943 O O . THR B 1 169 ? -1.867 -27.625 -0.826 1 97.81 169 THR B O 1
ATOM 2946 N N . ALA B 1 170 ? 0.133 -27.656 -1.813 1 97.5 170 ALA B N 1
ATOM 2947 C CA . ALA B 1 170 ? 0.75 -26.859 -0.753 1 97.5 170 ALA B CA 1
ATOM 2948 C C . ALA B 1 170 ? 0.194 -25.438 -0.734 1 97.5 170 ALA B C 1
ATOM 2950 O O . ALA B 1 170 ? 0.029 -24.844 0.333 1 97.5 170 ALA B O 1
ATOM 2951 N N . VAL B 1 171 ? -0.052 -24.922 -1.903 1 97.88 171 VAL B N 1
ATOM 2952 C CA . VAL B 1 171 ? -0.647 -23.578 -2 1 97.88 171 VAL B CA 1
ATOM 2953 C C . VAL B 1 171 ? -1.998 -23.578 -1.289 1 97.88 171 VAL B C 1
ATOM 2955 O O . VAL B 1 171 ? -2.287 -22.656 -0.509 1 97.88 171 VAL B O 1
ATOM 2958 N N . ALA B 1 172 ? -2.83 -24.594 -1.541 1 98.5 172 ALA B N 1
ATOM 2959 C CA . ALA B 1 172 ? -4.125 -24.719 -0.877 1 98.5 172 ALA B CA 1
ATOM 2960 C C . ALA B 1 172 ? -3.957 -24.859 0.633 1 98.5 172 ALA B C 1
ATOM 2962 O O . ALA B 1 172 ? -4.68 -24.219 1.407 1 98.5 172 ALA B O 1
ATOM 2963 N N . ALA B 1 173 ? -2.996 -25.656 1.037 1 98.25 173 ALA B N 1
ATOM 2964 C CA . ALA B 1 173 ? -2.746 -25.891 2.455 1 98.25 173 ALA B CA 1
ATOM 2965 C C . ALA B 1 173 ? -2.328 -24.609 3.164 1 98.25 173 ALA B C 1
ATOM 2967 O O . ALA B 1 173 ? -2.729 -24.359 4.305 1 98.25 173 ALA B O 1
ATOM 2968 N N . GLU B 1 174 ? -1.486 -23.828 2.512 1 97.88 174 GLU B N 1
ATOM 2969 C CA . GLU B 1 174 ? -1.063 -22.547 3.066 1 97.88 174 GLU B CA 1
ATOM 2970 C C . GLU B 1 174 ? -2.262 -21.641 3.334 1 97.88 174 GLU B C 1
ATOM 2972 O O . GLU B 1 174 ? -2.303 -20.938 4.352 1 97.88 174 GLU B O 1
ATOM 2977 N N . HIS B 1 175 ? -3.178 -21.625 2.402 1 98.56 175 HIS B N 1
ATOM 2978 C CA . HIS B 1 175 ? -4.367 -20.797 2.58 1 98.56 175 HIS B CA 1
ATOM 2979 C C . HIS B 1 175 ? -5.285 -21.375 3.652 1 98.56 175 HIS B C 1
ATOM 2981 O O . HIS B 1 175 ? -5.957 -20.625 4.367 1 98.56 175 HIS B O 1
ATOM 2987 N N . GLN B 1 176 ? -5.309 -22.719 3.764 1 98.62 176 GLN B N 1
ATOM 2988 C CA . GLN B 1 176 ? -6.023 -23.328 4.879 1 98.62 176 GLN B CA 1
ATOM 2989 C C . GLN B 1 176 ? -5.441 -22.875 6.215 1 98.62 176 GLN B C 1
ATOM 2991 O O . GLN B 1 176 ? -6.184 -22.562 7.148 1 98.62 176 GLN B O 1
ATOM 2996 N N . ASP B 1 177 ? -4.156 -22.859 6.316 1 98.12 177 ASP B N 1
ATOM 2997 C CA . ASP B 1 177 ? -3.482 -22.375 7.523 1 98.12 177 ASP B CA 1
ATOM 2998 C C . ASP B 1 177 ? -3.875 -20.938 7.84 1 98.12 177 ASP B C 1
ATOM 3000 O O . ASP B 1 177 ? -4.133 -20.594 8.992 1 98.12 177 ASP B O 1
ATOM 3004 N N . LEU B 1 178 ? -3.865 -20.094 6.824 1 97.94 178 LEU B N 1
ATOM 3005 C CA . LEU B 1 178 ? -4.266 -18.703 6.996 1 97.94 178 LEU B CA 1
ATOM 3006 C C . LEU B 1 178 ? -5.695 -18.609 7.52 1 97.94 178 LEU B C 1
ATOM 3008 O O . LEU B 1 178 ? -5.973 -17.844 8.445 1 97.94 178 LEU B O 1
ATOM 3012 N N . LEU B 1 179 ? -6.582 -19.406 6.918 1 98.31 179 LEU B N 1
ATOM 3013 C CA . LEU B 1 179 ? -7.973 -19.438 7.348 1 98.31 179 LEU B CA 1
ATOM 3014 C C . LEU B 1 179 ? -8.078 -19.859 8.805 1 98.31 179 LEU B C 1
ATOM 3016 O O . LEU B 1 179 ? -8.828 -19.266 9.578 1 98.31 179 LEU B O 1
ATOM 3020 N N . ASP B 1 180 ? -7.344 -20.875 9.195 1 98.31 180 ASP B N 1
ATOM 3021 C CA . ASP B 1 180 ? -7.383 -21.391 10.555 1 98.31 180 ASP B CA 1
ATOM 3022 C C . ASP B 1 180 ? -6.914 -20.344 11.562 1 98.31 180 ASP B C 1
ATOM 3024 O O . ASP B 1 180 ? -7.508 -20.172 12.625 1 98.31 180 ASP B O 1
ATOM 3028 N N . VAL B 1 181 ? -5.867 -19.656 11.203 1 97.75 181 VAL B N 1
ATOM 3029 C CA . VAL B 1 181 ? -5.352 -18.594 12.062 1 97.75 181 VAL B CA 1
ATOM 3030 C C . VAL B 1 181 ? -6.387 -17.484 12.188 1 97.75 181 VAL B C 1
ATOM 3032 O O . VAL B 1 181 ? -6.586 -16.938 13.273 1 97.75 181 VAL B O 1
ATOM 3035 N N . MET B 1 182 ? -7.004 -17.125 11.125 1 97.19 182 MET B N 1
ATOM 3036 C CA . MET B 1 182 ? -8.039 -16.094 11.148 1 97.19 182 MET B CA 1
ATOM 3037 C C . MET B 1 182 ? -9.227 -16.531 12.008 1 97.19 182 MET B C 1
ATOM 3039 O O . MET B 1 182 ? -9.781 -15.734 12.758 1 97.19 182 MET B O 1
ATOM 3043 N N . ARG B 1 183 ? -9.586 -17.797 11.914 1 96.69 183 ARG B N 1
ATOM 3044 C CA . ARG B 1 183 ? -10.688 -18.344 12.688 1 96.69 183 ARG B CA 1
ATOM 3045 C C . ARG B 1 183 ? -10.383 -18.312 14.18 1 96.69 183 ARG B C 1
ATOM 3047 O O . ARG B 1 183 ? -11.289 -18.141 15 1 96.69 183 ARG B O 1
ATOM 3054 N N . ALA B 1 184 ? -9.141 -18.5 14.523 1 96.5 184 ALA B N 1
ATOM 3055 C CA . ALA B 1 184 ? -8.727 -18.516 15.922 1 96.5 184 ALA B CA 1
ATOM 3056 C C . ALA B 1 184 ? -8.945 -17.141 16.562 1 96.5 184 ALA B C 1
ATOM 3058 O O . ALA B 1 184 ? -9.008 -17.031 17.797 1 96.5 184 ALA B O 1
ATOM 3059 N N . GLY B 1 185 ? -8.906 -16.062 15.781 1 95.56 185 GLY B N 1
ATOM 3060 C CA . GLY B 1 185 ? -9.375 -14.766 16.25 1 95.56 185 GLY B CA 1
ATOM 3061 C C . GLY B 1 185 ? -8.266 -13.867 16.75 1 95.56 185 GLY B C 1
ATOM 3062 O O . GLY B 1 185 ? -8.508 -12.727 17.141 1 95.56 185 GLY B O 1
ATOM 3063 N N . ASP B 1 186 ? -7.102 -14.352 16.812 1 97.06 186 ASP B N 1
ATOM 3064 C CA . ASP B 1 186 ? -5.969 -13.508 17.188 1 97.06 186 ASP B CA 1
ATOM 3065 C C . ASP B 1 186 ? -5.562 -12.594 16.031 1 97.06 186 ASP B C 1
ATOM 3067 O O . ASP B 1 186 ? -4.895 -13.031 15.094 1 97.06 186 ASP B O 1
ATOM 3071 N N . VAL B 1 187 ? -5.84 -11.312 16.141 1 97.2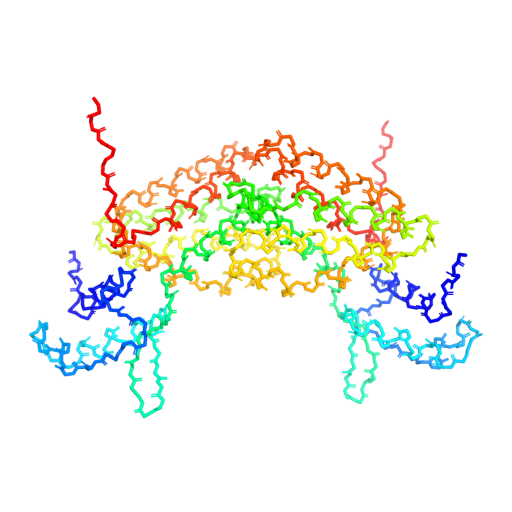5 187 VAL B N 1
ATOM 3072 C CA . VAL B 1 187 ? -5.691 -10.352 15.047 1 97.25 187 VAL B CA 1
ATOM 3073 C C . VAL B 1 187 ? -4.215 -10.203 14.688 1 97.25 187 VAL B C 1
ATOM 3075 O O . VAL B 1 187 ? -3.848 -10.258 13.508 1 97.25 187 VAL B O 1
ATOM 3078 N N . GLU B 1 188 ? -3.363 -10.023 15.68 1 95.94 188 GLU B N 1
ATOM 3079 C CA . GLU B 1 188 ? -1.942 -9.82 15.414 1 95.94 188 GLU B CA 1
ATOM 3080 C C . GLU B 1 188 ? -1.324 -11.047 14.75 1 95.94 188 GLU B C 1
ATOM 3082 O O . GLU B 1 188 ? -0.528 -10.914 13.82 1 95.94 188 GLU B O 1
ATOM 3087 N N . ASP B 1 189 ? -1.691 -12.211 15.234 1 97.12 189 ASP B N 1
ATOM 3088 C CA . ASP B 1 189 ? -1.189 -13.445 14.641 1 97.12 189 ASP B CA 1
ATOM 3089 C C . ASP B 1 189 ? -1.665 -13.594 13.195 1 97.12 189 ASP B C 1
ATOM 3091 O O . ASP B 1 189 ? -0.884 -13.945 12.312 1 97.12 189 ASP B O 1
ATOM 3095 N N . ALA B 1 190 ? -2.928 -13.312 12.914 1 98.12 190 ALA B N 1
ATOM 3096 C CA . ALA B 1 190 ? -3.486 -13.391 11.57 1 98.12 190 ALA B CA 1
ATOM 3097 C C . ALA B 1 190 ? -2.793 -12.406 10.633 1 98.12 190 ALA B C 1
ATOM 3099 O O . ALA B 1 190 ? -2.473 -12.75 9.492 1 98.12 190 ALA B O 1
ATOM 3100 N N . CYS B 1 191 ? -2.561 -11.188 11.125 1 97.81 191 CYS B N 1
ATOM 3101 C CA . CYS B 1 191 ? -1.89 -10.164 10.336 1 97.81 191 CYS B CA 1
ATOM 3102 C C . CYS B 1 191 ? -0.473 -10.594 9.977 1 97.81 191 CYS B C 1
ATOM 3104 O O . CYS B 1 191 ? -0.06 -10.477 8.82 1 97.81 191 CYS B O 1
ATOM 3106 N N . ARG B 1 192 ? 0.194 -11.094 10.93 1 96.81 192 ARG B N 1
ATOM 3107 C CA . ARG B 1 192 ? 1.553 -11.57 10.695 1 96.81 192 ARG B CA 1
ATOM 3108 C C . ARG B 1 192 ? 1.564 -12.695 9.664 1 96.81 192 ARG B C 1
ATOM 3110 O O . ARG B 1 192 ? 2.393 -12.703 8.758 1 96.81 192 ARG B O 1
ATOM 3117 N N . HIS B 1 193 ? 0.671 -13.633 9.781 1 97.88 193 HIS B N 1
ATOM 3118 C CA . HIS B 1 193 ? 0.597 -14.758 8.852 1 97.88 193 HIS B CA 1
ATOM 3119 C C . HIS B 1 193 ? 0.264 -14.281 7.441 1 97.88 193 HIS B C 1
ATOM 3121 O O . HIS B 1 193 ? 0.852 -14.758 6.469 1 97.88 193 HIS B O 1
ATOM 3127 N N . ALA B 1 194 ? -0.68 -13.336 7.34 1 98.25 194 ALA B N 1
ATOM 3128 C CA . ALA B 1 194 ? -1.052 -12.789 6.039 1 98.25 194 ALA B CA 1
ATOM 3129 C C . ALA B 1 194 ? 0.139 -12.117 5.363 1 98.25 194 ALA B C 1
ATOM 3131 O O . ALA B 1 194 ? 0.388 -12.32 4.176 1 98.25 194 ALA B O 1
ATOM 3132 N N . ARG B 1 195 ? 0.86 -11.344 6.109 1 97.56 195 ARG B N 1
ATOM 3133 C CA . ARG B 1 195 ? 2.039 -10.656 5.59 1 97.56 195 ARG B CA 1
ATOM 3134 C C . ARG B 1 195 ? 3.1 -11.656 5.145 1 97.56 195 ARG B C 1
ATOM 3136 O O . ARG B 1 195 ? 3.59 -11.594 4.016 1 97.56 195 ARG B O 1
ATOM 3143 N N . GLU B 1 196 ? 3.439 -12.641 5.996 1 96.12 196 GLU B N 1
ATOM 3144 C CA . GLU B 1 196 ? 4.508 -13.594 5.73 1 96.12 196 GLU B CA 1
ATOM 3145 C C . GLU B 1 196 ? 4.16 -14.5 4.555 1 96.12 196 GLU B C 1
ATOM 3147 O O . GLU B 1 196 ? 5.043 -14.898 3.789 1 96.12 196 GLU B O 1
ATOM 3152 N N . HIS B 1 197 ? 2.912 -14.812 4.449 1 96.44 197 HIS B N 1
ATOM 3153 C CA . HIS B 1 197 ? 2.426 -15.617 3.332 1 96.44 197 HIS B CA 1
ATOM 3154 C C . HIS B 1 197 ? 2.803 -14.984 1.996 1 96.44 197 HIS B C 1
ATOM 3156 O O . HIS B 1 197 ? 3.305 -15.664 1.103 1 96.44 197 HIS B O 1
ATOM 3162 N N . GLN B 1 198 ? 2.604 -13.703 1.893 1 96.75 198 GLN B N 1
ATOM 3163 C CA . GLN B 1 198 ? 2.885 -13.008 0.641 1 96.75 198 GLN B CA 1
ATOM 3164 C C . GLN B 1 198 ? 4.379 -12.742 0.485 1 96.75 198 GLN B C 1
ATOM 3166 O O . GLN B 1 198 ? 4.918 -12.82 -0.621 1 96.75 198 GLN B O 1
ATOM 3171 N N . LEU B 1 199 ? 5.094 -12.461 1.564 1 94.75 199 LEU B N 1
ATOM 3172 C CA . LEU B 1 199 ? 6.516 -12.156 1.5 1 94.75 199 LEU B CA 1
ATOM 3173 C C . LEU B 1 199 ? 7.312 -13.367 1.023 1 94.75 199 LEU B C 1
ATOM 3175 O O . LEU B 1 199 ? 8.367 -13.219 0.397 1 94.75 199 LEU B O 1
ATOM 3179 N N . ALA B 1 200 ? 6.816 -14.531 1.297 1 91.88 200 ALA B N 1
ATOM 3180 C CA . ALA B 1 200 ? 7.469 -15.766 0.857 1 91.88 200 ALA B CA 1
ATOM 3181 C C . ALA B 1 200 ? 7.59 -15.805 -0.664 1 91.88 200 ALA B C 1
ATOM 3183 O O . ALA B 1 200 ? 8.516 -16.422 -1.202 1 91.88 200 ALA B O 1
ATOM 3184 N N . TYR B 1 201 ? 6.734 -15.117 -1.335 1 90.69 201 TYR B N 1
ATOM 3185 C CA . TYR B 1 201 ? 6.703 -15.148 -2.793 1 90.69 201 TYR B CA 1
ATOM 3186 C C . TYR B 1 201 ? 7.496 -13.984 -3.379 1 90.69 201 TYR B C 1
ATOM 3188 O O . TYR B 1 201 ? 7.668 -13.891 -4.598 1 90.69 201 TYR B O 1
ATOM 3196 N N . ALA B 1 202 ? 7.949 -13.094 -2.518 1 87.62 202 ALA B N 1
ATOM 3197 C CA . ALA B 1 202 ? 8.758 -11.969 -2.986 1 87.62 202 ALA B CA 1
ATOM 3198 C C . ALA B 1 202 ? 10.164 -12.43 -3.363 1 87.62 202 ALA B C 1
ATOM 3200 O O . ALA B 1 202 ? 10.891 -11.719 -4.059 1 87.62 202 ALA B O 1
ATOM 3201 N N . GLU B 1 203 ? 10.602 -13.547 -2.924 1 80.06 203 GLU B N 1
ATOM 3202 C CA . GLU B 1 203 ? 11.945 -14.055 -3.205 1 80.06 203 GLU B CA 1
ATOM 3203 C C . GLU B 1 203 ? 11.93 -14.992 -4.41 1 80.06 203 GLU B C 1
ATOM 3205 O O . GLU B 1 203 ? 12.07 -16.203 -4.262 1 80.06 203 GLU B O 1
ATOM 3210 N N . LEU B 1 204 ? 11.68 -14.461 -5.582 1 70 204 LEU B N 1
ATOM 3211 C CA . LEU B 1 204 ? 11.719 -15.234 -6.82 1 70 204 LEU B CA 1
ATOM 3212 C C . LEU B 1 204 ? 13.148 -15.602 -7.184 1 70 204 LEU B C 1
ATOM 3214 O O . LEU B 1 204 ? 14.086 -14.875 -6.852 1 70 204 LEU B O 1
ATOM 3218 N N . PRO B 1 205 ? 13.383 -16.891 -7.594 1 61.25 205 PRO B N 1
ATOM 3219 C CA . PRO B 1 205 ? 14.734 -17.312 -7.984 1 61.25 205 PRO B CA 1
ATOM 3220 C C . PRO B 1 205 ? 15.336 -16.438 -9.078 1 61.25 205 PRO B C 1
ATOM 3222 O O . PRO B 1 205 ? 14.617 -15.93 -9.938 1 61.25 205 PRO B O 1
ATOM 3225 N N . VAL B 1 206 ? 16.438 -15.805 -8.758 1 56.84 206 VAL B N 1
ATOM 3226 C CA . VAL B 1 206 ? 17.203 -15.141 -9.805 1 56.84 206 VAL B CA 1
ATOM 3227 C C . VAL B 1 206 ? 18.234 -16.109 -10.383 1 56.84 206 VAL B C 1
ATOM 3229 O O . VAL B 1 206 ? 18.922 -16.797 -9.641 1 56.84 206 VAL B O 1
ATOM 3232 N N . VAL B 1 207 ? 18.062 -16.766 -11.461 1 51.91 207 VAL B N 1
ATOM 3233 C CA . VAL B 1 207 ? 19 -17.75 -11.992 1 51.91 207 VAL B CA 1
ATOM 3234 C C . VAL B 1 207 ? 20.438 -17.312 -11.719 1 51.91 207 VAL B C 1
ATOM 3236 O O . VAL B 1 207 ? 21.297 -18.141 -11.453 1 51.91 207 VAL B O 1
ATOM 3239 N N . GLY B 1 208 ? 20.953 -16.188 -12.102 1 47.84 208 GLY B N 1
ATOM 3240 C CA . GLY B 1 208 ? 22.391 -15.945 -12.109 1 47.84 208 GLY B CA 1
ATOM 3241 C C . GLY B 1 208 ? 23 -15.906 -10.727 1 47.84 208 GLY B C 1
ATOM 3242 O O . GLY B 1 208 ? 24.203 -15.68 -10.578 1 47.84 208 GLY B O 1
ATOM 3243 N N . GLU B 1 209 ? 22.344 -15.664 -9.758 1 45.56 209 GLU B N 1
ATOM 3244 C CA . GLU B 1 209 ? 23.031 -15.672 -8.469 1 45.56 209 GLU B CA 1
ATOM 3245 C C . GLU B 1 209 ? 23.344 -17.094 -8.023 1 45.56 209 GLU B C 1
ATOM 3247 O O . GLU B 1 209 ? 22.438 -17.875 -7.73 1 45.56 209 GLU B O 1
ATOM 3252 N N . GLU B 1 210 ? 24.281 -17.75 -8.594 1 38.06 210 GLU B N 1
ATOM 3253 C CA . GLU B 1 210 ? 25.016 -18.859 -8 1 38.06 210 GLU B CA 1
ATOM 3254 C C . GLU B 1 210 ? 25.188 -18.688 -6.496 1 38.06 210 GLU B C 1
ATOM 3256 O O . GLU B 1 210 ? 25.734 -17.672 -6.047 1 38.06 210 GLU B O 1
ATOM 3261 N N . VAL B 1 211 ? 24.359 -19.062 -5.723 1 38.88 211 VAL B N 1
ATOM 3262 C CA . VAL B 1 211 ? 24.688 -19.172 -4.305 1 38.88 211 VAL B CA 1
ATOM 3263 C C . VAL B 1 211 ? 26.047 -19.859 -4.148 1 38.88 211 VAL B C 1
ATOM 3265 O O . VAL B 1 211 ? 26.203 -21.031 -4.492 1 38.88 211 VAL B O 1
ATOM 3268 N N . VAL B 1 212 ? 27.125 -19.188 -4.293 1 35.75 212 VAL B N 1
ATOM 3269 C CA . VAL B 1 212 ? 28.406 -19.781 -3.902 1 35.75 212 VAL B CA 1
ATOM 3270 C C . VAL B 1 212 ? 28.312 -20.312 -2.473 1 35.75 212 VAL B C 1
ATOM 3272 O O . VAL B 1 212 ? 28 -19.562 -1.545 1 35.75 212 VAL B O 1
ATOM 3275 N N . PRO B 1 213 ? 28.109 -21.516 -2.266 1 35.91 213 PRO B N 1
ATOM 3276 C CA . PRO B 1 213 ? 28.203 -22.062 -0.906 1 35.91 213 PRO B CA 1
ATOM 3277 C C . PRO B 1 213 ? 29.391 -21.5 -0.127 1 35.91 213 PRO B C 1
ATOM 3279 O O . PRO B 1 213 ? 30.438 -21.203 -0.713 1 35.91 213 PRO B O 1
ATOM 3282 N N . ALA B 1 214 ? 29.203 -20.969 1 1 42.56 214 ALA B N 1
ATOM 3283 C CA . ALA B 1 214 ? 30.328 -20.641 1.862 1 42.56 214 ALA B CA 1
ATOM 3284 C C . ALA B 1 214 ? 31.344 -21.797 1.905 1 42.56 214 ALA B C 1
ATOM 3286 O O . ALA B 1 214 ? 30.953 -22.969 1.943 1 42.56 214 ALA B O 1
ATOM 3287 N N . PRO B 1 215 ? 32.531 -21.469 1.628 1 35.19 215 PRO B N 1
ATOM 3288 C CA . PRO B 1 215 ? 33.5 -22.562 1.757 1 35.19 215 PRO B CA 1
ATOM 3289 C C . PRO B 1 215 ? 33.312 -23.375 3.037 1 35.19 215 PRO B C 1
ATOM 3291 O O . PRO B 1 215 ? 32.875 -22.828 4.059 1 35.19 215 PRO B O 1
ATOM 3294 N N . ALA B 1 216 ? 33 -24.641 2.924 1 40.31 216 ALA B N 1
ATOM 3295 C CA . ALA B 1 216 ? 33.188 -25.531 4.062 1 40.31 216 ALA B CA 1
ATOM 3296 C C . ALA B 1 216 ? 34.531 -25.266 4.758 1 40.31 216 ALA B C 1
ATOM 3298 O O . ALA B 1 216 ? 35.594 -25.422 4.156 1 40.31 216 ALA B O 1
ATOM 3299 N N . GLY B 1 217 ? 34.562 -24.266 5.699 1 25.8 217 GLY B N 1
ATOM 3300 C CA . GLY B 1 217 ? 35.656 -24.516 6.621 1 25.8 217 GLY B CA 1
ATOM 3301 C C . GLY B 1 217 ? 35.531 -25.828 7.352 1 25.8 217 GLY B C 1
ATOM 3302 O O . GLY B 1 217 ? 34.438 -26.406 7.445 1 25.8 217 GLY B O 1
#

pLDDT: mean 91.21, std 13.94, range [25.7, 98.81]

Sequence (434 aa):
MTKPTLSEQIRDALLHRIVTGELAGDERLVETRIAAEFGTSQAPVREALRELEGLALIQSRPRHGRTVVPFAEQTIREAYVVRAALEEAATRLAMLRGSFSTAVLAAAVADMSRHAAADDRDGVCAASVAFHRHVVEAGDNLLLRRSWESLQIEARTMIALVTLEPSLTAVAAEHQDLLDVMRAGDVEDACRHAREHQLAYAELPVVGEEVVPAPAGMTKPTLSEQIRDALLHRIVTGELAGDERLVETRIAAEFGTSQAP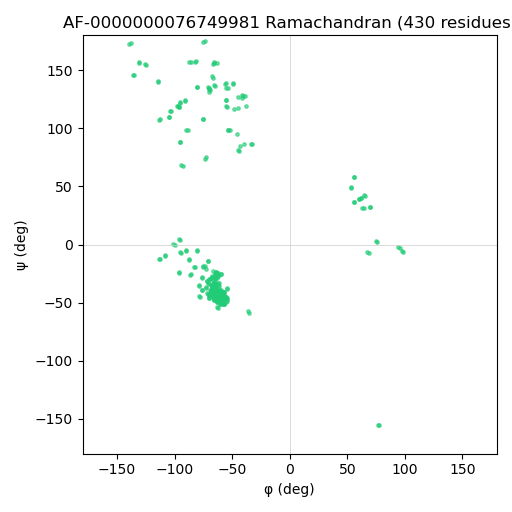VREALRELEGLALIQSRPRHGRTVVPFAEQTIREAYVVRAALEEAATRLAMLRGSFSTAVLAAAVADMSRHAAADDRDGVCAASVAFHRHVVEAGDNLLLRRSWESLQIEARTMIALVTLEPSLTAVAAEHQDLLDVMRAGDVEDACRHAREHQLAYAELPVVGEEVVPAPAG

Secondary structure (DSSP, 8-state):
-----HHHHHHHHHHHHHHHTSSPTT-B--HHHHHHHHTS-HHHHHHHHHHHHHTTSEEEETTTEEEEPTTHHHHHHHHHHHHHHHHHHHHHHHHHHT-S-HHHHHHHHHHHHHHHHTT-HHHHHHHHHHHHHHHHHHTT-HHHHHHHHTT-HHHHHHHHHHHH---HHHHHHHHHHHHHHHHHT-HHHHHHHHHHHHHTTT----TT---------/-----HHHHHHHHHHHHHHHTSSPTT-B--HHHHHHHHTS-HHHHHHHHHHHHHTTSEEEETTTEEEEPTTHHHHHHHHHHHHHHHHHHHHHHHHHHT---HHHHHHHHHHHHHHHHTT-HHHHHHHHHHHHHHHHHHTT-HHHHHHHHTT-HHHHHHHHHHHH---HHHHHHHHHHHHHHHHHT-HHHHHHHHHHHHHTTS----TT---------

Radius of gyration: 25.61 Å; Cα contacts (8 Å, |Δi|>4): 616; chains: 2; bounding box: 60×76×72 Å

Solvent-accessible surface area (backbone atoms only — not comparable to full-atom values): 22282 Å² total; per-residue (Å²): 107,78,68,77,48,71,26,54,50,51,30,49,53,51,49,39,30,41,49,39,48,77,43,42,57,61,38,68,59,52,55,68,60,52,11,60,74,69,71,50,61,52,65,43,41,52,53,15,52,50,51,37,37,75,50,60,46,32,45,78,42,88,98,63,46,39,21,30,38,62,62,49,47,57,52,50,28,34,43,24,51,44,48,13,28,51,48,18,49,16,41,41,40,9,59,76,65,64,50,53,56,69,65,62,44,49,49,24,34,51,45,12,42,53,22,25,76,44,66,30,63,68,50,28,42,53,23,52,46,51,39,53,48,48,36,33,59,33,29,70,34,69,58,49,42,51,58,52,59,70,61,42,52,65,43,51,49,46,51,48,50,63,63,66,54,62,57,52,54,55,54,23,49,52,49,45,51,51,50,52,40,49,70,70,61,47,54,68,61,29,22,52,50,45,23,51,62,34,43,63,64,28,69,63,76,54,60,80,63,68,76,72,70,72,76,82,122,109,78,68,76,48,70,26,53,51,51,29,50,52,50,49,40,29,43,48,39,50,78,44,43,59,61,37,69,60,53,54,69,60,52,11,59,73,68,70,50,60,52,63,44,42,53,52,16,52,49,51,37,37,75,51,60,44,31,43,78,41,87,97,62,46,39,22,28,39,65,61,48,47,58,53,49,28,34,44,24,51,45,48,13,28,50,47,18,48,17,41,40,41,10,60,76,66,64,52,53,55,68,66,62,43,50,49,25,35,51,45,11,40,54,21,26,75,43,66,31,62,69,49,27,42,53,24,52,47,50,38,53,47,48,35,35,59,33,29,71,32,69,59,48,43,51,57,52,57,70,61,43,54,64,42,50,49,44,51,47,47,64,62,66,54,61,58,52,56,54,55,22,48,54,49,46,51,51,50,52,40,50,71,71,60,46,56,69,60,30,22,52,49,45,23,52,62,34,43,64,63,28,68,65,74,56,60,81,65,68,77,71,71,71,76,84,122